Protein AF-0000000079468850 (afdb_homodimer)

Nearest PDB structures (foldseek):
  6mjp-assembly1_G  TM=7.308E-01  e=1.437E-13  Vibrio cholerae
  6mit-assembly1_G  TM=7.264E-01  e=2.602E-13  Enterobacter cloacae subsp. cloacae ATCC 13047
  8fro-assembly1_G  TM=6.761E-01  e=2.486E-13  Acinetobacter baylyi ADP1
  5x5y-assembly1_G  TM=6.904E-01  e=2.983E-13  Pseudomonas aeruginosa PAO1
  8frp-assembly1_G  TM=7.947E-01  e=2.308E-05  Acinetobacter baylyi ADP1

pLDDT: mean 74.65, std 18.07, range [28.19, 97.06]

Organism: NCBI:txid2803784

Foldseek 3Di:
DLPCPPVLVVLLVLLVVLLVVLLVVVLVVQLVVQLVVCCVVQVVQFVDDSVVSSLLSVLQSLLVSLVCSLLSSLRSLLVSLLVCVVVCNVVVCVVVVHALCSNLVVNLVVLLVVLVCCQPPSLLSSLQSVLVSLVVSVVRNVVSVVVPPQWDWQWADDQFKIKTKTANHWDQDPSWTKGAFIKIFIFTQDPVRDTHTFKIKTARIWTDDQQWTWGAQIFIDGVPDHTDTDGIDIDRRSSCCCVVVVSGNDLSNDGLVCLVVSCVVCVVSVHHSLVSLLVNLLSVQRSLSSSLSSLQSNLVSLVCSVVPDPVSSVVVSVVVSVVLVVLLVVLVVCVVVVVDPSNCSNNVSSVVSNVVSVVSSCVSRVD/DLPCPPVLVVLLVLLVVLLVVLLVVVLVVQLVVQLVVCCVVQVVQFVDDSVVSSLLSVLQSLLVSLVCSLLSSLRSLLVSLLVCVVVCNVVVCVVVVHALCSNLVVNLVVLLVVLVCCQPPSLLSSLQSVLVSLVVSVVRNVVSVVVPPQWDFQWADDQFKIKTKTANHWDQDPSWTKGAFIKIFIFTQDPVRDTHTFKIKTARIWTDDQQWTWGAQIFIDGDPDHTDTDGIDIDRRSSCCCPVVVSGNDLSNDGLVCLVVSCVVCVVSVHHSLVSLLVNLLSVQRSLSSSLSSLQSNLVSLVCSVVPDPVSSVVVSVVVSVVLVVLLVVLVVCVVVVVDPSNCSNNVSSVVSNVVSVVSSCVVRVD

InterPro domains:
  IPR005495 Permease LptG/LptF-related [PF03739] (9-361)
  IPR005495 Permease LptG/LptF-related [PTHR33529] (6-362)

Structure (mmCIF, N/CA/C/O backbone):
data_AF-0000000079468850-model_v1
#
loop_
_entity.id
_entity.type
_entity.pdbx_description
1 polymer 'LptF/LptG family permease'
#
loop_
_atom_site.group_PDB
_atom_site.id
_atom_site.type_symbol
_atom_site.label_atom_id
_atom_site.label_alt_id
_atom_site.label_comp_id
_atom_site.label_asym_id
_atom_site.label_entity_id
_atom_site.label_seq_id
_atom_site.pdbx_PDB_ins_code
_atom_site.Cartn_x
_atom_site.Cartn_y
_atom_site.Cartn_z
_atom_site.occupancy
_atom_site.B_iso_or_equiv
_atom_site.auth_seq_id
_atom_site.auth_comp_id
_atom_site.auth_asym_id
_atom_site.auth_atom_id
_atom_site.pdbx_PDB_model_num
ATOM 1 N N . MET A 1 1 ? -24.719 -30.438 9.711 1 28.19 1 MET A N 1
ATOM 2 C CA . MET A 1 1 ? -23.266 -30.469 9.844 1 28.19 1 MET A CA 1
ATOM 3 C C . MET A 1 1 ? -22.609 -30.828 8.516 1 28.19 1 MET A C 1
ATOM 5 O O . MET A 1 1 ? -22.719 -31.969 8.047 1 28.19 1 MET A O 1
ATOM 9 N N . ILE A 1 2 ? -22.844 -30.156 7.461 1 40.91 2 ILE A N 1
ATOM 10 C CA . ILE A 1 2 ? -22.547 -30.531 6.086 1 40.91 2 ILE A CA 1
ATOM 11 C C . ILE A 1 2 ? -21.172 -31.219 6.031 1 40.91 2 ILE A C 1
ATOM 13 O O . ILE A 1 2 ? -20.172 -30.625 6.426 1 40.91 2 ILE A O 1
ATOM 17 N N . GLY A 1 3 ? -21.047 -32.406 6.465 1 45.28 3 GLY A N 1
ATOM 18 C CA . GLY A 1 3 ? -19.969 -33.375 6.652 1 45.28 3 GLY A CA 1
ATOM 19 C C . GLY A 1 3 ? -18.844 -33.219 5.652 1 45.28 3 GLY A C 1
ATOM 20 O O . GLY A 1 3 ? -19.031 -33.438 4.453 1 45.28 3 GLY A O 1
ATOM 21 N N . THR A 1 4 ? -18.078 -32.125 5.82 1 58.69 4 THR A N 1
ATOM 22 C CA . THR A 1 4 ? -17 -31.797 4.891 1 58.69 4 THR A CA 1
ATOM 23 C C . THR A 1 4 ? -16.172 -33.031 4.57 1 58.69 4 THR A C 1
ATOM 25 O O . THR A 1 4 ? -15.562 -33.625 5.465 1 58.69 4 THR A O 1
ATOM 28 N N . GLY A 1 5 ? -16.625 -33.875 3.656 1 71.94 5 GLY A N 1
ATOM 29 C CA . GLY A 1 5 ? -15.875 -35.031 3.168 1 71.94 5 GLY A CA 1
ATOM 30 C C . GLY A 1 5 ? -14.406 -34.719 2.93 1 71.94 5 GLY A C 1
ATOM 31 O O . GLY A 1 5 ? -13.961 -33.594 3.178 1 71.94 5 GLY A O 1
ATOM 32 N N . ARG A 1 6 ? -13.625 -35.719 2.863 1 80.31 6 ARG A N 1
ATOM 33 C CA . ARG A 1 6 ? -12.18 -35.625 2.66 1 80.31 6 ARG A CA 1
ATOM 34 C C . ARG A 1 6 ? -11.844 -34.688 1.526 1 80.31 6 ARG A C 1
ATOM 36 O O . ARG A 1 6 ? -10.883 -33.906 1.623 1 80.31 6 ARG A O 1
ATOM 43 N N . LEU A 1 7 ? -12.773 -34.688 0.544 1 82.62 7 LEU A N 1
ATOM 44 C CA . LEU A 1 7 ? -12.523 -33.844 -0.618 1 82.62 7 LEU A CA 1
ATOM 45 C C . LEU A 1 7 ? -12.758 -32.375 -0.282 1 82.62 7 LEU A C 1
ATOM 47 O O . LEU A 1 7 ? -11.977 -31.5 -0.684 1 82.62 7 LEU A O 1
ATOM 51 N N . GLU A 1 8 ? -13.805 -32.094 0.479 1 84.31 8 GLU A N 1
ATOM 52 C CA . GLU A 1 8 ? -14.125 -30.719 0.88 1 84.31 8 GLU A CA 1
ATOM 53 C C . GLU A 1 8 ? -13.039 -30.141 1.785 1 84.31 8 GLU A C 1
ATOM 55 O O . GLU A 1 8 ? -12.68 -28.969 1.668 1 84.31 8 GLU A O 1
ATOM 60 N N . ARG A 1 9 ? -12.477 -31.016 2.588 1 87.5 9 ARG A N 1
ATOM 61 C CA . ARG A 1 9 ? -11.414 -30.562 3.486 1 87.5 9 ARG A CA 1
ATOM 62 C C . ARG A 1 9 ? -10.133 -30.266 2.713 1 87.5 9 ARG A C 1
ATOM 64 O O . ARG A 1 9 ? -9.406 -29.328 3.055 1 87.5 9 ARG A O 1
ATOM 71 N N . TYR A 1 10 ? -10.031 -31.094 1.702 1 87.25 10 TYR A N 1
ATOM 72 C CA . TYR A 1 10 ? -8.852 -30.891 0.872 1 87.25 10 TYR A CA 1
ATOM 73 C C . TYR A 1 10 ? -8.93 -29.562 0.133 1 87.25 10 TYR A C 1
ATOM 75 O O . TYR A 1 10 ? -7.977 -28.781 0.152 1 87.25 10 TYR A O 1
ATOM 83 N N . VAL A 1 11 ? -10.055 -29.297 -0.387 1 86.56 11 VAL A N 1
ATOM 84 C CA . VAL A 1 11 ? -10.234 -28.062 -1.146 1 86.56 11 VAL A CA 1
ATOM 85 C C . VAL A 1 11 ? -10.203 -26.859 -0.199 1 86.56 11 VAL A C 1
ATOM 87 O O . VAL A 1 11 ? -9.625 -25.828 -0.524 1 86.56 11 VAL A O 1
ATOM 90 N N . LEU A 1 12 ? -10.766 -27.062 0.932 1 89.69 12 LEU A N 1
ATOM 91 C CA . LEU A 1 12 ? -10.758 -26 1.935 1 89.69 12 LEU A CA 1
ATOM 92 C C . LEU A 1 12 ? -9.336 -25.672 2.369 1 89.69 12 LEU A C 1
ATOM 94 O O . LEU A 1 12 ? -8.969 -24.5 2.482 1 89.69 12 LEU A O 1
ATOM 98 N N . LEU A 1 13 ? -8.516 -26.641 2.564 1 88.75 13 LEU A N 1
ATOM 99 C CA . LEU A 1 13 ? -7.137 -26.438 2.992 1 88.75 13 LEU A CA 1
ATOM 100 C C . LEU A 1 13 ? -6.316 -25.781 1.892 1 88.75 13 LEU A C 1
ATOM 102 O O . LEU A 1 13 ? -5.469 -24.922 2.17 1 88.75 13 LEU A O 1
ATOM 106 N N . ARG A 1 14 ? -6.637 -26.203 0.75 1 86.81 14 ARG A N 1
ATOM 107 C CA . ARG A 1 14 ? -5.941 -25.609 -0.382 1 86.81 14 ARG A CA 1
ATOM 108 C C . ARG A 1 14 ? -6.316 -24.141 -0.537 1 86.81 14 ARG A C 1
ATOM 110 O O . ARG A 1 14 ? -5.461 -23.297 -0.824 1 86.81 14 ARG A O 1
ATOM 117 N N . THR A 1 15 ? -7.566 -23.906 -0.378 1 89.25 15 THR A N 1
ATOM 118 C CA . THR A 1 15 ? -8.039 -22.531 -0.484 1 89.25 15 THR A CA 1
ATOM 119 C C . THR A 1 15 ? -7.438 -21.656 0.617 1 89.25 15 THR A C 1
ATOM 121 O O . THR A 1 15 ? -6.988 -20.547 0.358 1 89.25 15 THR A O 1
ATOM 124 N N . PHE A 1 16 ? -7.281 -22.125 1.783 1 91.12 16 PHE A N 1
ATOM 125 C CA . PHE A 1 16 ? -6.762 -21.344 2.895 1 91.12 16 PHE A CA 1
ATOM 126 C C . PHE A 1 16 ? -5.25 -21.172 2.777 1 91.12 16 PHE A C 1
ATOM 128 O O . PHE A 1 16 ? -4.695 -20.172 3.24 1 91.12 16 PHE A O 1
ATOM 135 N N . THR A 1 17 ? -4.641 -22.156 2.156 1 88 17 THR A N 1
ATOM 136 C CA . THR A 1 17 ? -3.221 -21.984 1.872 1 88 17 THR A CA 1
ATOM 137 C C . THR A 1 17 ? -3.004 -20.859 0.864 1 88 17 THR A C 1
ATOM 139 O O . THR A 1 17 ? -2.061 -20.078 0.992 1 88 17 THR A O 1
ATOM 142 N N . GLY A 1 18 ? -3.891 -20.844 -0.108 1 88.06 18 GLY A N 1
ATOM 143 C CA . GLY A 1 18 ? -3.844 -19.75 -1.061 1 88.06 18 GLY A CA 1
ATOM 144 C C . GLY A 1 18 ? -4.117 -18.391 -0.428 1 88.06 18 GLY A C 1
ATOM 145 O O . GLY A 1 18 ? -3.416 -17.422 -0.703 1 88.06 18 GLY A O 1
ATOM 146 N N . VAL A 1 19 ? -5.082 -18.375 0.433 1 92.06 19 VAL A N 1
ATOM 147 C CA . VAL A 1 19 ? -5.441 -17.156 1.137 1 92.06 19 VAL A CA 1
ATOM 148 C C . VAL A 1 19 ? -4.289 -16.719 2.043 1 92.06 19 VAL A C 1
ATOM 150 O O . VAL A 1 19 ? -3.98 -15.531 2.143 1 92.06 19 VAL A O 1
ATOM 153 N N . GLY A 1 20 ? -3.674 -17.672 2.68 1 91.06 20 GLY A N 1
ATOM 154 C CA . GLY A 1 20 ? -2.518 -17.375 3.51 1 91.06 20 GLY A CA 1
ATOM 155 C C . GLY A 1 20 ? -1.365 -16.766 2.732 1 91.06 20 GLY A C 1
ATOM 156 O O . GLY A 1 20 ? -0.744 -15.812 3.188 1 91.06 20 GLY A O 1
ATOM 157 N N . ALA A 1 21 ? -1.105 -17.297 1.592 1 86.81 21 ALA A N 1
ATOM 158 C CA . ALA A 1 21 ? -0.046 -16.781 0.732 1 86.81 21 ALA A CA 1
ATOM 159 C C . ALA A 1 21 ? -0.365 -15.367 0.266 1 86.81 21 ALA A C 1
ATOM 161 O O . ALA A 1 21 ? 0.505 -14.492 0.272 1 86.81 21 ALA A O 1
ATOM 162 N N . ALA A 1 22 ? -1.626 -15.188 -0.151 1 89.19 22 ALA A N 1
ATOM 163 C CA . ALA A 1 22 ? -2.059 -13.859 -0.586 1 89.19 22 ALA A CA 1
ATOM 164 C C . ALA A 1 22 ? -1.974 -12.852 0.556 1 89.19 22 ALA A C 1
ATOM 166 O O . ALA A 1 22 ? -1.577 -11.703 0.351 1 89.19 22 ALA A O 1
ATOM 167 N N . LEU A 1 23 ? -2.348 -13.297 1.718 1 92.5 23 LEU A N 1
ATOM 168 C CA . LEU A 1 23 ? -2.273 -12.438 2.893 1 92.5 23 LEU A CA 1
ATOM 169 C C . LEU A 1 23 ? -0.835 -12.008 3.166 1 92.5 23 LEU A C 1
ATOM 171 O O . LEU A 1 23 ? -0.579 -10.844 3.49 1 92.5 23 LEU A O 1
ATOM 175 N N . ALA A 1 24 ? 0.059 -12.891 3.064 1 89.19 24 ALA A N 1
ATOM 176 C CA . ALA A 1 24 ? 1.469 -12.594 3.305 1 89.19 24 ALA A CA 1
ATOM 177 C C . ALA A 1 24 ? 1.986 -11.555 2.309 1 89.19 24 ALA A C 1
ATOM 179 O O . ALA A 1 24 ? 2.652 -10.594 2.695 1 89.19 24 ALA A O 1
ATOM 180 N N . VAL A 1 25 ? 1.642 -11.742 1.101 1 86.06 25 VAL A N 1
ATOM 181 C CA . VAL A 1 25 ? 2.125 -10.859 0.042 1 86.06 25 VAL A CA 1
ATOM 182 C C . VAL A 1 25 ? 1.507 -9.477 0.2 1 86.06 25 VAL A C 1
ATOM 184 O O . VAL A 1 25 ? 2.215 -8.469 0.17 1 86.06 25 VAL A O 1
ATOM 187 N N . ILE A 1 26 ? 0.207 -9.438 0.319 1 90.44 26 ILE A N 1
ATOM 188 C CA . ILE A 1 26 ? -0.5 -8.164 0.428 1 90.44 26 ILE A CA 1
ATOM 189 C C . ILE A 1 26 ? -0.06 -7.438 1.696 1 90.44 26 ILE A C 1
ATOM 191 O O . ILE A 1 26 ? 0.157 -6.223 1.679 1 90.44 26 ILE A O 1
ATOM 195 N N . SER A 1 27 ? 0.078 -8.164 2.785 1 93 27 SER A N 1
ATOM 196 C CA . SER A 1 27 ? 0.554 -7.562 4.027 1 93 27 SER A CA 1
ATOM 197 C C . SER A 1 27 ? 1.953 -6.98 3.857 1 93 27 SER A C 1
ATOM 199 O O . SER A 1 27 ? 2.25 -5.906 4.383 1 93 27 SER A O 1
ATOM 201 N N . ALA A 1 28 ? 2.783 -7.695 3.193 1 90.5 28 ALA A N 1
ATOM 202 C CA . ALA A 1 28 ? 4.145 -7.219 2.959 1 90.5 28 ALA A CA 1
ATOM 203 C C . ALA A 1 28 ? 4.137 -5.914 2.168 1 90.5 28 ALA A C 1
ATOM 205 O O . ALA A 1 28 ? 4.867 -4.977 2.494 1 90.5 28 ALA A O 1
ATOM 206 N N . VAL A 1 29 ? 3.303 -5.918 1.179 1 89.38 29 VAL A N 1
ATOM 207 C CA . VAL A 1 29 ? 3.207 -4.727 0.346 1 89.38 29 VAL A CA 1
ATOM 208 C C . VAL A 1 29 ? 2.664 -3.561 1.172 1 89.38 29 VAL A C 1
ATOM 210 O O . VAL A 1 29 ? 3.162 -2.438 1.075 1 89.38 29 VAL A O 1
ATOM 213 N N . ILE A 1 30 ? 1.671 -3.842 1.928 1 92.94 30 ILE A N 1
ATOM 214 C CA . ILE A 1 30 ? 1.091 -2.824 2.797 1 92.94 30 ILE A CA 1
ATOM 215 C C . ILE A 1 30 ? 2.17 -2.258 3.717 1 92.94 30 ILE A C 1
ATOM 217 O O . ILE A 1 30 ? 2.305 -1.038 3.848 1 92.94 30 ILE A O 1
ATOM 221 N N . LEU A 1 31 ? 2.932 -3.129 4.305 1 91.75 31 LEU A N 1
ATOM 222 C CA . LEU A 1 31 ? 3.967 -2.703 5.242 1 91.75 31 LEU A CA 1
ATOM 223 C C . LEU A 1 31 ? 5.012 -1.843 4.543 1 91.75 31 LEU A C 1
ATOM 225 O O . LEU A 1 31 ? 5.438 -0.817 5.078 1 91.75 31 LEU A O 1
ATOM 229 N N . LEU A 1 32 ? 5.336 -2.229 3.418 1 88.25 32 LEU A N 1
ATOM 230 C CA . LEU A 1 32 ? 6.359 -1.494 2.682 1 88.25 32 LEU A CA 1
ATOM 231 C C . LEU A 1 32 ? 5.84 -0.126 2.252 1 88.25 32 LEU A C 1
ATOM 233 O O . LEU A 1 32 ? 6.508 0.89 2.467 1 88.25 32 LEU A O 1
ATOM 237 N N . VAL A 1 33 ? 4.688 -0.122 1.704 1 87.88 33 VAL A N 1
ATOM 238 C CA . VAL A 1 33 ? 4.094 1.116 1.211 1 87.88 33 VAL A CA 1
ATOM 239 C C . VAL A 1 33 ? 3.854 2.074 2.375 1 87.88 33 VAL A C 1
ATOM 241 O O . VAL A 1 33 ? 4.148 3.268 2.275 1 87.88 33 VAL A O 1
ATOM 244 N N . GLN A 1 34 ? 3.332 1.518 3.434 1 88.44 34 GLN A N 1
ATOM 245 C CA . GLN A 1 34 ? 3.053 2.352 4.598 1 88.44 34 GLN A CA 1
ATOM 246 C C . GLN A 1 34 ? 4.344 2.9 5.203 1 88.44 34 GLN A C 1
ATOM 248 O O . GLN A 1 34 ? 4.375 4.035 5.684 1 88.44 34 GLN A O 1
ATOM 253 N N . PHE A 1 35 ? 5.344 2.094 5.258 1 88.12 35 PHE A N 1
ATOM 254 C CA . PHE A 1 35 ? 6.625 2.543 5.785 1 88.12 35 PHE A CA 1
ATOM 255 C C . PHE A 1 35 ? 7.164 3.713 4.969 1 88.12 35 PHE A C 1
ATOM 257 O O . PHE A 1 35 ? 7.637 4.703 5.531 1 88.12 35 PHE A O 1
ATOM 264 N N . VAL A 1 36 ? 7.055 3.615 3.75 1 82.38 36 VAL A N 1
ATOM 265 C CA . VAL A 1 36 ? 7.551 4.66 2.861 1 82.38 36 VAL A CA 1
ATOM 266 C C . VAL A 1 36 ? 6.73 5.934 3.051 1 82.38 36 VAL A C 1
ATOM 268 O O . VAL A 1 36 ? 7.285 7.031 3.125 1 82.38 36 VAL A O 1
ATOM 271 N N . ASP A 1 37 ? 5.465 5.758 3.098 1 82.5 37 ASP A N 1
ATOM 272 C CA . ASP A 1 37 ? 4.574 6.902 3.277 1 82.5 37 ASP A CA 1
ATOM 273 C C . ASP A 1 37 ? 4.863 7.625 4.59 1 82.5 37 ASP A C 1
ATOM 275 O O . ASP A 1 37 ? 4.961 8.852 4.621 1 82.5 37 ASP A O 1
ATOM 279 N N . LEU A 1 38 ? 5.016 6.82 5.609 1 81.25 38 LEU A N 1
ATOM 280 C CA . LEU A 1 38 ? 5.25 7.41 6.922 1 81.25 38 LEU A CA 1
ATOM 281 C C . LEU A 1 38 ? 6.641 8.031 6.996 1 81.25 38 LEU A C 1
ATOM 283 O O . LEU A 1 38 ? 6.84 9.039 7.68 1 81.25 38 LEU A O 1
ATOM 287 N N . SER A 1 39 ? 7.586 7.453 6.402 1 78.56 39 SER A N 1
ATOM 288 C CA . SER A 1 39 ? 8.938 8.008 6.367 1 78.56 39 SER A CA 1
ATOM 289 C C . SER A 1 39 ? 8.961 9.375 5.695 1 78.56 39 SER A C 1
ATOM 291 O O . SER A 1 39 ? 9.727 10.258 6.086 1 78.56 39 SER A O 1
ATOM 293 N N . ARG A 1 40 ? 8.086 9.492 4.773 1 70.31 40 ARG A N 1
ATOM 294 C CA . ARG A 1 40 ? 8.039 10.75 4.031 1 70.31 40 ARG A CA 1
ATOM 295 C C . ARG A 1 40 ? 7.195 11.789 4.766 1 70.31 40 ARG A C 1
ATOM 297 O O . ARG A 1 40 ? 7.457 12.984 4.66 1 70.31 40 ARG A O 1
ATOM 304 N N . SER A 1 41 ? 6.254 11.344 5.414 1 68.19 41 SER A N 1
ATOM 305 C CA . SER A 1 41 ? 5.352 12.281 6.082 1 68.19 41 SER A CA 1
ATOM 306 C C . SER A 1 41 ? 5.852 12.625 7.48 1 68.19 41 SER A C 1
ATOM 308 O O . SER A 1 41 ? 5.859 13.789 7.875 1 68.19 41 SER A O 1
ATOM 310 N N . VAL A 1 42 ? 6.324 11.672 8.203 1 58.59 42 VAL A N 1
ATOM 311 C CA . VAL A 1 42 ? 6.707 11.867 9.602 1 58.59 42 VAL A CA 1
ATOM 312 C C . VAL A 1 42 ? 8.227 12.008 9.703 1 58.59 42 VAL A C 1
ATOM 314 O O . VAL A 1 42 ? 8.727 12.82 10.484 1 58.59 42 VAL A O 1
ATOM 317 N N . GLY A 1 43 ? 8.891 11.211 8.977 1 54.84 43 GLY A N 1
ATOM 318 C CA . GLY A 1 43 ? 10.344 11.18 9.07 1 54.84 43 GLY A CA 1
ATOM 319 C C . GLY A 1 43 ? 10.992 12.516 8.75 1 54.84 43 GLY A C 1
ATOM 320 O O . GLY A 1 43 ? 11.977 12.898 9.391 1 54.84 43 GLY A O 1
ATOM 321 N N . VAL A 1 44 ? 10.43 13.156 7.887 1 52.72 44 VAL A N 1
ATOM 322 C CA . VAL A 1 44 ? 11 14.438 7.484 1 52.72 44 VAL A CA 1
ATOM 323 C C . VAL A 1 44 ? 10.664 15.508 8.523 1 52.72 44 VAL A C 1
ATOM 325 O O . VAL A 1 44 ? 11.445 16.438 8.742 1 52.72 44 VAL A O 1
ATOM 328 N N . ARG A 1 45 ? 9.586 15.125 9.195 1 51.25 45 ARG A N 1
ATOM 329 C CA . ARG A 1 45 ? 9.086 16.156 10.102 1 51.25 45 ARG A CA 1
ATOM 330 C C . ARG A 1 45 ? 9.648 15.969 11.508 1 51.25 45 ARG A C 1
ATOM 332 O O . ARG A 1 45 ? 9.961 16.938 12.195 1 51.25 45 ARG A O 1
ATOM 339 N N . ALA A 1 46 ? 9.648 14.711 11.766 1 51.97 46 ALA A N 1
ATOM 340 C CA . ALA A 1 46 ? 10.062 14.375 13.125 1 51.97 46 ALA A CA 1
ATOM 341 C C . ALA A 1 46 ? 11.375 13.594 13.125 1 51.97 46 ALA A C 1
ATOM 343 O O . ALA A 1 46 ? 11.68 12.891 12.156 1 51.97 46 ALA A O 1
ATOM 344 N N . ASP A 1 47 ? 12.328 14.117 13.625 1 61.41 47 ASP A N 1
ATOM 345 C CA . ASP A 1 47 ? 13.562 13.352 13.766 1 61.41 47 ASP A CA 1
ATOM 346 C C . ASP A 1 47 ? 13.289 11.961 14.344 1 61.41 47 ASP A C 1
ATOM 348 O O . ASP A 1 47 ? 13.602 11.695 15.5 1 61.41 47 ASP A O 1
ATOM 352 N N . VAL A 1 48 ? 12.578 11.266 13.602 1 69.12 48 VAL A N 1
ATOM 353 C CA . VAL A 1 48 ? 12.188 9.938 14.07 1 69.12 48 VAL A CA 1
ATOM 354 C C . VAL A 1 48 ? 13.086 8.883 13.43 1 69.12 48 VAL A C 1
ATOM 356 O O . VAL A 1 48 ? 13.391 8.953 12.242 1 69.12 48 VAL A O 1
ATOM 359 N N . GLY A 1 49 ? 13.602 8.016 14.266 1 76.62 49 GLY A N 1
ATOM 360 C CA . GLY A 1 49 ? 14.445 6.93 13.797 1 76.62 49 GLY A CA 1
ATOM 361 C C . GLY A 1 49 ? 13.695 5.895 12.977 1 76.62 49 GLY A C 1
ATOM 362 O O . GLY A 1 49 ? 12.469 5.887 12.961 1 76.62 49 GLY A O 1
ATOM 363 N N . VAL A 1 50 ? 14.453 5.094 12.273 1 80.44 50 VAL A N 1
ATOM 364 C CA . VAL A 1 50 ? 13.906 4.059 11.406 1 80.44 50 VAL A CA 1
ATOM 365 C C . VAL A 1 50 ? 13.117 3.049 12.234 1 80.44 50 VAL A C 1
ATOM 367 O O . VAL A 1 50 ? 12.039 2.605 11.828 1 80.44 50 VAL A O 1
ATOM 370 N N . ALA A 1 51 ? 13.594 2.748 13.391 1 83.06 51 ALA A N 1
ATOM 371 C CA . ALA A 1 51 ? 12.93 1.771 14.25 1 83.06 51 ALA A CA 1
ATOM 372 C C . ALA A 1 51 ? 11.578 2.287 14.727 1 83.06 51 ALA A C 1
ATOM 374 O O . ALA A 1 51 ? 10.602 1.53 14.805 1 83.06 51 ALA A O 1
ATOM 375 N N . GLN A 1 52 ? 11.555 3.535 15.023 1 85.12 52 GLN A N 1
ATOM 376 C CA . GLN A 1 52 ? 10.305 4.141 15.469 1 85.12 52 GLN A CA 1
ATOM 377 C C . GLN A 1 52 ? 9.297 4.219 14.32 1 85.12 52 GLN A C 1
ATOM 379 O O . GLN A 1 52 ? 8.102 4.012 14.523 1 85.12 52 GLN A O 1
ATOM 384 N N . LEU A 1 53 ? 9.805 4.535 13.219 1 87.19 53 LEU A N 1
ATOM 385 C CA . LEU A 1 53 ? 8.938 4.582 12.039 1 87.19 53 LEU A CA 1
ATOM 386 C C . LEU A 1 53 ? 8.359 3.205 11.742 1 87.19 53 LEU A C 1
ATOM 388 O O . LEU A 1 53 ? 7.195 3.09 11.344 1 87.19 53 LEU A O 1
ATOM 392 N N . PHE A 1 54 ? 9.211 2.199 11.906 1 88.06 54 PHE A N 1
ATOM 393 C CA . PHE A 1 54 ? 8.734 0.841 11.68 1 88.06 54 PHE A CA 1
ATOM 394 C C . PHE A 1 54 ? 7.691 0.451 12.719 1 88.06 54 PHE A C 1
ATOM 396 O O . PHE A 1 54 ? 6.711 -0.225 12.398 1 88.06 54 PHE A O 1
ATOM 403 N N . GLY A 1 55 ? 7.965 0.835 13.938 1 90.62 55 GLY A N 1
ATOM 404 C CA . GLY A 1 55 ? 6.965 0.606 14.969 1 90.62 55 GLY A CA 1
ATOM 405 C C . GLY A 1 55 ? 5.629 1.254 14.656 1 90.62 55 GLY A C 1
ATOM 406 O O . GLY A 1 55 ? 4.578 0.634 14.836 1 90.62 55 GLY A O 1
ATOM 407 N N . LEU A 1 56 ? 5.699 2.432 14.188 1 89.88 56 LEU A N 1
ATOM 408 C CA . LEU A 1 56 ? 4.48 3.143 13.812 1 89.88 56 LEU A CA 1
ATOM 409 C C . LEU A 1 56 ? 3.783 2.445 12.648 1 89.88 56 LEU A C 1
ATOM 411 O O . LEU A 1 56 ? 2.553 2.383 12.609 1 89.88 56 LEU A O 1
ATOM 415 N N . THR A 1 57 ? 4.57 1.978 11.758 1 92.25 57 THR A N 1
ATOM 416 C CA . THR A 1 57 ? 4.031 1.266 10.609 1 92.25 57 THR A CA 1
ATOM 417 C C . THR A 1 57 ? 3.275 0.015 11.055 1 92.25 57 THR A C 1
ATOM 419 O O . THR A 1 57 ? 2.197 -0.282 10.531 1 92.25 57 THR A O 1
ATOM 422 N N . LEU A 1 58 ? 3.867 -0.682 12 1 93.56 58 LEU A N 1
ATOM 423 C CA . LEU A 1 58 ? 3.254 -1.91 12.492 1 93.56 58 LEU A CA 1
ATOM 424 C C . LEU A 1 58 ? 1.935 -1.614 13.195 1 93.56 58 LEU A C 1
ATOM 426 O O . LEU A 1 58 ? 1.026 -2.447 13.195 1 93.56 58 LEU A O 1
ATOM 430 N N . LEU A 1 59 ? 1.866 -0.46 13.75 1 91.75 59 LEU A N 1
ATOM 431 C CA . LEU A 1 59 ? 0.647 -0.066 14.453 1 91.75 59 LEU A CA 1
ATOM 432 C C . LEU A 1 59 ? -0.465 0.261 13.461 1 91.75 59 LEU A C 1
ATOM 434 O O . LEU A 1 59 ? -1.64 -0.002 13.727 1 91.75 59 LEU A O 1
ATOM 438 N N . LYS A 1 60 ? -0.171 0.76 12.328 1 90.5 60 LYS A N 1
ATOM 439 C CA . LYS A 1 60 ? -1.147 1.221 11.344 1 90.5 60 LYS A CA 1
ATOM 440 C C . LYS A 1 60 ? -1.534 0.098 10.391 1 90.5 60 LYS A C 1
ATOM 442 O O . LYS A 1 60 ? -2.648 0.082 9.859 1 90.5 60 LYS A O 1
ATOM 447 N N . ALA A 1 61 ? -0.739 -0.894 10.195 1 93.19 61 ALA A N 1
ATOM 448 C CA . ALA A 1 61 ? -0.847 -1.914 9.148 1 93.19 61 ALA A CA 1
ATOM 449 C C . ALA A 1 61 ? -2.084 -2.781 9.359 1 93.19 61 ALA A C 1
ATOM 451 O O . ALA A 1 61 ? -2.777 -3.127 8.406 1 93.19 61 ALA A O 1
ATOM 452 N N . PRO A 1 62 ? -2.404 -3.104 10.625 1 93.38 62 PRO A N 1
ATOM 453 C CA . PRO A 1 62 ? -3.527 -4.027 10.812 1 93.38 62 PRO A CA 1
ATOM 454 C C . PRO A 1 62 ? -4.848 -3.463 10.289 1 93.38 62 PRO A C 1
ATOM 456 O O . PRO A 1 62 ? -5.668 -4.207 9.75 1 93.38 62 PRO A O 1
ATOM 459 N N . ALA A 1 63 ? -5.078 -2.186 10.469 1 90.62 63 ALA A N 1
ATOM 460 C CA . ALA A 1 63 ? -6.305 -1.571 9.969 1 90.62 63 ALA A CA 1
ATOM 461 C C . ALA A 1 63 ? -6.395 -1.679 8.445 1 90.62 63 ALA A C 1
ATOM 463 O O . ALA A 1 63 ? -7.465 -1.956 7.902 1 90.62 63 ALA A O 1
ATOM 464 N N . LEU A 1 64 ? -5.316 -1.519 7.809 1 91.44 64 LEU A N 1
ATOM 465 C CA . LEU A 1 64 ? -5.285 -1.6 6.352 1 91.44 64 LEU A CA 1
ATOM 466 C C . LEU A 1 64 ? -5.43 -3.045 5.887 1 91.44 64 LEU A C 1
ATOM 468 O O . LEU A 1 64 ? -6.039 -3.307 4.848 1 91.44 64 LEU A O 1
ATOM 472 N N . ILE A 1 65 ? -4.809 -3.947 6.629 1 94.12 65 ILE A N 1
ATOM 473 C CA . ILE A 1 65 ? -4.93 -5.363 6.297 1 94.12 65 ILE A CA 1
ATOM 474 C C . ILE A 1 65 ? -6.395 -5.785 6.375 1 94.12 65 ILE A C 1
ATOM 476 O O . ILE A 1 65 ? -6.895 -6.48 5.484 1 94.12 65 ILE A O 1
ATOM 480 N N . LEU A 1 66 ? -7.043 -5.332 7.41 1 92.56 66 LEU A N 1
ATOM 481 C CA . LEU A 1 66 ? -8.453 -5.668 7.562 1 92.56 66 LEU A CA 1
ATOM 482 C C . LEU A 1 66 ? -9.266 -5.148 6.383 1 92.56 66 LEU A C 1
ATOM 484 O O . LEU A 1 66 ? -10.172 -5.832 5.895 1 92.56 66 LEU A O 1
ATOM 488 N N . LEU A 1 67 ? -8.953 -4.008 5.965 1 88.75 67 LEU A N 1
ATOM 489 C CA . LEU A 1 67 ? -9.656 -3.369 4.859 1 88.75 67 LEU A CA 1
ATOM 490 C C . LEU A 1 67 ? -9.422 -4.125 3.555 1 88.75 67 LEU A C 1
ATOM 492 O O . LEU A 1 67 ? -10.305 -4.18 2.695 1 88.75 67 LEU A O 1
ATOM 496 N N . LEU A 1 68 ? -8.297 -4.742 3.398 1 91.94 68 LEU A N 1
ATOM 497 C CA . LEU A 1 68 ? -7.941 -5.383 2.137 1 91.94 68 LEU A CA 1
ATOM 498 C C . LEU A 1 68 ? -8.164 -6.891 2.211 1 91.94 68 LEU A C 1
ATOM 500 O O . LEU A 1 68 ? -7.941 -7.605 1.231 1 91.94 68 LEU A O 1
ATOM 504 N N . LEU A 1 69 ? -8.656 -7.367 3.322 1 94.12 69 LEU A N 1
ATOM 505 C CA . LEU A 1 69 ? -8.844 -8.797 3.521 1 94.12 69 LEU A CA 1
ATOM 506 C C . LEU A 1 69 ? -9.766 -9.375 2.455 1 94.12 69 LEU A C 1
ATOM 508 O O . LEU A 1 69 ? -9.547 -10.484 1.967 1 94.12 69 LEU A O 1
ATOM 512 N N . PRO A 1 70 ? -10.844 -8.641 2.084 1 93.5 70 PRO A N 1
ATOM 513 C CA . PRO A 1 70 ? -11.68 -9.203 1.018 1 93.5 70 PRO A CA 1
ATOM 514 C C . PRO A 1 70 ? -10.891 -9.492 -0.257 1 93.5 70 PRO A C 1
ATOM 516 O O . PRO A 1 70 ? -11.164 -10.477 -0.946 1 93.5 70 PRO A O 1
ATOM 519 N N . PHE A 1 71 ? -9.984 -8.688 -0.539 1 91.25 71 PHE A N 1
ATOM 520 C CA . PHE A 1 71 ? -9.18 -8.852 -1.744 1 91.25 71 PHE A CA 1
ATOM 521 C C . PHE A 1 71 ? -8.188 -10 -1.579 1 91.25 71 PHE A C 1
ATOM 523 O O . PHE A 1 71 ? -7.801 -10.641 -2.561 1 91.25 71 PHE A O 1
ATOM 530 N N . VAL A 1 72 ? -7.773 -10.227 -0.354 1 92.69 72 VAL A N 1
ATOM 531 C CA . VAL A 1 72 ? -6.938 -11.375 -0.038 1 92.69 72 VAL A CA 1
ATOM 532 C C . VAL A 1 72 ? -7.699 -12.664 -0.334 1 92.69 72 VAL A C 1
ATOM 534 O O . VAL A 1 72 ? -7.148 -13.594 -0.926 1 92.69 72 VAL A O 1
ATOM 537 N N . PHE A 1 73 ? -8.93 -12.68 0.067 1 93.94 73 PHE A N 1
ATOM 538 C CA . PHE A 1 73 ? -9.75 -13.859 -0.183 1 93.94 73 PHE A CA 1
ATOM 539 C C . PHE A 1 73 ? -9.984 -14.055 -1.677 1 93.94 73 PHE A C 1
ATOM 541 O O . PHE A 1 73 ? -9.992 -15.18 -2.17 1 93.94 73 PHE A O 1
ATOM 548 N N . LEU A 1 74 ? -10.18 -13.008 -2.363 1 92 74 LEU A N 1
ATOM 549 C CA . LEU A 1 74 ? -10.375 -13.078 -3.807 1 92 74 LEU A CA 1
ATOM 550 C C . LEU A 1 74 ? -9.117 -13.594 -4.5 1 92 74 LEU A C 1
ATOM 552 O O . LEU A 1 74 ? -9.164 -14.578 -5.234 1 92 74 LEU A O 1
ATOM 556 N N . ALA A 1 75 ? -8.031 -12.891 -4.207 1 88.19 75 ALA A N 1
ATOM 557 C CA . ALA A 1 75 ? -6.766 -13.242 -4.848 1 88.19 75 ALA A CA 1
ATOM 558 C C . ALA A 1 75 ? -6.324 -14.648 -4.449 1 88.19 75 ALA A C 1
ATOM 560 O O . ALA A 1 75 ? -5.875 -15.43 -5.293 1 88.19 75 ALA A O 1
ATOM 561 N N . GLY A 1 76 ? -6.395 -14.953 -3.174 1 88.31 76 GLY A N 1
ATOM 562 C CA . GLY A 1 76 ? -6.027 -16.281 -2.695 1 88.31 76 GLY A CA 1
ATOM 563 C C . GLY A 1 76 ? -6.926 -17.375 -3.227 1 88.31 76 GLY A C 1
ATOM 564 O O . GLY A 1 76 ? -6.453 -18.469 -3.553 1 88.31 76 GLY A O 1
ATOM 565 N N . GLY A 1 77 ? -8.219 -17.109 -3.232 1 90.38 77 GLY A N 1
ATOM 566 C CA . GLY A 1 77 ? -9.156 -18.062 -3.797 1 90.38 77 GLY A CA 1
ATOM 567 C C . GLY A 1 77 ? -8.891 -18.359 -5.262 1 90.38 77 GLY A C 1
ATOM 568 O O . GLY A 1 77 ? -8.875 -19.531 -5.672 1 90.38 77 GLY A O 1
ATOM 569 N N . ILE A 1 78 ? -8.672 -17.344 -6.035 1 87 78 ILE A N 1
ATOM 570 C CA . ILE A 1 78 ? -8.383 -17.516 -7.453 1 87 78 ILE A CA 1
ATOM 571 C C . ILE A 1 78 ? -7.121 -18.344 -7.625 1 87 78 ILE A C 1
ATOM 573 O O . ILE A 1 78 ? -7.094 -19.297 -8.422 1 87 78 ILE A O 1
ATOM 577 N N . SER A 1 79 ? -6.133 -18 -6.863 1 82.88 79 SER A N 1
ATOM 578 C CA . SER A 1 79 ? -4.871 -18.734 -6.953 1 82.88 79 SER A CA 1
ATOM 579 C C . SER A 1 79 ? -5.062 -20.203 -6.609 1 82.88 79 SER A C 1
ATOM 581 O O . SER A 1 79 ? -4.5 -21.078 -7.273 1 82.88 79 SER A O 1
ATOM 583 N N . ALA A 1 80 ? -5.812 -20.484 -5.633 1 86.19 80 AL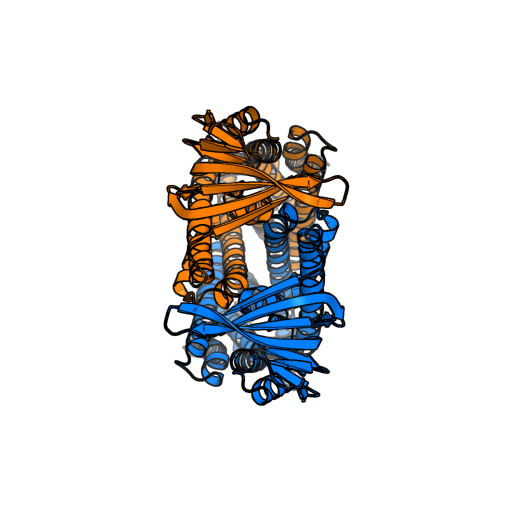A A N 1
ATOM 584 C CA . ALA A 1 80 ? -6.043 -21.859 -5.191 1 86.19 80 ALA A CA 1
ATOM 585 C C . ALA A 1 80 ? -6.828 -22.641 -6.234 1 86.19 80 ALA A C 1
ATOM 587 O O . ALA A 1 80 ? -6.453 -23.766 -6.594 1 86.19 80 ALA A O 1
ATOM 588 N N . TYR A 1 81 ? -7.867 -22.109 -6.707 1 86.19 81 TYR A N 1
ATOM 589 C CA . TYR A 1 81 ? -8.727 -22.828 -7.648 1 86.19 81 TYR A CA 1
ATOM 590 C C . TYR A 1 81 ? -8.031 -22.984 -9 1 86.19 81 TYR A C 1
ATOM 592 O O . TYR A 1 81 ? -8.203 -24 -9.672 1 86.19 81 TYR A O 1
ATOM 600 N N . VAL A 1 82 ? -7.348 -22.016 -9.352 1 78.62 82 VAL A N 1
ATOM 601 C CA . VAL A 1 82 ? -6.586 -22.141 -10.586 1 78.62 82 VAL A CA 1
ATOM 602 C C . VAL A 1 82 ? -5.535 -23.234 -10.445 1 78.62 82 VAL A C 1
ATOM 604 O O . VAL A 1 82 ? -5.297 -24 -11.383 1 78.62 82 VAL A O 1
ATOM 607 N N . GLY A 1 83 ? -4.871 -23.281 -9.297 1 79.12 83 GLY A N 1
ATOM 608 C CA . GLY A 1 83 ? -3.936 -24.359 -9.039 1 79.12 83 GLY A CA 1
ATOM 609 C C . GLY A 1 83 ? -4.57 -25.734 -9.125 1 79.12 83 GLY A C 1
ATOM 610 O O . GLY A 1 83 ? -3.99 -26.656 -9.703 1 79.12 83 GLY A O 1
ATOM 611 N N . LEU A 1 84 ? -5.684 -25.844 -8.625 1 82.25 84 LEU A N 1
ATOM 612 C CA . LEU A 1 84 ? -6.41 -27.109 -8.672 1 82.25 84 LEU A CA 1
ATOM 613 C C . LEU A 1 84 ? -6.82 -27.438 -10.102 1 82.25 84 LEU A C 1
ATOM 615 O O . LEU A 1 84 ? -6.848 -28.609 -10.484 1 82.25 84 LEU A O 1
ATOM 619 N N . ASN A 1 85 ? -7.086 -26.469 -10.812 1 78.31 85 ASN A N 1
ATOM 620 C CA . ASN A 1 85 ? -7.438 -26.656 -12.219 1 78.31 85 ASN A CA 1
ATOM 621 C C . ASN A 1 85 ? -6.227 -27.094 -13.039 1 78.31 85 ASN A C 1
ATOM 623 O O . ASN A 1 85 ? -6.34 -27.953 -13.914 1 78.31 85 ASN A O 1
ATOM 627 N N . ARG A 1 86 ? -5.203 -26.469 -12.75 1 73.56 86 ARG A N 1
ATOM 628 C CA . ARG A 1 86 ? -3.986 -26.781 -13.492 1 73.56 86 ARG A CA 1
ATOM 629 C C . ARG A 1 86 ? -3.531 -28.219 -13.234 1 73.56 86 ARG A C 1
ATOM 631 O O . ARG A 1 86 ? -2.969 -28.859 -14.117 1 73.56 86 ARG A O 1
ATOM 638 N N . SER A 1 87 ? -3.746 -28.656 -12.016 1 77.75 87 SER A N 1
ATOM 639 C CA . SER A 1 87 ? -3.408 -30.031 -11.68 1 77.75 87 SER A CA 1
ATOM 640 C C . SER A 1 87 ? -4.527 -31 -12.086 1 77.75 87 SER A C 1
ATOM 642 O O . SER A 1 87 ? -4.492 -32.188 -11.742 1 77.75 87 SER A O 1
ATOM 644 N N . SER A 1 88 ? -5.547 -30.5 -12.711 1 80.62 88 SER A N 1
ATOM 645 C CA . SER A 1 88 ? -6.68 -31.266 -13.227 1 80.62 88 SER A CA 1
ATOM 646 C C . SER A 1 88 ? -7.449 -31.953 -12.109 1 80.62 88 SER A C 1
ATOM 648 O O . SER A 1 88 ? -8.125 -32.938 -12.336 1 80.62 88 SER A O 1
ATOM 650 N N . GLU A 1 89 ? -7.188 -31.438 -10.977 1 83.56 89 GLU A N 1
ATOM 651 C CA . GLU A 1 89 ? -7.902 -32.031 -9.844 1 83.56 89 GLU A CA 1
ATOM 652 C C . GLU A 1 89 ? -9.375 -31.641 -9.859 1 83.56 89 GLU A C 1
ATOM 654 O O . GLU A 1 89 ? -10.25 -32.469 -9.594 1 83.56 89 GLU A O 1
ATOM 659 N N . LEU A 1 90 ? -9.594 -30.469 -10.188 1 79.62 90 LEU A N 1
ATOM 660 C CA . LEU A 1 90 ? -10.977 -30 -10.242 1 79.62 90 LEU A CA 1
ATOM 661 C C . LEU A 1 90 ? -11.734 -30.656 -11.391 1 79.62 90 LEU A C 1
ATOM 663 O O . LEU A 1 90 ? -12.906 -31 -11.25 1 79.62 90 LEU A O 1
ATOM 667 N N . VAL A 1 91 ? -11.039 -30.797 -12.445 1 77.69 91 VAL A N 1
ATOM 668 C CA . VAL A 1 91 ? -11.633 -31.453 -13.609 1 77.69 91 VAL A CA 1
ATOM 669 C C . VAL A 1 91 ? -11.961 -32.906 -13.289 1 77.69 91 VAL A C 1
ATOM 671 O O . VAL A 1 91 ? -13.016 -33.406 -13.68 1 77.69 91 VAL A O 1
ATOM 674 N N . ALA A 1 92 ? -11.008 -33.562 -12.586 1 85.12 92 ALA A N 1
ATOM 675 C CA . ALA A 1 92 ? -11.211 -34.938 -12.203 1 85.12 92 ALA A CA 1
ATOM 676 C C . ALA A 1 92 ? -12.398 -35.094 -11.25 1 85.12 92 ALA A C 1
ATOM 678 O O . ALA A 1 92 ? -13.188 -36.031 -11.352 1 85.12 92 ALA A O 1
ATOM 679 N N . MET A 1 93 ? -12.547 -34.125 -10.422 1 83.56 93 MET A N 1
ATOM 680 C CA . MET A 1 93 ? -13.656 -34.156 -9.469 1 83.56 93 MET A CA 1
ATOM 681 C C . MET A 1 93 ? -14.992 -33.938 -10.172 1 83.56 93 MET A C 1
ATOM 683 O O . MET A 1 93 ? -15.969 -34.656 -9.883 1 83.56 93 MET A O 1
ATOM 687 N N . ARG A 1 94 ? -14.969 -33.062 -11.055 1 80.44 94 ARG A N 1
ATOM 688 C CA . ARG A 1 94 ? -16.203 -32.781 -11.805 1 80.44 94 ARG A CA 1
ATOM 689 C C . ARG A 1 94 ? -16.562 -33.969 -12.703 1 80.44 94 ARG A C 1
ATOM 691 O O . ARG A 1 94 ? -17.75 -34.281 -12.875 1 80.44 94 ARG A O 1
ATOM 698 N N . ALA A 1 95 ? -15.578 -34.562 -13.258 1 83.31 95 ALA A N 1
ATOM 699 C CA . ALA A 1 95 ? -15.789 -35.75 -14.094 1 83.31 95 ALA A CA 1
ATOM 700 C C . ALA A 1 95 ? -16.359 -36.906 -13.281 1 83.31 95 ALA A C 1
ATOM 702 O O . ALA A 1 95 ? -17.078 -37.75 -13.812 1 83.31 95 ALA A O 1
ATOM 703 N N . ALA A 1 96 ? -15.977 -36.938 -12.023 1 87.88 96 ALA A N 1
ATOM 704 C CA . ALA A 1 96 ? -16.469 -37.969 -11.125 1 87.88 96 ALA A CA 1
ATOM 705 C C . ALA A 1 96 ? -17.891 -37.656 -10.664 1 87.88 96 ALA A C 1
ATOM 707 O O . ALA A 1 96 ? -18.469 -38.438 -9.883 1 87.88 96 ALA A O 1
ATOM 708 N N . GLY A 1 97 ? -18.5 -36.531 -11.086 1 82.12 97 GLY A N 1
ATOM 709 C CA . GLY A 1 97 ? -19.891 -36.188 -10.812 1 82.12 97 GLY A CA 1
ATOM 710 C C . GLY A 1 97 ? -20.062 -35.312 -9.594 1 82.12 97 GLY A C 1
ATOM 711 O O . GLY A 1 97 ? -21.172 -35.156 -9.094 1 82.12 97 GLY A O 1
ATOM 712 N N . ILE A 1 98 ? -19.016 -34.844 -9.172 1 83.31 98 ILE A N 1
ATOM 713 C CA . ILE A 1 98 ? -19.109 -34.031 -7.98 1 83.31 98 ILE A CA 1
ATOM 714 C C . ILE A 1 98 ? -19.438 -32.594 -8.383 1 83.31 98 ILE A C 1
ATOM 716 O O . ILE A 1 98 ? -18.781 -32 -9.242 1 83.31 98 ILE A O 1
ATOM 720 N N . SER A 1 99 ? -20.578 -32.062 -7.766 1 82.56 99 SER A N 1
ATOM 721 C CA . SER A 1 99 ? -21.031 -30.719 -8.07 1 82.56 99 SER A CA 1
ATOM 722 C C . SER A 1 99 ? -20.047 -29.672 -7.523 1 82.56 99 SER A C 1
ATOM 724 O O . SER A 1 99 ? -19.422 -29.891 -6.48 1 82.56 99 SER A O 1
ATOM 726 N N . ALA A 1 100 ? -19.859 -28.562 -8.242 1 83.62 100 ALA A N 1
ATOM 727 C CA . ALA A 1 100 ? -18.969 -27.469 -7.832 1 83.62 100 ALA A CA 1
ATOM 728 C C . ALA A 1 100 ? -19.438 -26.859 -6.52 1 83.62 100 ALA A C 1
ATOM 730 O O . ALA A 1 100 ? -18.625 -26.344 -5.746 1 83.62 100 ALA A O 1
ATOM 731 N N . TRP A 1 101 ? -20.703 -27 -6.207 1 85.44 101 TRP A N 1
ATOM 732 C CA . TRP A 1 101 ? -21.297 -26.438 -5 1 85.44 101 TRP A CA 1
ATOM 733 C C . TRP A 1 101 ? -20.719 -27.094 -3.75 1 85.44 101 TRP A C 1
ATOM 735 O O . TRP A 1 101 ? -20.641 -26.469 -2.688 1 85.44 101 TRP A O 1
ATOM 745 N N . ARG A 1 102 ? -20.328 -28.25 -3.941 1 85.12 102 ARG A N 1
ATOM 746 C CA . ARG A 1 102 ? -19.859 -29.047 -2.807 1 85.12 102 ARG A CA 1
ATOM 747 C C . ARG A 1 102 ? -18.531 -28.5 -2.285 1 85.12 102 ARG A C 1
ATOM 749 O O . ARG A 1 102 ? -18.219 -28.656 -1.103 1 85.12 102 ARG A O 1
ATOM 756 N N . PHE A 1 103 ? -17.797 -27.844 -3.121 1 84 103 PHE A N 1
ATOM 757 C CA . PHE A 1 103 ? -16.516 -27.359 -2.635 1 84 103 PHE A CA 1
ATOM 758 C C . PHE A 1 103 ? -16.531 -25.844 -2.506 1 84 103 PHE A C 1
ATOM 760 O O . PHE A 1 103 ? -15.781 -25.266 -1.714 1 84 103 PHE A O 1
ATOM 767 N N . ILE A 1 104 ? -17.438 -25.203 -3.189 1 87.25 104 ILE A N 1
ATOM 768 C CA . ILE A 1 104 ? -17.469 -23.734 -3.16 1 87.25 104 ILE A CA 1
ATOM 769 C C . ILE A 1 104 ? -18.203 -23.266 -1.905 1 87.25 104 ILE A C 1
ATOM 771 O O . ILE A 1 104 ? -17.781 -22.297 -1.266 1 87.25 104 ILE A O 1
ATOM 775 N N . LEU A 1 105 ? -19.25 -23.969 -1.496 1 87.81 105 LEU A N 1
ATOM 776 C CA . LEU A 1 105 ? -20.062 -23.547 -0.364 1 87.81 105 LEU A CA 1
ATOM 777 C C . LEU A 1 105 ? -19.281 -23.672 0.943 1 87.81 105 LEU A C 1
ATOM 779 O O . LEU A 1 105 ? -19.344 -22.781 1.792 1 87.81 105 LEU A O 1
ATOM 783 N N . PRO A 1 106 ? -18.562 -24.781 1.054 1 89 106 PRO A N 1
ATOM 784 C CA . PRO A 1 106 ? -17.766 -24.859 2.275 1 89 106 PRO A CA 1
ATOM 785 C C . PRO A 1 106 ? -16.688 -23.766 2.344 1 89 106 PRO A C 1
ATOM 787 O O . PRO A 1 106 ? -16.406 -23.25 3.426 1 89 106 PRO A O 1
ATOM 790 N N . SER A 1 107 ? -16.109 -23.516 1.244 1 91.12 107 SER A N 1
ATOM 791 C CA . SER A 1 107 ? -15.117 -22.438 1.213 1 91.12 107 SER A CA 1
ATOM 792 C C . SER A 1 107 ? -15.75 -21.094 1.532 1 91.12 107 SER A C 1
ATOM 794 O O . SER A 1 107 ? -15.156 -20.266 2.236 1 91.12 107 SER A O 1
ATOM 796 N N . GLY A 1 108 ? -16.922 -20.844 1.027 1 94.31 108 GLY A N 1
ATOM 797 C CA . GLY A 1 108 ? -17.656 -19.641 1.343 1 94.31 108 GLY A CA 1
ATOM 798 C C . GLY A 1 108 ? -18.047 -19.531 2.807 1 94.31 108 GLY A C 1
ATOM 799 O O . GLY A 1 108 ? -17.922 -18.453 3.408 1 94.31 108 GLY A O 1
ATOM 800 N N . ALA A 1 109 ? -18.453 -20.625 3.348 1 94.25 109 ALA A N 1
ATOM 801 C CA . ALA A 1 109 ? -18.828 -20.656 4.758 1 94.25 109 ALA A CA 1
ATOM 802 C C . ALA A 1 109 ? -17.625 -20.422 5.656 1 94.25 109 ALA A C 1
ATOM 804 O O . ALA A 1 109 ? -17.719 -19.734 6.676 1 94.25 109 ALA A O 1
ATOM 805 N N . ALA A 1 110 ? -16.578 -21.031 5.262 1 94.12 110 ALA A N 1
ATOM 806 C CA . ALA A 1 110 ? -15.352 -20.828 6.027 1 94.12 110 ALA A CA 1
ATOM 807 C C . ALA A 1 110 ? -14.906 -19.359 5.973 1 94.12 110 ALA A C 1
ATOM 809 O O . ALA A 1 110 ? -14.461 -18.812 6.98 1 94.12 110 ALA A O 1
ATOM 810 N N . ALA A 1 111 ? -15.008 -18.828 4.797 1 96.12 111 ALA A N 1
ATOM 811 C CA . ALA A 1 111 ? -14.664 -17.406 4.652 1 96.12 111 ALA A CA 1
ATOM 812 C C . ALA A 1 111 ? -15.586 -16.531 5.504 1 96.12 111 ALA A C 1
ATOM 814 O O . ALA A 1 111 ? -15.141 -15.547 6.094 1 96.12 111 ALA A O 1
ATOM 815 N N . PHE A 1 112 ? -16.844 -16.922 5.57 1 96.88 112 PHE A N 1
ATOM 816 C CA . PHE A 1 112 ? -17.797 -16.219 6.406 1 96.88 112 PHE A CA 1
ATOM 817 C C . PHE A 1 112 ? -17.391 -16.266 7.871 1 96.88 112 PHE A C 1
ATOM 819 O O . PHE A 1 112 ? -17.438 -15.25 8.57 1 96.88 112 PHE A O 1
ATOM 826 N N . LEU A 1 113 ? -16.969 -17.375 8.281 1 96.56 113 LEU A N 1
ATOM 827 C CA . LEU A 1 113 ? -16.547 -17.547 9.672 1 96.56 113 LEU A CA 1
ATOM 828 C C . LEU A 1 113 ? -15.312 -16.719 9.977 1 96.56 113 LEU A C 1
ATOM 830 O O . LEU A 1 113 ? -15.203 -16.125 11.055 1 96.56 113 LEU A O 1
ATOM 834 N N . VAL A 1 114 ? -14.391 -16.688 9.055 1 96.19 114 VAL A N 1
ATOM 835 C CA . VAL A 1 114 ? -13.211 -15.852 9.219 1 96.19 114 VAL A CA 1
ATOM 836 C C . VAL A 1 114 ? -13.617 -14.383 9.289 1 96.19 114 VAL A C 1
ATOM 838 O O . VAL A 1 114 ? -13.016 -13.594 10.023 1 96.19 114 VAL A O 1
ATOM 841 N N . GLY A 1 115 ? -14.602 -14.047 8.492 1 96.81 115 GLY A N 1
ATOM 842 C CA . GLY A 1 115 ? -15.125 -12.695 8.539 1 96.81 115 GLY A CA 1
ATOM 843 C C . GLY A 1 115 ? -15.672 -12.312 9.906 1 96.81 115 GLY A C 1
ATOM 844 O O . GLY A 1 115 ? -15.43 -11.211 10.391 1 96.81 115 GLY A O 1
ATOM 845 N N . VAL A 1 116 ? -16.375 -13.25 10.461 1 97 116 VAL A N 1
ATOM 846 C CA . VAL A 1 116 ? -16.922 -13.008 11.789 1 97 116 VAL A CA 1
ATOM 847 C C . VAL A 1 116 ? -15.789 -12.82 12.789 1 97 116 VAL A C 1
ATOM 849 O O . VAL A 1 116 ? -15.828 -11.914 13.625 1 97 116 VAL A O 1
ATOM 852 N N . LEU A 1 117 ? -14.797 -13.555 12.656 1 96.25 117 LEU A N 1
ATOM 853 C CA . LEU A 1 117 ? -13.641 -13.438 13.539 1 96.25 117 LEU A CA 1
ATOM 854 C C . LEU A 1 117 ? -12.891 -12.133 13.289 1 96.25 117 LEU A C 1
ATOM 856 O O . LEU A 1 117 ? -12.375 -11.523 14.219 1 96.25 117 LEU A O 1
ATOM 860 N N . ALA A 1 118 ? -12.836 -11.766 12.062 1 95.75 118 ALA A N 1
ATOM 861 C CA . ALA A 1 118 ? -12.156 -10.531 11.703 1 95.75 118 ALA A CA 1
ATOM 862 C C . ALA A 1 118 ? -12.836 -9.32 12.32 1 95.75 118 ALA A C 1
ATOM 864 O O . ALA A 1 118 ? -12.172 -8.422 12.836 1 95.75 118 ALA A O 1
ATOM 865 N N . VAL A 1 119 ? -14.156 -9.344 12.367 1 95.12 119 VAL A N 1
ATOM 866 C CA . VAL A 1 119 ? -14.914 -8.211 12.875 1 95.12 119 VAL A CA 1
ATOM 867 C C . VAL A 1 119 ? -14.906 -8.219 14.406 1 95.12 119 VAL A C 1
ATOM 869 O O . VAL A 1 119 ? -14.758 -7.176 15.039 1 95.12 119 VAL A O 1
ATOM 872 N N . THR A 1 120 ? -14.953 -9.391 15 1 95.12 120 THR A N 1
ATOM 873 C CA . THR A 1 120 ? -15.156 -9.477 16.438 1 95.12 120 THR A CA 1
ATOM 874 C C . THR A 1 120 ? -13.812 -9.508 17.172 1 95.12 120 THR A C 1
ATOM 876 O O . THR A 1 120 ? -13.727 -9.102 18.344 1 95.12 120 THR A O 1
ATOM 879 N N . ALA A 1 121 ? -12.789 -9.914 16.547 1 94.25 121 ALA A N 1
ATOM 880 C CA . ALA A 1 121 ? -11.516 -10.078 17.25 1 94.25 121 ALA A CA 1
ATOM 881 C C . ALA A 1 121 ? -10.422 -9.227 16.594 1 94.25 121 ALA A C 1
ATOM 883 O O . ALA A 1 121 ? -9.773 -8.43 17.281 1 94.25 121 ALA A O 1
ATOM 884 N N . PHE A 1 122 ? -10.359 -9.32 15.359 1 93.62 122 PHE A N 1
ATOM 885 C CA . PHE A 1 122 ? -9.273 -8.625 14.68 1 93.62 122 PHE A CA 1
ATOM 886 C C . PHE A 1 122 ? -9.523 -7.125 14.633 1 93.62 122 PHE A C 1
ATOM 888 O O . PHE A 1 122 ? -8.594 -6.328 14.773 1 93.62 122 PHE A O 1
ATOM 895 N N . ASN A 1 123 ? -10.734 -6.77 14.438 1 93.31 123 ASN A N 1
ATOM 896 C CA . ASN A 1 123 ? -11.055 -5.348 14.344 1 93.31 123 ASN A CA 1
ATOM 897 C C . ASN A 1 123 ? -10.758 -4.617 15.648 1 93.31 123 ASN A C 1
ATOM 899 O O . ASN A 1 123 ? -10.117 -3.562 15.648 1 93.31 123 ASN A O 1
ATOM 903 N N . PRO A 1 124 ? -11.188 -5.145 16.812 1 92.19 124 PRO A N 1
ATOM 904 C CA . PRO A 1 124 ? -10.852 -4.457 18.062 1 92.19 124 PRO A CA 1
ATOM 905 C C . PRO A 1 124 ? -9.344 -4.316 18.266 1 92.19 124 PRO A C 1
ATOM 907 O O . PRO A 1 124 ? -8.883 -3.285 18.766 1 92.19 124 PRO A O 1
ATOM 910 N N . LEU A 1 125 ? -8.633 -5.285 17.875 1 93 125 LEU A N 1
ATOM 911 C CA . LEU A 1 125 ? -7.184 -5.211 17.969 1 93 125 LEU A CA 1
ATOM 912 C C . LEU A 1 125 ? -6.629 -4.133 17.047 1 93 125 LEU A C 1
ATOM 914 O O . LEU A 1 125 ? -5.777 -3.338 17.453 1 93 125 LEU A O 1
ATOM 918 N N . ALA A 1 126 ? -7.082 -4.148 15.859 1 93.06 126 ALA A N 1
ATOM 919 C CA . ALA A 1 126 ? -6.633 -3.172 14.875 1 93.06 126 ALA A CA 1
ATOM 920 C C . ALA A 1 126 ? -6.977 -1.751 15.312 1 93.06 126 ALA A C 1
ATOM 922 O O . ALA A 1 126 ? -6.188 -0.825 15.109 1 93.06 126 ALA A O 1
ATOM 923 N N . SER A 1 127 ? -8.133 -1.596 15.875 1 89.81 127 SER A N 1
ATOM 924 C CA . SER A 1 127 ? -8.562 -0.278 16.328 1 89.81 127 SER A CA 1
ATOM 925 C C . SER A 1 127 ? -7.707 0.209 17.5 1 89.81 127 SER A C 1
ATOM 927 O O . SER A 1 127 ? -7.363 1.39 17.578 1 89.81 127 SER A O 1
ATOM 929 N N . MET A 1 128 ? -7.375 -0.694 18.344 1 89.75 128 MET A N 1
ATOM 930 C CA . MET A 1 128 ? -6.52 -0.34 19.469 1 89.75 128 MET A CA 1
ATOM 931 C C . MET A 1 128 ? -5.137 0.087 18.984 1 89.75 128 MET A C 1
ATOM 933 O O . MET A 1 128 ? -4.57 1.061 19.484 1 89.75 128 MET A O 1
ATOM 937 N N . LEU A 1 129 ? -4.664 -0.624 18.094 1 91.81 129 LEU A N 1
ATOM 938 C CA . LEU A 1 129 ? -3.352 -0.297 17.547 1 91.81 129 LEU A CA 1
ATOM 939 C C . LEU A 1 129 ? -3.395 1.016 16.766 1 91.81 129 LEU A C 1
ATOM 941 O O . LEU A 1 129 ? -2.445 1.801 16.812 1 91.81 129 LEU A O 1
ATOM 945 N N . SER A 1 130 ? -4.457 1.217 16.078 1 88.06 130 SER A N 1
ATOM 946 C CA . SER A 1 130 ? -4.625 2.469 15.359 1 88.06 130 SER A CA 1
ATOM 947 C C . SER A 1 130 ? -4.699 3.658 16.312 1 88.06 130 SER A C 1
ATOM 949 O O . SER A 1 130 ? -4.164 4.73 16.016 1 88.06 130 SER A O 1
ATOM 951 N N . ALA A 1 131 ? -5.363 3.473 17.406 1 82.31 131 ALA A N 1
ATOM 952 C CA . ALA A 1 131 ? -5.438 4.527 18.406 1 82.31 131 ALA A CA 1
ATOM 953 C C . ALA A 1 131 ? -4.055 4.855 18.969 1 82.31 131 ALA A C 1
ATOM 955 O O . ALA A 1 131 ? -3.719 6.027 19.156 1 82.31 131 ALA A O 1
ATOM 956 N N . ARG A 1 132 ? -3.322 3.861 19.188 1 84.56 132 ARG A N 1
ATOM 957 C CA . ARG A 1 132 ? -1.959 4.074 19.656 1 84.56 132 ARG A CA 1
ATOM 958 C C . ARG A 1 132 ? -1.113 4.773 18.594 1 84.56 132 ARG A C 1
ATOM 960 O O . ARG A 1 132 ? -0.26 5.602 18.922 1 84.56 132 ARG A O 1
ATOM 967 N N . PHE A 1 133 ? -1.3 4.422 17.422 1 86.56 133 PHE A N 1
ATOM 968 C CA . PHE A 1 133 ? -0.614 5.07 16.312 1 86.56 133 PHE A CA 1
ATOM 969 C C . PHE A 1 133 ? -0.903 6.566 16.297 1 86.56 133 PHE A C 1
ATOM 971 O O . PHE A 1 133 ? 0.012 7.379 16.156 1 86.56 133 PHE A O 1
ATOM 978 N N . GLU A 1 134 ? -2.129 6.793 16.406 1 77.19 134 GLU A N 1
ATOM 979 C CA . GLU A 1 134 ? -2.525 8.195 16.375 1 77.19 134 GLU A CA 1
ATOM 980 C C . GLU A 1 134 ? -1.944 8.961 17.562 1 77.19 134 GLU A C 1
ATOM 982 O O . GLU A 1 134 ? -1.52 10.109 17.422 1 77.19 134 GLU A O 1
ATOM 987 N N . ALA A 1 135 ? -1.952 8.32 18.625 1 75.38 135 ALA A N 1
ATOM 988 C CA . ALA A 1 135 ? -1.385 8.945 19.812 1 75.38 135 ALA A CA 1
ATOM 989 C C . ALA A 1 135 ? 0.114 9.18 19.656 1 75.38 135 ALA A C 1
ATOM 991 O O . ALA A 1 135 ? 0.619 10.258 19.969 1 75.38 135 ALA A O 1
ATOM 992 N N . ASP A 1 136 ? 0.767 8.188 19.172 1 80.75 136 ASP A N 1
ATOM 993 C CA . ASP A 1 136 ? 2.209 8.289 18.969 1 80.75 136 ASP A CA 1
ATOM 994 C C . ASP A 1 136 ? 2.539 9.328 17.906 1 80.75 136 ASP A C 1
ATOM 996 O O . ASP A 1 136 ? 3.502 10.086 18.047 1 80.75 136 ASP A O 1
ATOM 1000 N N . ARG A 1 137 ? 1.818 9.305 16.891 1 77.38 137 ARG A N 1
ATOM 1001 C CA . ARG A 1 137 ? 2.023 10.266 15.812 1 77.38 137 ARG A CA 1
ATOM 1002 C C . ARG A 1 137 ? 1.81 11.695 16.297 1 77.38 137 ARG A C 1
ATOM 1004 O O . ARG A 1 137 ? 2.586 12.594 15.977 1 77.38 137 ARG A O 1
ATOM 1011 N N . ALA A 1 138 ? 0.812 11.906 17.031 1 64.31 138 ALA A N 1
ATOM 1012 C CA . ALA A 1 138 ? 0.522 13.219 17.594 1 64.31 138 ALA A CA 1
ATOM 1013 C C . ALA A 1 138 ? 1.643 13.68 18.531 1 64.31 138 ALA A C 1
ATOM 1015 O O . ALA A 1 138 ? 2.021 14.852 18.516 1 64.31 138 ALA A O 1
ATOM 1016 N N . GLY A 1 139 ? 2.014 12.727 19.234 1 63.78 139 GLY A N 1
ATOM 1017 C CA . GLY A 1 139 ? 3.121 13.047 20.125 1 63.78 139 GLY A CA 1
ATOM 1018 C C . GLY A 1 139 ? 4.375 13.461 19.391 1 63.78 139 GLY A C 1
ATOM 1019 O O . GLY A 1 139 ? 5.059 14.406 19.797 1 63.78 139 GLY A O 1
ATOM 1020 N N . LEU A 1 140 ? 4.641 12.844 18.406 1 65.56 140 LEU A N 1
ATOM 1021 C CA . LEU A 1 140 ? 5.82 13.148 17.609 1 65.56 140 LEU A CA 1
ATOM 1022 C C . LEU A 1 140 ? 5.672 14.484 16.906 1 65.56 140 LEU A C 1
ATOM 1024 O O . LEU A 1 140 ? 6.641 15.242 16.781 1 65.56 140 LEU A O 1
ATOM 1028 N N . MET A 1 141 ? 4.484 14.719 16.422 1 58.56 141 MET A N 1
ATOM 1029 C CA . MET A 1 141 ? 4.234 15.961 15.711 1 58.56 141 MET A CA 1
ATOM 1030 C C . MET A 1 141 ? 4.219 17.156 16.672 1 58.56 141 MET A C 1
ATOM 1032 O O . MET A 1 141 ? 4.637 18.25 16.312 1 58.56 141 MET A O 1
ATOM 1036 N N . GLU A 1 142 ? 3.602 16.875 17.781 1 49.88 142 GLU A N 1
ATOM 1037 C CA . GLU A 1 142 ? 3.604 17.906 18.828 1 49.88 142 GLU A CA 1
ATOM 1038 C C . GLU A 1 142 ? 5.023 18.266 19.25 1 49.88 142 GLU A C 1
ATOM 1040 O O . GLU A 1 142 ? 5.332 19.438 19.469 1 49.88 142 GLU A O 1
ATOM 1045 N N . ASN A 1 143 ? 5.707 17.25 19.5 1 46.16 143 ASN A N 1
ATOM 1046 C CA . ASN A 1 143 ? 7.098 17.516 19.844 1 46.16 143 ASN A CA 1
ATOM 1047 C C . ASN A 1 143 ? 7.793 18.344 18.781 1 46.16 143 ASN A C 1
ATOM 1049 O O . ASN A 1 143 ? 8.656 19.172 19.094 1 46.16 143 ASN A O 1
ATOM 1053 N N . TYR A 1 144 ? 7.328 18.109 17.703 1 41.47 144 TYR A N 1
ATOM 1054 C CA . TYR A 1 144 ? 7.871 18.891 16.594 1 41.47 144 TYR A CA 1
ATOM 1055 C C . TYR A 1 144 ? 7.379 20.328 16.641 1 41.47 144 TYR A C 1
ATOM 1057 O O . TYR A 1 144 ? 8.141 21.266 16.375 1 41.47 144 TYR A O 1
ATOM 1065 N N . LEU A 1 145 ? 5.988 20.406 16.984 1 35.44 145 LEU A N 1
ATOM 1066 C CA . LEU A 1 145 ? 5.383 21.734 17.109 1 35.44 145 LEU A CA 1
ATOM 1067 C C . LEU A 1 145 ? 5.766 22.375 18.438 1 35.44 145 LEU A C 1
ATOM 1069 O O . LEU A 1 145 ? 5.699 23.594 18.578 1 35.44 145 LEU A O 1
ATOM 1073 N N . THR A 1 146 ? 5.863 21.578 19.484 1 35.25 146 THR A N 1
ATOM 1074 C CA . THR A 1 146 ? 6.141 22.125 20.797 1 35.25 146 THR A CA 1
ATOM 1075 C C . THR A 1 146 ? 7.457 22.906 20.797 1 35.25 146 THR A C 1
ATOM 1077 O O . THR A 1 146 ? 7.738 23.656 21.734 1 35.25 146 THR A O 1
ATOM 1080 N N . ASP A 1 147 ? 8.453 22.594 20.094 1 32.47 147 ASP A N 1
ATOM 1081 C CA . ASP A 1 147 ? 9.406 23.672 20.359 1 32.47 147 ASP A CA 1
ATOM 1082 C C . ASP A 1 147 ? 8.766 25.047 20.141 1 32.47 147 ASP A C 1
ATOM 1084 O O . ASP A 1 147 ? 9.453 26.062 20.203 1 32.47 147 ASP A O 1
ATOM 1088 N N . ALA A 1 148 ? 7.637 25.094 19.578 1 35.59 148 ALA A N 1
ATOM 1089 C CA . ALA A 1 148 ? 6.785 26.266 19.672 1 35.59 148 ALA A CA 1
ATOM 1090 C C . ALA A 1 148 ? 6.133 26.359 21.047 1 35.59 148 ALA A C 1
ATOM 1092 O O . ALA A 1 148 ? 5.961 25.344 21.734 1 35.59 148 ALA A O 1
ATOM 1093 N N . PRO A 1 149 ? 5.855 27.438 21.734 1 32.31 149 PRO A N 1
ATOM 1094 C CA . PRO A 1 149 ? 5.277 27.625 23.062 1 32.31 149 PRO A CA 1
ATOM 1095 C C . PRO A 1 149 ? 4.074 26.719 23.328 1 32.31 149 PRO A C 1
ATOM 1097 O O . PRO A 1 149 ? 3.395 26.312 22.375 1 32.31 149 PRO A O 1
ATOM 1100 N N . LYS A 1 150 ? 3.988 25.875 24.547 1 39.25 150 LYS A N 1
ATOM 1101 C CA . LYS A 1 150 ? 3.033 25.016 25.234 1 39.25 150 LYS A CA 1
ATOM 1102 C C . LYS A 1 150 ? 1.598 25.438 24.938 1 39.25 150 LYS A C 1
ATOM 1104 O O . LYS A 1 150 ? 0.652 24.719 25.281 1 39.25 150 LYS A O 1
ATOM 1109 N N . GLU A 1 151 ? 1.398 26.578 24.75 1 36.34 151 GLU A N 1
ATOM 1110 C CA . GLU A 1 151 ? 0.046 27.094 24.578 1 36.34 151 GLU A CA 1
ATOM 1111 C C . GLU A 1 151 ? -0.52 26.719 23.219 1 36.34 151 GLU A C 1
ATOM 1113 O O . GLU A 1 151 ? 0.175 26.812 22.203 1 36.34 151 GLU A O 1
ATOM 1118 N N . VAL A 1 152 ? -1.296 25.719 23.234 1 44.03 152 VAL A N 1
ATOM 1119 C CA . VAL A 1 152 ? -1.973 25.297 22.016 1 44.03 152 VAL A CA 1
ATOM 1120 C C . VAL A 1 152 ? -3.074 26.297 21.656 1 44.03 152 VAL A C 1
ATOM 1122 O O . VAL A 1 152 ? -3.939 26.594 22.484 1 44.03 152 VAL A O 1
ATOM 1125 N N . TRP A 1 153 ? -2.805 27.203 20.75 1 38.31 153 TRP A N 1
ATOM 1126 C CA . TRP A 1 153 ? -3.875 28.062 20.266 1 38.31 153 TRP A CA 1
ATOM 1127 C C . TRP A 1 153 ? -4.594 27.438 19.078 1 38.31 153 TRP A C 1
ATOM 1129 O O . TRP A 1 153 ? -3.961 27.078 18.094 1 38.31 153 TRP A O 1
ATOM 1139 N N . LEU A 1 154 ? -5.723 26.938 19.391 1 47.16 154 LEU A N 1
ATOM 1140 C CA . LEU A 1 154 ? -6.555 26.422 18.312 1 47.16 154 LEU A CA 1
ATOM 1141 C C . LEU A 1 154 ? -7.574 27.453 17.859 1 47.16 154 LEU A C 1
ATOM 1143 O O . LEU A 1 154 ? -8.148 28.172 18.688 1 47.16 154 LEU A O 1
ATOM 1147 N N . ARG A 1 155 ? -7.523 27.953 16.609 1 42.81 155 ARG A N 1
ATOM 1148 C CA . ARG A 1 155 ? -8.523 28.891 16.094 1 42.81 155 ARG A CA 1
ATOM 1149 C C . ARG A 1 155 ? -9.586 28.156 15.273 1 42.81 155 ARG A C 1
ATOM 1151 O O . ARG A 1 155 ? -9.258 27.297 14.445 1 42.81 155 ARG A O 1
ATOM 1158 N N . GLN A 1 156 ? -10.781 28.156 15.844 1 46.06 156 GLN A N 1
ATOM 1159 C CA . GLN A 1 156 ? -11.93 27.609 15.117 1 46.06 156 GLN A CA 1
ATOM 1160 C C . GLN A 1 156 ? -12.922 28.703 14.75 1 46.06 156 GLN A C 1
ATOM 1162 O O . GLN A 1 156 ? -13.062 29.688 15.461 1 46.06 156 GLN A O 1
ATOM 1167 N N . GLY A 1 157 ? -13.195 28.938 13.336 1 42 157 GLY A N 1
ATOM 1168 C CA . GLY A 1 157 ? -14.148 29.984 13.008 1 42 157 GLY A CA 1
ATOM 1169 C C . GLY A 1 157 ? -15.219 29.531 12.031 1 42 157 GLY A C 1
ATOM 1170 O O . GLY A 1 157 ? -15.016 28.594 11.266 1 42 157 GLY A O 1
ATOM 1171 N N . ASP A 1 158 ? -16.453 29.703 12.391 1 44.59 158 ASP A N 1
ATOM 1172 C CA . ASP A 1 158 ? -17.547 29.688 11.43 1 44.59 158 ASP A CA 1
ATOM 1173 C C . ASP A 1 158 ? -17.734 31.062 10.789 1 44.59 158 ASP A C 1
ATOM 1175 O O . ASP A 1 158 ? -17.016 32 11.117 1 44.59 158 ASP A O 1
ATOM 1179 N N . ASP A 1 159 ? -18.609 31.234 9.625 1 47.31 159 ASP A N 1
ATOM 1180 C CA . ASP A 1 159 ? -18.938 32.469 8.938 1 47.31 159 ASP A CA 1
ATOM 1181 C C . ASP A 1 159 ? -19.234 33.594 9.93 1 47.31 159 ASP A C 1
ATOM 1183 O O . ASP A 1 159 ? -19.078 34.781 9.617 1 47.31 159 ASP A O 1
ATOM 1187 N N . ARG A 1 160 ? -19.594 33.406 11.086 1 54.12 160 ARG A N 1
ATOM 1188 C CA . ARG A 1 160 ? -20.094 34.469 11.953 1 54.12 160 ARG A CA 1
ATOM 1189 C C . ARG A 1 160 ? -19.297 34.562 13.25 1 54.12 160 ARG A C 1
ATOM 1191 O O . ARG A 1 160 ? -19.281 35.594 13.906 1 54.12 160 ARG A O 1
ATOM 1198 N N . ASN A 1 161 ? -18.766 33.344 13.695 1 51.5 161 ASN A N 1
ATOM 1199 C CA . ASN A 1 161 ? -18.094 33.312 14.992 1 51.5 161 ASN A CA 1
ATOM 1200 C C . ASN A 1 161 ? -16.719 32.656 14.906 1 51.5 161 ASN A C 1
ATOM 1202 O O . ASN A 1 161 ? -16.531 31.688 14.18 1 51.5 161 ASN A O 1
ATOM 1206 N N . GLN A 1 162 ? -15.703 33.344 15.305 1 55.84 162 GLN A N 1
ATOM 1207 C CA . GLN A 1 162 ? -14.344 32.812 15.391 1 55.84 162 GLN A CA 1
ATOM 1208 C C . GLN A 1 162 ? -13.992 32.438 16.828 1 55.84 162 GLN A C 1
ATOM 1210 O O . GLN A 1 162 ? -14.242 33.219 17.75 1 55.84 162 GLN A O 1
ATOM 1215 N N . ILE A 1 163 ? -13.766 31.156 17.109 1 58.62 163 ILE A N 1
ATOM 1216 C CA . ILE A 1 163 ? -13.398 30.703 18.438 1 58.62 163 ILE A CA 1
ATOM 1217 C C . ILE A 1 163 ? -11.906 30.359 18.469 1 58.62 163 ILE A C 1
ATOM 1219 O O . ILE A 1 163 ? -11.422 29.594 17.641 1 58.62 163 ILE A O 1
ATOM 1223 N N . VAL A 1 164 ? -11.211 31.125 19.203 1 56.94 164 VAL A N 1
ATOM 1224 C CA . VAL A 1 164 ? -9.805 30.828 19.453 1 56.94 164 VAL A CA 1
ATOM 1225 C C . VAL A 1 164 ? -9.656 30.047 20.75 1 56.94 164 VAL A C 1
ATOM 1227 O O . VAL A 1 164 ? -10.125 30.484 21.812 1 56.94 164 VAL A O 1
ATOM 1230 N N . ILE A 1 165 ? -9.266 28.797 20.641 1 56.91 165 ILE A N 1
ATOM 1231 C CA . ILE A 1 165 ? -9.086 27.938 21.797 1 56.91 165 ILE A CA 1
ATOM 1232 C C . ILE A 1 165 ? -7.621 27.953 22.234 1 56.91 165 ILE A C 1
ATOM 1234 O O . ILE A 1 165 ? -6.727 27.688 21.422 1 56.91 165 ILE A O 1
ATOM 1238 N N . HIS A 1 166 ? -7.355 28.484 23.422 1 57.72 166 HIS A N 1
ATOM 1239 C CA . HIS A 1 166 ? -6.043 28.453 24.062 1 57.72 166 HIS A CA 1
ATOM 1240 C C . HIS A 1 166 ? -5.996 27.422 25.172 1 57.72 166 HIS A C 1
ATOM 1242 O O . HIS A 1 166 ? -6.883 27.375 26.031 1 57.72 166 HIS A O 1
ATOM 1248 N N . ALA A 1 167 ? -5.191 26.406 24.938 1 58.41 167 ALA A N 1
ATOM 1249 C CA . ALA A 1 167 ? -5.016 25.438 26.031 1 58.41 167 ALA A CA 1
ATOM 1250 C C . ALA A 1 167 ? -3.602 25.5 26.594 1 58.41 167 ALA A C 1
ATOM 1252 O O . ALA A 1 167 ? -2.635 25.703 25.859 1 58.41 167 ALA A O 1
ATOM 1253 N N . ARG A 1 168 ? -3.521 25.594 27.938 1 57.09 168 ARG A N 1
ATOM 1254 C CA . ARG A 1 168 ? -2.24 25.688 28.625 1 57.09 168 ARG A CA 1
ATOM 1255 C C . ARG A 1 168 ? -1.439 24.406 28.469 1 57.09 168 ARG A C 1
ATOM 1257 O O . ARG A 1 168 ? -0.211 24.438 28.375 1 57.09 168 ARG A O 1
ATOM 1264 N N . SER A 1 169 ? -2.236 23.25 28.594 1 55.44 169 SER A N 1
ATOM 1265 C CA . SER A 1 169 ? -1.553 21.969 28.516 1 55.44 169 SER A CA 1
ATOM 1266 C C . SER A 1 169 ? -2.41 20.938 27.781 1 55.44 169 SER A C 1
ATOM 1268 O O . SER A 1 169 ? -3.641 21.016 27.812 1 55.44 169 SER A O 1
ATOM 1270 N N . ARG A 1 170 ? -1.793 20.234 26.891 1 52 170 ARG A N 1
ATOM 1271 C CA . ARG A 1 170 ? -2.455 19.141 26.188 1 52 170 ARG A CA 1
ATOM 1272 C C . ARG A 1 170 ? -1.996 17.781 26.719 1 52 170 ARG A C 1
ATOM 1274 O O . ARG A 1 170 ? -0.795 17.547 26.844 1 52 170 ARG A O 1
ATOM 1281 N N . ASP A 1 171 ? -2.947 17.078 27.328 1 50.34 171 ASP A N 1
ATOM 1282 C CA . ASP A 1 171 ? -2.65 15.719 27.781 1 50.34 171 ASP A CA 1
ATOM 1283 C C . ASP A 1 171 ? -3.412 14.68 26.953 1 50.34 171 ASP A C 1
ATOM 1285 O O . ASP A 1 171 ? -4.508 14.961 26.469 1 50.34 171 ASP A O 1
ATOM 1289 N N . THR A 1 172 ? -2.764 13.797 26.438 1 46.66 172 THR A N 1
ATOM 1290 C CA . THR A 1 172 ? -3.422 12.672 25.781 1 46.66 172 THR A CA 1
ATOM 1291 C C . THR A 1 172 ? -3.643 11.523 26.75 1 46.66 172 THR A C 1
ATOM 1293 O O . THR A 1 172 ? -2.682 10.945 27.266 1 46.66 172 THR A O 1
ATOM 1296 N N . VAL A 1 173 ? -4.742 11.414 27.344 1 45.78 173 VAL A N 1
ATOM 1297 C CA . VAL A 1 173 ? -5.062 10.281 28.203 1 45.78 173 VAL A CA 1
ATOM 1298 C C . VAL A 1 173 ? -5.977 9.312 27.469 1 45.78 173 VAL A C 1
ATOM 1300 O O . VAL A 1 173 ? -7.035 9.703 26.969 1 45.78 173 VAL A O 1
ATOM 1303 N N . ALA A 1 174 ? -5.645 8.047 27.516 1 42.94 174 ALA A N 1
ATOM 1304 C CA . ALA A 1 174 ? -6.387 6.898 26.984 1 42.94 174 ALA A CA 1
ATOM 1305 C C . ALA A 1 174 ? -6.84 7.145 25.547 1 42.94 174 ALA A C 1
ATOM 1307 O O . ALA A 1 174 ? -7.98 6.844 25.203 1 42.94 174 ALA A O 1
ATOM 1308 N N . GLY A 1 175 ? -6.055 7.934 24.75 1 45.47 175 GLY A N 1
ATOM 1309 C CA . GLY A 1 175 ? -6.359 8.133 23.344 1 45.47 175 GLY A CA 1
ATOM 1310 C C . GLY A 1 175 ? -7.211 9.367 23.094 1 45.47 175 GLY A C 1
ATOM 1311 O O . GLY A 1 175 ? -7.641 9.602 21.953 1 45.47 175 GLY A O 1
ATOM 1312 N N . ARG A 1 176 ? -7.617 10.008 24.125 1 48 176 ARG A N 1
ATOM 1313 C CA . ARG A 1 176 ? -8.414 11.219 24.016 1 48 176 ARG A CA 1
ATOM 1314 C C . ARG A 1 176 ? -7.586 12.453 24.344 1 48 176 ARG A C 1
ATOM 1316 O O . ARG A 1 176 ? -6.754 12.422 25.25 1 48 176 ARG A O 1
ATOM 1323 N N . VAL A 1 177 ? -7.574 13.383 23.422 1 51.28 177 VAL A N 1
ATOM 1324 C CA . VAL A 1 177 ? -6.867 14.633 23.688 1 51.28 177 VAL A CA 1
ATOM 1325 C C . VAL A 1 177 ? -7.617 15.43 24.75 1 51.28 177 VAL A C 1
ATOM 1327 O O . VAL A 1 177 ? -8.812 15.695 24.609 1 51.28 177 VAL A O 1
ATOM 1330 N N . ARG A 1 178 ? -7.098 15.477 25.922 1 58.78 178 ARG A N 1
ATOM 1331 C CA . ARG A 1 178 ? -7.613 16.297 27.016 1 58.78 178 ARG A CA 1
ATOM 1332 C C . ARG A 1 178 ? -6.789 17.562 27.188 1 58.78 178 ARG A C 1
ATOM 1334 O O . ARG A 1 178 ? -5.559 17.516 27.25 1 58.78 178 ARG A O 1
ATOM 1341 N N . LEU A 1 179 ? -7.387 18.719 26.891 1 61.72 179 LEU A N 1
ATOM 1342 C CA . LEU A 1 179 ? -6.754 20.016 27.109 1 61.72 179 LEU A CA 1
ATOM 1343 C C . LEU A 1 179 ? -7.012 20.5 28.531 1 61.72 179 LEU A C 1
ATOM 1345 O O . LEU A 1 179 ? -8.109 20.312 29.078 1 61.72 179 LEU A O 1
ATOM 1349 N N . LYS A 1 180 ? -5.941 20.781 29.203 1 63.47 180 LYS A N 1
ATOM 1350 C CA . LYS A 1 180 ? -6.086 21.375 30.531 1 63.47 180 LYS A CA 1
ATOM 1351 C C . LYS A 1 180 ? -5.898 22.891 30.484 1 63.47 180 LYS A C 1
ATOM 1353 O O . LYS A 1 180 ? -5.043 23.391 29.766 1 63.47 180 LYS A O 1
ATOM 1358 N N . GLY A 1 181 ? -6.715 23.609 31.375 1 64 181 GLY A N 1
ATOM 1359 C CA . GLY A 1 181 ? -6.68 25.062 31.406 1 64 181 GLY A CA 1
ATOM 1360 C C . GLY A 1 181 ? -6.977 25.703 30.062 1 64 181 GLY A C 1
ATOM 1361 O O . GLY A 1 181 ? -6.152 26.438 29.531 1 64 181 GLY A O 1
ATOM 1362 N N . VAL A 1 182 ? -8.172 25.438 29.547 1 65.31 182 VAL A N 1
ATOM 1363 C CA . VAL A 1 182 ? -8.57 25.844 28.203 1 65.31 182 VAL A CA 1
ATOM 1364 C C . VAL A 1 182 ? -9.312 27.172 28.281 1 65.31 182 VAL A C 1
ATOM 1366 O O . VAL A 1 182 ? -10.172 27.375 29.141 1 65.31 182 VAL A O 1
ATOM 1369 N N . SER A 1 183 ? -8.766 28.078 27.562 1 66.81 183 SER A N 1
ATOM 1370 C CA . SER A 1 183 ? -9.461 29.344 27.391 1 66.81 183 SER A CA 1
ATOM 1371 C C . SER A 1 183 ? -10 29.484 25.969 1 66.81 183 SER A C 1
ATOM 1373 O O . SER A 1 183 ? -9.273 29.25 25 1 66.81 183 SER A O 1
ATOM 1375 N N . LEU A 1 184 ? -11.305 29.531 25.812 1 67.25 184 LEU A N 1
ATOM 1376 C CA . LEU A 1 184 ? -11.953 29.734 24.516 1 67.25 184 LEU A CA 1
ATOM 1377 C C . LEU A 1 184 ? -12.375 31.203 24.344 1 67.25 184 LEU A C 1
ATOM 1379 O O . LEU A 1 184 ? -13.055 31.75 25.203 1 67.25 184 LEU A O 1
ATOM 1383 N N . PHE A 1 185 ? -11.812 31.766 23.375 1 63.47 185 PHE A N 1
ATOM 1384 C CA . PHE A 1 185 ? -12.211 33.125 23.031 1 63.47 185 PHE A CA 1
ATOM 1385 C C . PHE A 1 185 ? -13.18 33.125 21.844 1 63.47 185 PHE A C 1
ATOM 1387 O O . PHE A 1 185 ? -12.836 32.656 20.766 1 63.47 185 PHE A O 1
ATOM 1394 N N . VAL A 1 186 ? -14.359 33.406 22.062 1 63.19 186 VAL A N 1
ATOM 1395 C CA . VAL A 1 186 ? -15.383 33.438 21.031 1 63.19 186 VAL A CA 1
ATOM 1396 C C . VAL A 1 186 ? -15.492 34.844 20.469 1 63.19 186 VAL A C 1
ATOM 1398 O O . VAL A 1 186 ? -15.719 35.812 21.203 1 63.19 186 VAL A O 1
ATOM 1401 N N . TYR A 1 187 ? -15.078 34.875 19.25 1 60.34 187 TYR A N 1
ATOM 1402 C CA . TYR A 1 187 ? -15.203 36.156 18.531 1 60.34 187 TYR A CA 1
ATOM 1403 C C . TYR A 1 187 ? -16.391 36.125 17.594 1 60.34 187 TYR A C 1
ATOM 1405 O O . TYR A 1 187 ? -16.719 35.094 17.016 1 60.34 187 TYR A O 1
ATOM 1413 N N . GLN A 1 188 ? -17.266 37.031 17.609 1 60.88 188 GLN A N 1
ATOM 1414 C CA . GLN A 1 188 ? -18.344 37.219 16.656 1 60.88 188 GLN A CA 1
ATOM 1415 C C . GLN A 1 188 ? -18.016 38.281 15.617 1 60.88 188 GLN A C 1
ATOM 1417 O O . GLN A 1 188 ? -17.422 39.312 15.961 1 60.88 188 GLN A O 1
ATOM 1422 N N . LYS A 1 189 ? -18.125 37.906 14.398 1 62.66 189 LYS A N 1
ATOM 1423 C CA . LYS A 1 189 ? -17.922 38.875 13.336 1 62.66 189 LYS A CA 1
ATOM 1424 C C . LYS A 1 189 ? -19 39.969 13.352 1 62.66 189 LYS A C 1
ATOM 1426 O O . LYS A 1 189 ? -20.188 39.656 13.422 1 62.66 189 LYS A O 1
ATOM 1431 N N . ASN A 1 190 ? -18.672 41.125 13.57 1 52.09 190 ASN A N 1
ATOM 1432 C CA . ASN A 1 190 ? -19.625 42.219 13.477 1 52.09 190 ASN A CA 1
ATOM 1433 C C . ASN A 1 190 ? -20.031 42.469 12.023 1 52.09 190 ASN A C 1
ATOM 1435 O O . ASN A 1 190 ? -19.422 41.938 11.102 1 52.09 190 ASN A O 1
ATOM 1439 N N . LYS A 1 191 ? -21.094 43.312 11.734 1 59.44 191 LYS A N 1
ATOM 1440 C CA . LYS A 1 191 ? -21.656 43.688 10.438 1 59.44 191 LYS A CA 1
ATOM 1441 C C . LYS A 1 191 ? -20.578 44.062 9.445 1 59.44 191 LYS A C 1
ATOM 1443 O O . LYS A 1 191 ? -20.781 44 8.227 1 59.44 191 LYS A O 1
ATOM 1448 N N . ASP A 1 192 ? -19.438 44.469 9.898 1 54.97 192 ASP A N 1
ATOM 1449 C CA . ASP A 1 192 ? -18.375 44.938 9.008 1 54.97 192 ASP A CA 1
ATOM 1450 C C . ASP A 1 192 ? -17.328 43.844 8.773 1 54.97 192 ASP A C 1
ATOM 1452 O O . ASP A 1 192 ? -16.297 44.125 8.156 1 54.97 192 ASP A O 1
ATOM 1456 N N . GLY A 1 193 ? -17.531 42.562 9.297 1 54.25 193 GLY A N 1
ATOM 1457 C CA . GLY A 1 193 ? -16.656 41.438 9.031 1 54.25 193 GLY A CA 1
ATOM 1458 C C . GLY A 1 193 ? -15.477 41.344 9.984 1 54.25 193 GLY A C 1
ATOM 1459 O O . GLY A 1 193 ? -14.555 40.562 9.773 1 54.25 193 GLY A O 1
ATOM 1460 N N . LEU A 1 194 ? -15.383 42.281 10.977 1 49.94 194 LEU A N 1
ATOM 1461 C CA . LEU A 1 194 ? -14.281 42.281 11.922 1 49.94 194 LEU A CA 1
ATOM 1462 C C . LEU A 1 194 ? -14.594 41.438 13.141 1 49.94 194 LEU A C 1
ATOM 1464 O O . LEU A 1 194 ? -15.719 41.438 13.641 1 49.94 194 LEU A O 1
ATOM 1468 N N . PRO A 1 195 ? -13.766 40.562 13.656 1 54.22 195 PRO A N 1
ATOM 1469 C CA . PRO A 1 195 ? -14 39.719 14.836 1 54.22 195 PRO A CA 1
ATOM 1470 C C . PRO A 1 195 ? -14.133 40.562 16.125 1 54.22 195 PRO A C 1
ATOM 1472 O O . PRO A 1 195 ? -13.273 41.375 16.422 1 54.22 195 PRO A O 1
ATOM 1475 N N . GLU A 1 196 ? -15.336 40.688 16.688 1 58.66 196 GLU A N 1
ATOM 1476 C CA . GLU A 1 196 ? -15.586 41.312 17.969 1 58.66 196 GLU A CA 1
ATOM 1477 C C . GLU A 1 196 ? -15.641 40.281 19.094 1 58.66 196 GLU A C 1
ATOM 1479 O O . GLU A 1 196 ? -16.297 39.25 18.953 1 58.66 196 GLU A O 1
ATOM 1484 N N . PHE A 1 197 ? -14.828 40.5 20.109 1 59.19 197 PHE A N 1
ATOM 1485 C CA . PHE A 1 197 ? -14.766 39.594 21.281 1 59.19 197 PHE A CA 1
ATOM 1486 C C . PHE A 1 197 ? -16.109 39.562 22 1 59.19 197 PHE A C 1
ATOM 1488 O O . PHE A 1 197 ? -16.641 40.594 22.375 1 59.19 197 PHE A O 1
ATOM 1495 N N . LYS A 1 198 ? -16.719 38.375 21.969 1 63.41 198 LYS A N 1
ATOM 1496 C CA . LYS A 1 198 ? -18 38.281 22.656 1 63.41 198 LYS A CA 1
ATOM 1497 C C . LYS A 1 198 ? -17.828 37.656 24.047 1 63.41 198 LYS A C 1
ATOM 1499 O O . LYS A 1 198 ? -18.312 38.188 25.031 1 63.41 198 LYS A O 1
ATOM 1504 N N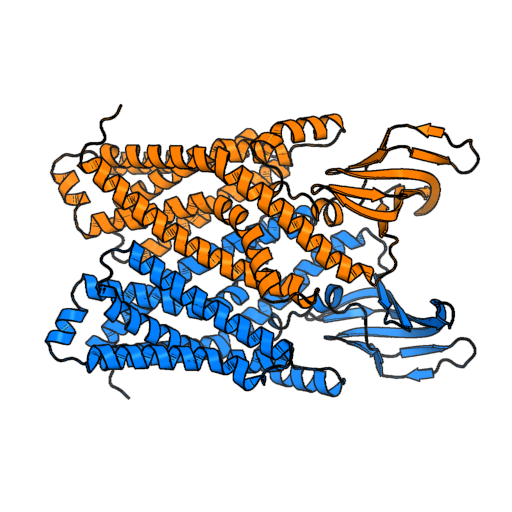 . ARG A 1 199 ? -17.234 36.5 23.984 1 65.94 199 ARG A N 1
ATOM 1505 C CA . ARG A 1 199 ? -17.172 35.844 25.281 1 65.94 199 ARG A CA 1
ATOM 1506 C C . ARG A 1 199 ? -15.914 35 25.391 1 65.94 199 ARG A C 1
ATOM 1508 O O . ARG A 1 199 ? -15.383 34.531 24.391 1 65.94 199 ARG A O 1
ATOM 1515 N N . ARG A 1 200 ? -15.461 35.094 26.625 1 69.12 200 ARG A N 1
ATOM 1516 C CA . ARG A 1 200 ? -14.344 34.219 26.984 1 69.12 200 ARG A CA 1
ATOM 1517 C C . ARG A 1 200 ? -14.812 33.062 27.859 1 69.12 200 ARG A C 1
ATOM 1519 O O . ARG A 1 200 ? -15.5 33.281 28.859 1 69.12 200 ARG A O 1
ATOM 1526 N N . LEU A 1 201 ? -14.602 31.844 27.328 1 70.06 201 LEU A N 1
ATOM 1527 C CA . LEU A 1 201 ? -14.898 30.656 28.125 1 70.06 201 LEU A CA 1
ATOM 1528 C C . LEU A 1 201 ? -13.625 30.031 28.656 1 70.06 201 LEU A C 1
ATOM 1530 O O . LEU A 1 201 ? -12.641 29.891 27.922 1 70.06 201 LEU A O 1
ATOM 1534 N N . GLU A 1 202 ? -13.555 29.953 29.984 1 74 202 GLU A N 1
ATOM 1535 C CA . GLU A 1 202 ? -12.445 29.25 30.625 1 74 202 GLU A CA 1
ATOM 1536 C C . GLU A 1 202 ? -12.906 27.906 31.188 1 74 202 GLU A C 1
ATOM 1538 O O . GLU A 1 202 ? -13.922 27.844 31.875 1 74 202 GLU A O 1
ATOM 1543 N N . ALA A 1 203 ? -12.359 26.906 30.703 1 75 203 ALA A N 1
ATOM 1544 C CA . ALA A 1 203 ? -12.672 25.578 31.219 1 75 203 ALA A CA 1
ATOM 1545 C C . ALA A 1 203 ? -11.438 24.906 31.812 1 75 203 ALA A C 1
ATOM 1547 O O . ALA A 1 203 ? -10.312 25.172 31.375 1 75 203 ALA A O 1
ATOM 1548 N N . ALA A 1 204 ? -11.648 24.203 32.938 1 73.06 204 ALA A N 1
ATOM 1549 C CA . ALA A 1 204 ? -10.531 23.5 33.562 1 73.06 204 ALA A CA 1
ATOM 1550 C C . ALA A 1 204 ? -10 22.391 32.656 1 73.06 204 ALA A C 1
ATOM 1552 O O . ALA A 1 204 ? -8.789 22.188 32.562 1 73.06 204 ALA A O 1
ATOM 1553 N N . GLN A 1 205 ? -11.039 21.719 32.062 1 72.06 205 GLN A N 1
ATOM 1554 C CA . GLN A 1 205 ? -10.648 20.625 31.188 1 72.06 205 GLN A CA 1
ATOM 1555 C C . GLN A 1 205 ? -11.516 20.594 29.922 1 72.06 205 GLN A C 1
ATOM 1557 O O . GLN A 1 205 ? -12.695 20.953 29.969 1 72.06 205 GLN A O 1
ATOM 1562 N N . ALA A 1 206 ? -10.812 20.359 28.781 1 63.91 206 ALA A N 1
ATOM 1563 C CA . ALA A 1 206 ? -11.547 20.156 27.531 1 63.91 206 ALA A CA 1
ATOM 1564 C C . ALA A 1 206 ? -11.156 18.828 26.875 1 63.91 206 ALA A C 1
ATOM 1566 O O . ALA A 1 206 ? -9.969 18.5 26.781 1 63.91 206 ALA A O 1
ATOM 1567 N N . GLU A 1 207 ? -12.109 18.031 26.719 1 63.06 207 GLU A N 1
ATOM 1568 C CA . GLU A 1 207 ? -11.898 16.766 26.031 1 63.06 207 GLU A CA 1
ATOM 1569 C C . GLU A 1 207 ? -12.43 16.828 24.594 1 63.06 207 GLU A C 1
ATOM 1571 O O . GLU A 1 207 ? -13.547 17.281 24.359 1 63.06 207 GLU A O 1
ATOM 1576 N N . LEU A 1 208 ? -11.422 16.562 23.797 1 56.62 208 LEU A N 1
ATOM 1577 C CA . LEU A 1 208 ? -11.836 16.578 22.406 1 56.62 208 LEU A CA 1
ATOM 1578 C C . LEU A 1 208 ? -12.523 15.266 22.031 1 56.62 208 LEU A C 1
ATOM 1580 O O . LEU A 1 208 ? -11.922 14.195 22.141 1 56.62 208 LEU A O 1
ATOM 1584 N N . LEU A 1 209 ? -13.68 15.422 21.906 1 51.31 209 LEU A N 1
ATOM 1585 C CA . LEU A 1 209 ? -14.484 14.328 21.359 1 51.31 209 LEU A CA 1
ATOM 1586 C C . LEU A 1 209 ? -14.773 14.555 19.891 1 51.31 209 LEU A C 1
ATOM 1588 O O . LEU A 1 209 ? -14.531 15.641 19.359 1 51.31 209 LEU A O 1
ATOM 1592 N N . PRO A 1 210 ? -15 13.578 19.141 1 47.94 210 PRO A N 1
ATOM 1593 C CA . PRO A 1 210 ? -15.258 13.766 17.719 1 47.94 210 PRO A CA 1
ATOM 1594 C C . PRO A 1 210 ? -16.297 14.844 17.438 1 47.94 210 PRO A C 1
ATOM 1596 O O . PRO A 1 210 ? -17.484 14.664 17.734 1 47.94 210 PRO A O 1
ATOM 1599 N N . GLY A 1 211 ? -15.836 16.031 16.922 1 47.59 211 GLY A N 1
ATOM 1600 C CA . GLY A 1 211 ? -16.703 17.109 16.453 1 47.59 211 GLY A CA 1
ATOM 1601 C C . GLY A 1 211 ? -16.953 18.172 17.516 1 47.59 211 GLY A C 1
ATOM 1602 O O . GLY A 1 211 ? -17.547 19.203 17.234 1 47.59 211 GLY A O 1
ATOM 1603 N N . PHE A 1 212 ? -16.766 17.859 18.766 1 52.69 212 PHE A N 1
ATOM 1604 C CA . PHE A 1 212 ? -17.078 18.891 19.75 1 52.69 212 PHE A CA 1
ATOM 1605 C C . PHE A 1 212 ? -16.125 18.797 20.953 1 52.69 212 PHE A C 1
ATOM 1607 O O . PHE A 1 212 ? -15.57 17.734 21.219 1 52.69 212 PHE A O 1
ATOM 1614 N N . TRP A 1 213 ? -15.805 19.938 21.453 1 60.16 213 TRP A N 1
ATOM 1615 C CA . TRP A 1 213 ? -15.086 20.016 22.719 1 60.16 213 TRP A CA 1
ATOM 1616 C C . TRP A 1 213 ? -16.047 19.891 23.891 1 60.16 213 TRP A C 1
ATOM 1618 O O . TRP A 1 213 ? -17.062 20.578 23.953 1 60.16 213 TRP A O 1
ATOM 1628 N N . LYS A 1 214 ? -15.875 18.891 24.625 1 63.38 214 LYS A N 1
ATOM 1629 C CA . LYS A 1 214 ? -16.578 18.844 25.906 1 63.38 214 LYS A CA 1
ATOM 1630 C C . LYS A 1 214 ? -15.797 19.562 27 1 63.38 214 LYS A C 1
ATOM 1632 O O . LYS A 1 214 ? -14.703 19.125 27.375 1 63.38 214 LYS A O 1
ATOM 1637 N N . LEU A 1 215 ? -16.266 20.703 27.344 1 65.88 215 LEU A N 1
ATOM 1638 C CA . LEU A 1 215 ? -15.633 21.484 28.391 1 65.88 215 LEU A CA 1
ATOM 1639 C C . LEU A 1 215 ? -16.219 21.141 29.75 1 65.88 215 LEU A C 1
ATOM 1641 O O . LEU A 1 215 ? -17.438 20.953 29.891 1 65.88 215 LEU A O 1
ATOM 1645 N N . THR A 1 216 ? -15.344 20.781 30.547 1 71 216 THR A N 1
ATOM 1646 C CA . THR A 1 216 ? -15.75 20.531 31.922 1 71 216 THR A CA 1
ATOM 1647 C C . THR A 1 216 ? -15.344 21.703 32.812 1 71 216 THR A C 1
ATOM 1649 O O . THR A 1 216 ? -14.25 22.25 32.688 1 71 216 THR A O 1
ATOM 1652 N N . ASP A 1 217 ? -16.188 22.047 33.812 1 67.94 217 ASP A N 1
ATOM 1653 C CA . ASP A 1 217 ? -15.992 23.156 34.719 1 67.94 217 ASP A CA 1
ATOM 1654 C C . ASP A 1 217 ? -15.695 24.453 33.969 1 67.94 217 ASP A C 1
ATOM 1656 O O . ASP A 1 217 ? -14.57 24.953 34 1 67.94 217 ASP A O 1
ATOM 1660 N N . VAL A 1 218 ? -16.688 24.906 33.25 1 67.38 218 VAL A N 1
ATOM 1661 C CA . VAL A 1 218 ? -16.578 26.062 32.344 1 67.38 218 VAL A CA 1
ATOM 1662 C C . VAL A 1 218 ? -17 27.328 33.062 1 67.38 218 VAL A C 1
ATOM 1664 O O . VAL A 1 218 ? -18.047 27.344 33.75 1 67.38 218 VAL A O 1
ATOM 1667 N N . ARG A 1 219 ? -16.094 28.266 33.156 1 73.69 219 ARG A N 1
ATOM 1668 C CA . ARG A 1 219 ? -16.406 29.609 33.625 1 73.69 219 ARG A CA 1
ATOM 1669 C C . ARG A 1 219 ? -16.547 30.578 32.469 1 73.69 219 ARG A C 1
ATOM 1671 O O . ARG A 1 219 ? -15.648 30.688 31.641 1 73.69 219 ARG A O 1
ATOM 1678 N N . GLU A 1 220 ? -17.656 31.016 32.125 1 65.88 220 GLU A N 1
ATOM 1679 C CA . GLU A 1 220 ? -17.922 31.953 31.031 1 65.88 220 GLU A CA 1
ATOM 1680 C C . GLU A 1 220 ? -17.781 33.406 31.516 1 65.88 220 GLU A C 1
ATOM 1682 O O . GLU A 1 220 ? -18.375 33.781 32.531 1 65.88 220 GLU A O 1
ATOM 1687 N N . ALA A 1 221 ? -16.672 34 31.047 1 61.66 221 ALA A N 1
ATOM 1688 C CA . ALA A 1 221 ? -16.562 35.438 31.344 1 61.66 221 ALA A CA 1
ATOM 1689 C C . ALA A 1 221 ? -17 36.281 30.156 1 61.66 221 ALA A C 1
ATOM 1691 O O . ALA A 1 221 ? -16.453 36.156 29.062 1 61.66 221 ALA A O 1
ATOM 1692 N N . THR A 1 222 ? -18.188 36.688 30.078 1 56.91 222 THR A N 1
ATOM 1693 C CA . THR A 1 222 ? -18.703 37.594 29.062 1 56.91 222 THR A CA 1
ATOM 1694 C C . THR A 1 222 ? -18.234 39.031 29.344 1 56.91 222 THR A C 1
ATOM 1696 O O . THR A 1 222 ? -17.984 39.375 30.484 1 56.91 222 THR A O 1
ATOM 1699 N N . ALA A 1 223 ? -17.938 39.781 28.172 1 55.81 223 ALA A N 1
ATOM 1700 C CA . ALA A 1 223 ? -17.656 41.188 28.375 1 55.81 223 ALA A CA 1
ATOM 1701 C C . ALA A 1 223 ? -18.781 41.875 29.156 1 55.81 223 ALA A C 1
ATOM 1703 O O . ALA A 1 223 ? -19.922 41.938 28.703 1 55.81 223 ALA A O 1
ATOM 1704 N N . GLY A 1 224 ? -18.562 42.188 30.484 1 52.41 224 GLY A N 1
ATOM 1705 C CA . GLY A 1 224 ? -19.406 42.969 31.344 1 52.41 224 GLY A CA 1
ATOM 1706 C C . GLY A 1 224 ? -20.172 42.156 32.375 1 52.41 224 GLY A C 1
ATOM 1707 O O . GLY A 1 224 ? -20.75 42.719 33.312 1 52.41 224 GLY A O 1
ATOM 1708 N N . GLU A 1 225 ? -20.719 40.938 31.984 1 54.72 225 GLU A N 1
ATOM 1709 C CA . GLU A 1 225 ? -21.594 40.312 32.969 1 54.72 225 GLU A CA 1
ATOM 1710 C C . GLU A 1 225 ? -20.844 39.25 33.781 1 54.72 225 GLU A C 1
ATOM 1712 O O . GLU A 1 225 ? -19.734 38.844 33.406 1 54.72 225 GLU A O 1
ATOM 1717 N N . SER A 1 226 ? -21.375 38.844 34.969 1 53.97 226 SER A N 1
ATOM 1718 C CA . SER A 1 226 ? -20.891 37.906 36 1 53.97 226 SER A CA 1
ATOM 1719 C C . SER A 1 226 ? -20.625 36.531 35.375 1 53.97 226 SER A C 1
ATOM 1721 O O . SER A 1 226 ? -21.281 36.125 34.406 1 53.97 226 SER A O 1
ATOM 1723 N N . SER A 1 227 ? -19.469 35.969 35.656 1 58.06 227 SER A N 1
ATOM 1724 C CA . SER A 1 227 ? -18.984 34.656 35.25 1 58.06 227 SER A CA 1
ATOM 1725 C C . SER A 1 227 ? -20 33.562 35.531 1 58.06 227 SER A C 1
ATOM 1727 O O . SER A 1 227 ? -20.547 33.5 36.625 1 58.06 227 SER A O 1
ATOM 1729 N N . VAL A 1 228 ? -20.703 33.156 34.594 1 59.22 228 VAL A N 1
ATOM 1730 C CA . VAL A 1 228 ? -21.625 32.062 34.812 1 59.22 228 VAL A CA 1
ATOM 1731 C C . VAL A 1 228 ? -20.875 30.734 34.719 1 59.22 228 VAL A C 1
ATOM 1733 O O . VAL A 1 228 ? -20.078 30.516 33.812 1 59.22 228 VAL A O 1
ATOM 1736 N N . ARG A 1 229 ? -20.859 30 35.844 1 62.34 229 ARG A N 1
ATOM 1737 C CA . ARG A 1 229 ? -20.219 28.688 35.938 1 62.34 229 ARG A CA 1
ATOM 1738 C C . ARG A 1 229 ? -21.141 27.594 35.406 1 62.34 229 ARG A C 1
ATOM 1740 O O . ARG A 1 229 ? -22.312 27.531 35.781 1 62.34 229 ARG A O 1
ATOM 1747 N N . SER A 1 230 ? -20.859 27.031 34.344 1 62.47 230 SER A N 1
ATOM 1748 C CA . SER A 1 230 ? -21.594 25.844 33.875 1 62.47 230 SER A CA 1
ATOM 1749 C C . SER A 1 230 ? -20.734 24.594 34 1 62.47 230 SER A C 1
ATOM 1751 O O . SER A 1 230 ? -19.516 24.641 33.844 1 62.47 230 SER A O 1
ATOM 1753 N N . ASP A 1 231 ? -21.297 23.516 34.531 1 58.97 231 ASP A N 1
ATOM 1754 C CA . ASP A 1 231 ? -20.578 22.266 34.781 1 58.97 231 ASP A CA 1
ATOM 1755 C C . ASP A 1 231 ? -20.031 21.672 33.5 1 58.97 231 ASP A C 1
ATOM 1757 O O . ASP A 1 231 ? -18.875 21.219 33.469 1 58.97 231 ASP A O 1
ATOM 1761 N N . SER A 1 232 ? -20.844 21.562 32.531 1 60.44 232 SER A N 1
ATOM 1762 C CA . SER A 1 232 ? -20.391 21 31.281 1 60.44 232 SER A CA 1
ATOM 1763 C C . SER A 1 232 ? -20.984 21.734 30.078 1 60.44 232 SER A C 1
ATOM 1765 O O . SER A 1 232 ? -22.141 22.141 30.109 1 60.44 232 SER A O 1
ATOM 1767 N N . LEU A 1 233 ? -20.094 22.375 29.219 1 58.12 233 LEU A N 1
ATOM 1768 C CA . LEU A 1 233 ? -20.547 23.016 27.984 1 58.12 233 LEU A CA 1
ATOM 1769 C C . LEU A 1 233 ? -19.906 22.344 26.766 1 58.12 233 LEU A C 1
ATOM 1771 O O . LEU A 1 233 ? -18.719 22 26.781 1 58.12 233 LEU A O 1
ATOM 1775 N N . SER A 1 234 ? -20.797 21.984 25.969 1 57.22 234 SER A N 1
ATOM 1776 C CA . SER A 1 234 ? -20.297 21.438 24.703 1 57.22 234 SER A CA 1
ATOM 1777 C C . SER A 1 234 ? -20.281 22.5 23.609 1 57.22 234 SER A C 1
ATOM 1779 O O . SER A 1 234 ? -21.25 23.234 23.438 1 57.22 234 SER A O 1
ATOM 1781 N N . ILE A 1 235 ? -19.125 22.984 23.188 1 53.91 235 ILE A N 1
ATOM 1782 C CA . ILE A 1 235 ? -19.016 23.938 22.109 1 53.91 235 ILE A CA 1
ATOM 1783 C C . ILE A 1 235 ? -18.625 23.219 20.812 1 53.91 235 ILE A C 1
ATOM 1785 O O . ILE A 1 235 ? -17.781 22.328 20.828 1 53.91 235 ILE A O 1
ATOM 1789 N N . ARG A 1 236 ? -19.531 23.75 19.938 1 46.22 236 ARG A N 1
ATOM 1790 C CA . ARG A 1 236 ? -19.188 23.188 18.641 1 46.22 236 ARG A CA 1
ATOM 1791 C C . ARG A 1 236 ? -17.766 23.562 18.234 1 46.22 236 ARG A C 1
ATOM 1793 O O . ARG A 1 236 ? -17.359 24.719 18.406 1 46.22 236 ARG A O 1
ATOM 1800 N N . SER A 1 237 ? -16.922 22.875 18.375 1 46.66 237 SER A N 1
ATOM 1801 C CA . SER A 1 237 ? -15.586 23.156 17.875 1 46.66 237 SER A CA 1
ATOM 1802 C C . SER A 1 237 ? -15.547 23.156 16.344 1 46.66 237 SE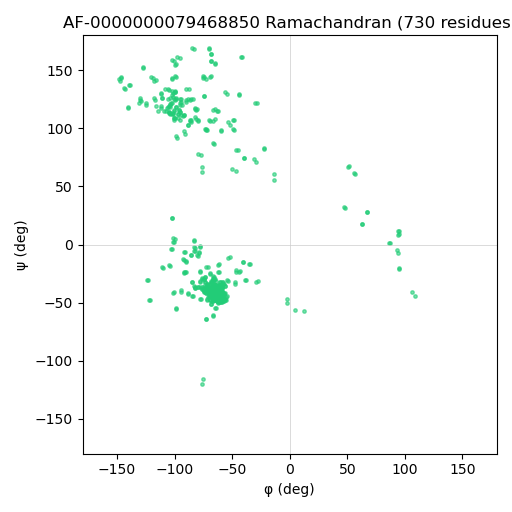R A C 1
ATOM 1804 O O . SER A 1 237 ? -16.016 22.203 15.711 1 46.66 237 SER A O 1
ATOM 1806 N N . THR A 1 238 ? -15.852 24.344 15.773 1 38.41 238 THR A N 1
ATOM 1807 C CA . THR A 1 238 ? -15.562 24.375 14.344 1 38.41 238 THR A CA 1
ATOM 1808 C C . THR A 1 238 ? -14.07 24.172 14.086 1 38.41 238 THR A C 1
ATOM 1810 O O . THR A 1 238 ? -13.57 24.531 13.023 1 38.41 238 THR A O 1
ATOM 1813 N N . LEU A 1 239 ? -13.406 24.391 15.172 1 38.91 239 LEU A N 1
ATOM 1814 C CA . LEU A 1 239 ? -12.031 23.969 14.922 1 38.91 239 LEU A CA 1
ATOM 1815 C C . LEU A 1 239 ? -11.969 22.969 13.773 1 38.91 239 LEU A C 1
ATOM 1817 O O . LEU A 1 239 ? -12.766 22.031 13.719 1 38.91 239 LEU A O 1
ATOM 1821 N N . ASP A 1 240 ? -11.984 23.609 12.688 1 32.5 240 ASP A N 1
ATOM 1822 C CA . ASP A 1 240 ? -11.844 22.672 11.586 1 32.5 240 ASP A CA 1
ATOM 1823 C C . ASP A 1 240 ? -11.391 21.297 12.094 1 32.5 240 ASP A C 1
ATOM 1825 O O . ASP A 1 240 ? -10.273 21.156 12.602 1 32.5 240 ASP A O 1
ATOM 1829 N N . SER A 1 241 ? -12.117 20.828 12.953 1 33.09 241 SER A N 1
ATOM 1830 C CA . SER A 1 241 ? -12.297 19.453 13.445 1 33.09 241 SER A CA 1
ATOM 1831 C C . SER A 1 241 ? -11.43 18.469 12.664 1 33.09 241 SER A C 1
ATOM 1833 O O . SER A 1 241 ? -11.109 17.391 13.164 1 33.09 241 SER A O 1
ATOM 1835 N N . GLU A 1 242 ? -11.547 18.688 11.508 1 32.47 242 GLU A N 1
ATOM 1836 C CA . GLU A 1 242 ? -11.016 17.781 10.492 1 32.47 242 GLU A CA 1
ATOM 1837 C C . GLU A 1 242 ? -9.492 17.672 10.594 1 32.47 242 GLU A C 1
ATOM 1839 O O . GLU A 1 242 ? -8.93 16.594 10.375 1 32.47 242 GLU A O 1
ATOM 1844 N N . SER A 1 243 ? -8.812 18.875 10.75 1 34.09 243 SER A N 1
ATOM 1845 C CA . SER A 1 243 ? -7.355 18.781 10.828 1 34.09 243 SER A CA 1
ATOM 1846 C C . SER A 1 243 ? -6.91 18.203 12.172 1 34.09 243 SER A C 1
ATOM 1848 O O . SER A 1 243 ? -6.027 17.359 12.227 1 34.09 243 SER A O 1
ATOM 1850 N N . ALA A 1 244 ? -7.258 19.062 13.336 1 34.41 244 ALA A N 1
ATOM 1851 C CA . ALA A 1 244 ? -6.84 18.562 14.648 1 34.41 244 ALA A CA 1
ATOM 1852 C C . ALA A 1 244 ? -7.605 17.297 15.023 1 34.41 244 ALA A C 1
ATOM 1854 O O . ALA A 1 244 ? -7.023 16.359 15.562 1 34.41 244 ALA A O 1
ATOM 1855 N N . MET A 1 245 ? -8.977 17.438 15.141 1 35.25 245 MET A N 1
ATOM 1856 C CA . MET A 1 245 ? -9.875 16.359 15.531 1 35.25 245 MET A CA 1
ATOM 1857 C C . MET A 1 245 ? -9.82 15.211 14.523 1 35.25 245 MET A C 1
ATOM 1859 O O . MET A 1 245 ? -9.984 14.047 14.898 1 35.25 245 MET A O 1
ATOM 1863 N N . GLU A 1 246 ? -9.938 15.609 13.273 1 37.97 246 GLU A N 1
ATOM 1864 C CA . GLU A 1 246 ? -9.781 14.641 12.195 1 37.97 246 GLU A CA 1
ATOM 1865 C C . GLU A 1 246 ? -8.406 13.969 12.25 1 37.97 246 GLU A C 1
ATOM 1867 O O . GLU A 1 246 ? -8.211 12.906 11.672 1 37.97 246 GLU A O 1
ATOM 1872 N N . ARG A 1 247 ? -7.562 14.906 12.734 1 40.06 247 ARG A N 1
ATOM 1873 C CA . ARG A 1 247 ? -6.258 14.344 13.07 1 40.06 247 ARG A CA 1
ATOM 1874 C C . ARG A 1 247 ? -6.391 13.242 14.117 1 40.06 247 ARG A C 1
ATOM 1876 O O . ARG A 1 247 ? -5.496 12.406 14.273 1 40.06 247 ARG A O 1
ATOM 1883 N N . PHE A 1 248 ? -7.406 13.5 15.125 1 38.22 248 PHE A N 1
ATOM 1884 C CA . PHE A 1 248 ? -7.438 12.477 16.156 1 38.22 248 PHE A CA 1
ATOM 1885 C C . PHE A 1 248 ? -8.109 11.211 15.648 1 38.22 248 PHE A C 1
ATOM 1887 O O . PHE A 1 248 ? -8.398 11.094 14.453 1 38.22 248 PHE A O 1
ATOM 1894 N N . ALA A 1 249 ? -9.43 10.773 16.484 1 45.56 249 ALA A N 1
ATOM 1895 C CA . ALA A 1 249 ? -9.719 9.344 16.422 1 45.56 249 ALA A CA 1
ATOM 1896 C C . ALA A 1 249 ? -10.359 8.969 15.086 1 45.56 249 ALA A C 1
ATOM 1898 O O . ALA A 1 249 ? -11.5 9.352 14.812 1 45.56 249 ALA A O 1
ATOM 1899 N N . SER A 1 250 ? -9.68 8.875 14.102 1 57 250 SER A N 1
ATOM 1900 C CA . SER A 1 250 ? -10.133 8.211 12.875 1 57 250 SER A CA 1
ATOM 1901 C C . SER A 1 250 ? -11.156 7.121 13.188 1 57 250 SER A C 1
ATOM 1903 O O . SER A 1 250 ? -11.062 6.449 14.219 1 57 250 SER A O 1
ATOM 1905 N N . PRO A 1 251 ? -12.414 7.27 12.555 1 63.03 251 PRO A N 1
ATOM 1906 C CA . PRO A 1 251 ? -13.359 6.172 12.766 1 63.03 251 PRO A CA 1
ATOM 1907 C C . PRO A 1 251 ? -12.68 4.809 12.836 1 63.03 251 PRO A C 1
ATOM 1909 O O . PRO A 1 251 ? -13.203 3.881 13.453 1 63.03 251 PRO A O 1
ATOM 1912 N N . ASP A 1 252 ? -11.5 4.797 12.375 1 70.88 252 ASP A N 1
ATOM 1913 C CA . ASP A 1 252 ? -10.789 3.52 12.367 1 70.88 252 ASP A CA 1
ATOM 1914 C C . ASP A 1 252 ? -10.219 3.203 13.742 1 70.88 252 ASP A C 1
ATOM 1916 O O . ASP A 1 252 ? -9.844 2.059 14.023 1 70.88 252 ASP A O 1
ATOM 1920 N N . ALA A 1 253 ? -10.297 4.223 14.57 1 75.5 253 ALA A N 1
ATOM 1921 C CA . ALA A 1 253 ? -9.711 4.031 15.898 1 75.5 253 ALA A CA 1
ATOM 1922 C C . ALA A 1 253 ? -10.742 3.504 16.891 1 75.5 253 ALA A C 1
ATOM 1924 O O . ALA A 1 253 ? -10.398 3.115 18 1 75.5 253 ALA A O 1
ATOM 1925 N N . ILE A 1 254 ? -12.016 3.42 16.453 1 79.5 254 ILE A N 1
ATOM 1926 C CA . ILE A 1 254 ? -13.07 2.932 17.344 1 79.5 254 ILE A CA 1
ATOM 1927 C C . ILE A 1 254 ? -13.367 1.467 17.016 1 79.5 254 ILE A C 1
ATOM 1929 O O . ILE A 1 254 ? -13.68 1.121 15.883 1 79.5 254 ILE A O 1
ATOM 1933 N N . ALA A 1 255 ? -13.258 0.707 18.062 1 87.44 255 ALA A N 1
ATOM 1934 C CA . ALA A 1 255 ? -13.477 -0.73 17.906 1 87.44 255 ALA A CA 1
ATOM 1935 C C . ALA A 1 255 ? -14.938 -1.037 17.594 1 87.44 255 ALA A C 1
ATOM 1937 O O . ALA A 1 255 ? -15.828 -0.265 17.953 1 87.44 255 ALA A O 1
ATOM 1938 N N . PHE A 1 256 ? -15.148 -2.174 17.016 1 90.75 256 PHE A N 1
ATOM 1939 C CA . PHE A 1 256 ? -16.469 -2.625 16.625 1 90.75 256 PHE A CA 1
ATOM 1940 C C . PHE A 1 256 ? -17.438 -2.605 17.797 1 90.75 256 PHE A C 1
ATOM 1942 O O . PHE A 1 256 ? -18.547 -2.1 17.688 1 90.75 256 PHE A O 1
ATOM 1949 N N . TRP A 1 257 ? -17 -3.072 18.922 1 88 257 TRP A N 1
ATOM 1950 C CA . TRP A 1 257 ? -17.844 -3.234 20.094 1 88 257 TRP A CA 1
ATOM 1951 C C . TRP A 1 257 ? -18.188 -1.883 20.719 1 88 257 TRP A C 1
ATOM 1953 O O . TRP A 1 257 ? -19.188 -1.751 21.438 1 88 257 TRP A O 1
ATOM 1963 N N . ARG A 1 258 ? -17.453 -0.837 20.438 1 87.88 258 ARG A N 1
ATOM 1964 C CA . ARG A 1 258 ? -17.656 0.481 21.016 1 87.88 258 ARG A CA 1
ATOM 1965 C C . ARG A 1 258 ? -18.359 1.418 20.047 1 87.88 258 ARG A C 1
ATOM 1967 O O . ARG A 1 258 ? -18.71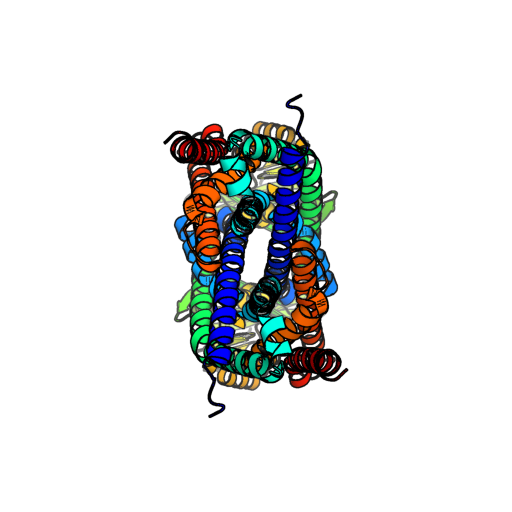9 2.543 20.406 1 87.88 258 ARG A O 1
ATOM 1974 N N . LEU A 1 259 ? -18.594 0.93 18.859 1 89 259 LEU A N 1
ATOM 1975 C CA . LEU A 1 259 ? -19.156 1.776 17.812 1 89 259 LEU A CA 1
ATOM 1976 C C . LEU A 1 259 ? -20.594 2.178 18.156 1 89 259 LEU A C 1
ATOM 1978 O O . LEU A 1 259 ? -20.969 3.342 18 1 89 259 LEU A O 1
ATOM 1982 N N . PRO A 1 260 ? -21.438 1.236 18.656 1 89.5 260 PRO A N 1
ATOM 1983 C CA . PRO A 1 260 ? -22.797 1.639 19 1 89.5 260 PRO A CA 1
ATOM 1984 C C . PRO A 1 260 ? -22.844 2.709 20.094 1 89.5 260 PRO A C 1
ATOM 1986 O O . PRO A 1 260 ? -23.656 3.631 20.016 1 89.5 260 PRO A O 1
ATOM 1989 N N . ALA A 1 261 ? -21.969 2.641 21 1 85.88 261 ALA A N 1
ATOM 1990 C CA . ALA A 1 261 ? -21.891 3.65 22.047 1 85.88 261 ALA A CA 1
ATOM 1991 C C . ALA A 1 261 ? -21.422 4.988 21.5 1 85.88 261 ALA A C 1
ATOM 1993 O O . ALA A 1 261 ? -21.922 6.047 21.891 1 85.88 261 ALA A O 1
ATOM 1994 N N . ALA A 1 262 ? -20.484 4.902 20.656 1 80.56 262 ALA A N 1
ATOM 1995 C CA . ALA A 1 262 ? -19.969 6.117 20.047 1 80.56 262 ALA A CA 1
ATOM 1996 C C . ALA A 1 262 ? -21.047 6.805 19.203 1 80.56 262 ALA A C 1
ATOM 1998 O O . ALA A 1 262 ? -21.125 8.039 19.172 1 80.56 262 ALA A O 1
ATOM 1999 N N . ILE A 1 263 ? -21.875 5.996 18.531 1 85.5 263 ILE A N 1
ATOM 2000 C CA . ILE A 1 263 ? -22.969 6.523 17.719 1 85.5 263 ILE A CA 1
ATOM 2001 C C . ILE A 1 263 ? -23.984 7.238 18.609 1 85.5 263 ILE A C 1
ATOM 2003 O O . ILE A 1 263 ? -24.375 8.367 18.328 1 85.5 263 ILE A O 1
ATOM 2007 N N . HIS A 1 264 ? -24.312 6.633 19.672 1 83.06 264 HIS A N 1
ATOM 2008 C CA . HIS A 1 264 ? -25.281 7.191 20.594 1 83.06 264 HIS A CA 1
ATOM 2009 C C . HIS A 1 264 ? -24.781 8.477 21.234 1 83.06 264 HIS A C 1
ATOM 2011 O O . HIS A 1 264 ? -25.516 9.469 21.328 1 83.06 264 HIS A O 1
ATOM 2017 N N . GLN A 1 265 ? -23.578 8.461 21.594 1 74.69 265 GLN A N 1
ATOM 2018 C CA . GLN A 1 265 ? -22.969 9.625 22.234 1 74.69 265 GLN A CA 1
ATOM 2019 C C . GLN A 1 265 ? -22.875 10.797 21.266 1 74.69 265 GLN A C 1
ATOM 2021 O O . GLN A 1 265 ? -23.094 11.953 21.656 1 74.69 265 GLN A O 1
ATOM 2026 N N . THR A 1 266 ? -22.547 10.5 20.094 1 73.75 266 THR A N 1
ATOM 2027 C CA . THR A 1 266 ? -22.422 11.539 19.078 1 73.75 266 THR A CA 1
ATOM 2028 C C . THR A 1 266 ? -23.797 12.133 18.75 1 73.75 266 THR A C 1
ATOM 2030 O O . THR A 1 266 ? -23.922 13.352 18.578 1 73.75 266 THR A O 1
ATOM 2033 N N . GLU A 1 267 ? -24.766 11.297 18.719 1 75.31 267 GLU A N 1
ATOM 2034 C CA . GLU A 1 267 ? -26.125 11.766 18.438 1 75.31 267 GLU A CA 1
ATOM 2035 C C . GLU A 1 267 ? -26.688 12.57 19.609 1 75.31 267 GLU A C 1
ATOM 2037 O O . GLU A 1 267 ? -27.391 13.562 19.406 1 75.31 267 GLU A O 1
ATOM 2042 N N . GLN A 1 268 ? -26.344 12.203 20.719 1 68.31 268 GLN A N 1
ATOM 2043 C CA . GLN A 1 268 ? -26.781 12.93 21.906 1 68.31 268 GLN A CA 1
ATOM 2044 C C . GLN A 1 268 ? -26.141 14.312 21.969 1 68.31 268 GLN A C 1
ATOM 2046 O O . GLN A 1 268 ? -26.75 15.258 22.484 1 68.31 268 GLN A O 1
ATOM 2051 N N . ALA A 1 269 ? -25.016 14.328 21.469 1 59.22 269 ALA A N 1
ATOM 2052 C CA . ALA A 1 269 ? -24.312 15.602 21.453 1 59.22 269 ALA A CA 1
ATOM 2053 C C . ALA A 1 269 ? -24.828 16.5 20.312 1 59.22 269 ALA A C 1
ATOM 2055 O O . ALA A 1 269 ? -24.406 17.641 20.188 1 59.22 269 ALA A O 1
ATOM 2056 N N . GLY A 1 270 ? -25.688 15.984 19.438 1 59.91 270 GLY A N 1
ATOM 2057 C CA . GLY A 1 270 ? -26.328 16.781 18.391 1 59.91 270 GLY A CA 1
ATOM 2058 C C . GLY A 1 270 ? -25.594 16.719 17.062 1 59.91 270 GLY A C 1
ATOM 2059 O O . GLY A 1 270 ? -25.844 17.547 16.188 1 59.91 270 GLY A O 1
ATOM 2060 N N . PHE A 1 271 ? -24.641 15.844 17 1 59.41 271 PHE A N 1
ATOM 2061 C CA . PHE A 1 271 ? -23.875 15.734 15.766 1 59.41 271 PHE A CA 1
ATOM 2062 C C . PHE A 1 271 ? -24.328 14.531 14.953 1 59.41 271 PHE A C 1
ATOM 2064 O O . PHE A 1 271 ? -25 13.641 15.477 1 59.41 271 PHE A O 1
ATOM 2071 N N . SER A 1 272 ? -24 14.656 13.695 1 73.31 272 SER A N 1
ATOM 2072 C CA . SER A 1 272 ? -24.312 13.516 12.828 1 73.31 272 SER A CA 1
ATOM 2073 C C . SER A 1 272 ? -23.344 12.367 13.062 1 73.31 272 SER A C 1
ATOM 2075 O O . SER A 1 272 ? -22.125 12.562 13.094 1 73.31 272 SER A O 1
ATOM 2077 N N . ALA A 1 273 ? -23.891 11.203 13.305 1 78.56 273 ALA A N 1
ATOM 2078 C CA . ALA A 1 273 ? -23.078 10.008 13.523 1 78.56 273 ALA A CA 1
ATOM 2079 C C . ALA A 1 273 ? -23.062 9.125 12.273 1 78.56 273 ALA A C 1
ATOM 2081 O O . ALA A 1 273 ? -22.906 7.902 12.375 1 78.56 273 ALA A O 1
ATOM 2082 N N . ASP A 1 274 ? -23.312 9.68 11.133 1 79.88 274 ASP A N 1
ATOM 2083 C CA . ASP A 1 274 ? -23.453 8.914 9.898 1 79.88 274 ASP A CA 1
ATOM 2084 C C . ASP A 1 274 ? -22.156 8.164 9.57 1 79.88 274 ASP A C 1
ATOM 2086 O O . ASP A 1 274 ? -22.203 7.027 9.102 1 79.88 274 ASP A O 1
ATOM 2090 N N . GLY A 1 275 ? -21.016 8.812 9.789 1 80.75 275 GLY A N 1
ATOM 2091 C CA . GLY A 1 275 ? -19.75 8.133 9.539 1 80.75 275 GLY A CA 1
ATOM 2092 C C . GLY A 1 275 ? -19.578 6.879 10.375 1 80.75 275 GLY A C 1
ATOM 2093 O O . GLY A 1 275 ? -19.156 5.84 9.859 1 80.75 275 GLY A O 1
ATOM 2094 N N . TYR A 1 276 ? -20.031 6.91 11.602 1 84.12 276 TYR A N 1
ATOM 2095 C CA . TYR A 1 276 ? -19.922 5.766 12.5 1 84.12 276 TYR A CA 1
ATOM 2096 C C . TYR A 1 276 ? -20.953 4.699 12.148 1 84.12 276 TYR A C 1
ATOM 2098 O O . TYR A 1 276 ? -20.656 3.502 12.219 1 84.12 276 TYR A O 1
ATOM 2106 N N . ARG A 1 277 ? -22.094 5.184 11.789 1 89.19 277 ARG A N 1
ATOM 2107 C CA . ARG A 1 277 ? -23.156 4.246 11.43 1 89.19 277 ARG A CA 1
ATOM 2108 C C . ARG A 1 277 ? -22.797 3.465 10.172 1 89.19 277 ARG A C 1
ATOM 2110 O O . ARG A 1 277 ? -23.047 2.264 10.086 1 89.19 277 ARG A O 1
ATOM 2117 N N . LEU A 1 278 ? -22.312 4.207 9.25 1 88.25 278 LEU A N 1
ATOM 2118 C CA . LEU A 1 278 ? -21.891 3.545 8.023 1 88.25 278 LEU A CA 1
ATOM 2119 C C . LEU A 1 278 ? -20.797 2.521 8.305 1 88.25 278 LEU A C 1
ATOM 2121 O O . LEU A 1 278 ? -20.844 1.399 7.801 1 88.25 278 LEU A O 1
ATOM 2125 N N . ARG A 1 279 ? -19.875 2.879 9.078 1 88.06 279 ARG A N 1
ATOM 2126 C CA . ARG A 1 279 ? -18.781 1.971 9.43 1 88.06 279 ARG A CA 1
ATOM 2127 C C . ARG A 1 279 ? -19.312 0.733 10.141 1 88.06 279 ARG A C 1
ATOM 2129 O O . ARG A 1 279 ? -18.859 -0.383 9.883 1 88.06 279 ARG A O 1
ATOM 2136 N N . PHE A 1 280 ? -20.234 0.929 11.031 1 92 280 PHE A N 1
ATOM 2137 C CA . PHE A 1 280 ? -20.844 -0.178 11.758 1 92 280 PHE A CA 1
ATOM 2138 C C . PHE A 1 280 ? -21.516 -1.152 10.805 1 92 280 PHE A C 1
ATOM 2140 O O . PHE A 1 280 ? -21.328 -2.367 10.914 1 92 280 PHE A O 1
ATOM 2147 N N . GLN A 1 281 ? -22.234 -0.633 9.859 1 92.88 281 GLN A N 1
ATOM 2148 C CA . GLN A 1 281 ? -22.938 -1.464 8.883 1 92.88 281 GLN A CA 1
ATOM 2149 C C . GLN A 1 281 ? -21.938 -2.18 7.969 1 92.88 281 GLN A C 1
ATOM 2151 O O . GLN A 1 281 ? -22.156 -3.336 7.598 1 92.88 281 GLN A O 1
ATOM 2156 N N . GLN A 1 282 ? -20.922 -1.497 7.652 1 91.81 282 GLN A N 1
ATOM 2157 C CA . GLN A 1 282 ? -19.906 -2.105 6.797 1 91.81 282 GLN A CA 1
ATOM 2158 C C . GLN A 1 282 ? -19.219 -3.262 7.504 1 91.81 282 GLN A C 1
ATOM 2160 O O . GLN A 1 282 ? -18.922 -4.289 6.891 1 91.81 282 GLN A O 1
ATOM 2165 N N . LEU A 1 283 ? -18.938 -3.066 8.758 1 93.94 283 LEU A N 1
ATOM 2166 C CA . LEU A 1 283 ? -18.312 -4.129 9.531 1 93.94 283 LEU A CA 1
ATOM 2167 C C . LEU A 1 283 ? -19.25 -5.332 9.656 1 93.94 283 LEU A C 1
ATOM 2169 O O . LEU A 1 283 ? -18.797 -6.48 9.578 1 93.94 283 LEU A O 1
ATOM 2173 N N . LEU A 1 284 ? -20.484 -5.082 9.805 1 95.25 284 LEU A N 1
ATOM 2174 C CA . LEU A 1 284 ? -21.469 -6.156 9.898 1 95.25 284 LEU A CA 1
ATOM 2175 C C . LEU A 1 284 ? -21.578 -6.914 8.578 1 95.25 284 LEU A C 1
ATOM 2177 O O . LEU A 1 284 ? -21.875 -8.109 8.562 1 95.25 284 LEU A O 1
ATOM 2181 N N . ALA A 1 285 ? -21.328 -6.25 7.527 1 95.94 285 ALA A N 1
ATOM 2182 C CA . ALA A 1 285 ? -21.438 -6.844 6.195 1 95.94 285 ALA A CA 1
ATOM 2183 C C . ALA A 1 285 ? -20.156 -7.566 5.801 1 95.94 285 ALA A C 1
ATOM 2185 O O . ALA A 1 285 ? -20.125 -8.281 4.797 1 95.94 285 ALA A O 1
ATOM 2186 N N . THR A 1 286 ? -19.109 -7.422 6.555 1 95.19 286 THR A N 1
ATOM 2187 C CA . THR A 1 286 ? -17.781 -7.918 6.215 1 95.19 286 THR A CA 1
ATOM 2188 C C . THR A 1 286 ? -17.781 -9.438 6.07 1 95.19 286 THR A C 1
ATOM 2190 O O . THR A 1 286 ? -17.219 -9.984 5.125 1 95.19 286 THR A O 1
ATOM 2193 N N . PRO A 1 287 ? -18.469 -10.203 6.984 1 97.06 287 PRO A N 1
ATOM 2194 C CA . PRO A 1 287 ? -18.5 -11.656 6.805 1 97.06 287 PRO A CA 1
ATOM 2195 C C . PRO A 1 287 ? -19.094 -12.078 5.469 1 97.06 287 PRO A C 1
ATOM 2197 O O . PRO A 1 287 ? -18.578 -12.977 4.809 1 97.06 287 PRO A O 1
ATOM 2200 N N . LEU A 1 288 ? -20.109 -11.414 5.156 1 96.69 288 LEU A N 1
ATOM 2201 C CA . LEU A 1 288 ? -20.719 -11.711 3.873 1 96.69 288 LEU A CA 1
ATOM 2202 C C . LEU A 1 288 ? -19.797 -11.336 2.721 1 96.69 288 LEU A C 1
ATOM 2204 O O . LEU A 1 288 ? -19.781 -12.016 1.691 1 96.69 288 LEU A O 1
ATOM 2208 N N . LEU A 1 289 ? -19.141 -10.273 2.908 1 95.62 289 LEU A N 1
ATOM 2209 C CA . LEU A 1 289 ? -18.203 -9.812 1.886 1 95.62 289 LEU A CA 1
ATOM 2210 C C . LEU A 1 289 ? -17.109 -10.844 1.657 1 95.62 289 LEU A C 1
ATOM 2212 O O . LEU A 1 289 ? -16.734 -11.117 0.514 1 95.62 289 LEU A O 1
ATOM 2216 N N . PHE A 1 290 ? -16.562 -11.406 2.732 1 96.81 290 PHE A N 1
ATOM 2217 C CA . PHE A 1 290 ? -15.547 -12.438 2.613 1 96.81 290 PHE A CA 1
ATOM 2218 C C . PHE A 1 290 ? -16.094 -13.664 1.886 1 96.81 290 PHE A C 1
ATOM 2220 O O . PHE A 1 290 ? -15.422 -14.211 1.005 1 96.81 290 PHE A O 1
ATOM 2227 N N . ALA A 1 291 ? -17.266 -14.039 2.238 1 96.62 291 ALA A N 1
ATOM 2228 C CA . ALA A 1 291 ? -17.906 -15.164 1.572 1 96.62 291 ALA A CA 1
ATOM 2229 C C . ALA A 1 291 ? -18.125 -14.883 0.087 1 96.62 291 ALA A C 1
ATOM 2231 O O . ALA A 1 291 ? -17.859 -15.742 -0.757 1 96.62 291 ALA A O 1
ATOM 2232 N N . ALA A 1 292 ? -18.578 -13.688 -0.181 1 95.81 292 ALA A N 1
ATOM 2233 C CA . ALA A 1 292 ? -18.828 -13.281 -1.562 1 95.81 292 ALA A CA 1
ATOM 2234 C C . ALA A 1 292 ? -17.547 -13.328 -2.389 1 95.81 292 ALA A C 1
ATOM 2236 O O . ALA A 1 292 ? -17.547 -13.797 -3.529 1 95.81 292 ALA A O 1
ATOM 2237 N N . MET A 1 293 ? -16.516 -12.852 -1.828 1 94.06 293 MET A N 1
ATOM 2238 C CA . MET A 1 293 ? -15.234 -12.844 -2.541 1 94.06 293 MET A CA 1
ATOM 2239 C C . MET A 1 293 ? -14.75 -14.266 -2.799 1 94.06 293 MET A C 1
ATOM 2241 O O . MET A 1 293 ? -14.18 -14.555 -3.854 1 94.06 293 MET A O 1
ATOM 2245 N N . SER A 1 294 ? -14.938 -15.102 -1.834 1 94.12 294 SER A N 1
ATOM 2246 C CA . SER A 1 294 ? -14.547 -16.5 -1.997 1 94.12 294 SER A CA 1
ATOM 2247 C C . SER A 1 294 ? -15.344 -17.172 -3.113 1 94.12 294 SER A C 1
ATOM 2249 O O . SER A 1 294 ? -14.773 -17.891 -3.941 1 94.12 294 SER A O 1
ATOM 2251 N N . VAL A 1 295 ? -16.609 -16.953 -3.102 1 93.12 295 VAL A N 1
ATOM 2252 C CA . VAL A 1 295 ? -17.484 -17.516 -4.121 1 93.12 295 VAL A CA 1
ATOM 2253 C C . VAL A 1 295 ? -17.125 -16.938 -5.488 1 93.12 295 VAL A C 1
ATOM 2255 O O . VAL A 1 295 ? -17.062 -17.672 -6.484 1 93.12 295 VAL A O 1
ATOM 2258 N N . LEU A 1 296 ? -16.906 -15.695 -5.492 1 91.5 296 LEU A N 1
ATOM 2259 C CA . LEU A 1 296 ? -16.531 -15.023 -6.734 1 91.5 296 LEU A CA 1
ATOM 2260 C C . LEU A 1 296 ? -15.227 -15.578 -7.281 1 91.5 296 LEU A C 1
ATOM 2262 O O . LEU A 1 296 ? -15.086 -15.758 -8.492 1 91.5 296 LEU A O 1
ATOM 2266 N N . ALA A 1 297 ? -14.312 -15.75 -6.418 1 90.88 297 ALA A N 1
ATOM 2267 C CA . ALA A 1 297 ? -13.031 -16.328 -6.816 1 90.88 297 ALA A CA 1
ATOM 2268 C C . ALA A 1 297 ? -13.227 -17.703 -7.469 1 90.88 297 ALA A C 1
ATOM 2270 O O . ALA A 1 297 ? -12.609 -18 -8.492 1 90.88 297 ALA A O 1
ATOM 2271 N N . ALA A 1 298 ? -13.992 -18.5 -6.875 1 89.5 298 ALA A N 1
ATOM 2272 C CA . ALA A 1 298 ? -14.266 -19.828 -7.414 1 89.5 298 ALA A CA 1
ATOM 2273 C C . ALA A 1 298 ? -14.953 -19.75 -8.773 1 89.5 298 ALA A C 1
ATOM 2275 O O . ALA A 1 298 ? -14.578 -20.453 -9.711 1 89.5 298 ALA A O 1
ATOM 2276 N N . ALA A 1 299 ? -15.914 -18.906 -8.805 1 87.12 299 ALA A N 1
ATOM 2277 C CA . ALA A 1 299 ? -16.688 -18.766 -10.031 1 87.12 299 ALA A CA 1
ATOM 2278 C C . ALA A 1 299 ? -15.812 -18.281 -11.18 1 87.12 299 ALA A C 1
ATOM 2280 O O . ALA A 1 299 ? -15.898 -18.812 -12.297 1 87.12 299 ALA A O 1
ATOM 2281 N N . PHE A 1 300 ? -15.031 -17.359 -10.906 1 83.5 300 PHE A N 1
ATOM 2282 C CA . PHE A 1 300 ? -14.172 -16.797 -11.938 1 83.5 300 PHE A CA 1
ATOM 2283 C C . PHE A 1 300 ? -13.102 -17.797 -12.359 1 83.5 300 PHE A C 1
ATOM 2285 O O . PHE A 1 300 ? -12.711 -17.844 -13.531 1 83.5 300 PHE A O 1
ATOM 2292 N N . SER A 1 301 ? -12.609 -18.5 -11.422 1 82.69 301 SER A N 1
ATOM 2293 C CA . SER A 1 301 ? -11.555 -19.469 -11.719 1 82.69 301 SER A CA 1
ATOM 2294 C C . SER A 1 301 ? -12.07 -20.609 -12.586 1 82.69 301 SER A C 1
ATOM 2296 O O . SER A 1 301 ? -11.328 -21.156 -13.414 1 82.69 301 SER A O 1
ATOM 2298 N N . LEU A 1 302 ? -13.227 -20.969 -12.383 1 78.25 302 LEU A N 1
ATOM 2299 C CA . LEU A 1 302 ? -13.812 -22.062 -13.156 1 78.25 302 LEU A CA 1
ATOM 2300 C C . LEU A 1 302 ? -14.117 -21.609 -14.578 1 78.25 302 LEU A C 1
ATOM 2302 O O . LEU A 1 302 ? -14.094 -22.422 -15.508 1 78.25 302 LEU A O 1
ATOM 2306 N N . ARG A 1 303 ? -14.359 -20.312 -14.625 1 73.75 303 ARG A N 1
ATOM 2307 C CA . ARG A 1 303 ? -14.672 -19.797 -15.953 1 73.75 303 ARG A CA 1
ATOM 2308 C C . ARG A 1 303 ? -13.398 -19.469 -16.734 1 73.75 303 ARG A C 1
ATOM 2310 O O . ARG A 1 303 ? -13.367 -19.609 -17.953 1 73.75 303 ARG A O 1
ATOM 2317 N N . LEU A 1 304 ? -12.438 -18.797 -16.016 1 64.38 304 LEU A N 1
ATOM 2318 C CA . LEU A 1 304 ? -11.25 -18.297 -16.703 1 64.38 304 LEU A CA 1
ATOM 2319 C C . LEU A 1 304 ? -10.211 -19.406 -16.859 1 64.38 304 LEU A C 1
ATOM 2321 O O . LEU A 1 304 ? -9.125 -19.156 -17.391 1 64.38 304 LEU A O 1
ATOM 2325 N N . ALA A 1 305 ? -10.461 -20.5 -16.297 1 57.22 305 ALA A N 1
ATOM 2326 C CA . ALA A 1 305 ? -9.547 -21.625 -16.484 1 57.22 305 ALA A CA 1
ATOM 2327 C C . ALA A 1 305 ? -9.062 -21.719 -17.922 1 57.22 305 ALA A C 1
ATOM 2329 O O . ALA A 1 305 ? -7.984 -22.25 -18.188 1 57.22 305 ALA A O 1
ATOM 2330 N N . ARG A 1 306 ? -9.859 -20.953 -18.609 1 57.66 306 ARG A N 1
ATOM 2331 C CA . ARG A 1 306 ? -9.422 -21.016 -20 1 57.66 306 ARG A CA 1
ATOM 2332 C C . ARG A 1 306 ? -8.43 -19.906 -20.328 1 57.66 306 ARG A C 1
ATOM 2334 O O . ARG A 1 306 ? -7.805 -19.922 -21.391 1 57.66 306 ARG A O 1
ATOM 2341 N N . LEU A 1 307 ? -8.477 -19.078 -19.375 1 56.38 307 LEU A N 1
ATOM 2342 C CA . LEU A 1 307 ? -7.598 -17.953 -19.688 1 56.38 307 LEU A CA 1
ATOM 2343 C C . LEU A 1 307 ? -6.133 -18.344 -19.484 1 56.38 307 LEU A C 1
ATOM 2345 O O . LEU A 1 307 ? -5.785 -18.984 -18.5 1 56.38 307 LEU A O 1
ATOM 2349 N N . GLY A 1 308 ? -5.695 -19.328 -20.266 1 54.75 308 GLY A N 1
ATOM 2350 C CA . GLY A 1 308 ? -4.41 -19.953 -20.516 1 54.75 308 GLY A CA 1
ATOM 2351 C C . GLY A 1 308 ? -3.352 -19.578 -19.5 1 54.75 308 GLY A C 1
ATOM 2352 O O . GLY A 1 308 ? -2.604 -20.438 -19.016 1 54.75 308 GLY A O 1
ATOM 2353 N N . GLY A 1 309 ? -2.955 -18.203 -19.234 1 59.81 309 GLY A N 1
ATOM 2354 C CA . GLY A 1 309 ? -1.675 -17.969 -18.594 1 59.81 309 GLY A CA 1
ATOM 2355 C C . GLY A 1 309 ? -1.801 -17.234 -17.266 1 59.81 309 GLY A C 1
ATOM 2356 O O . GLY A 1 309 ? -2.859 -16.672 -16.953 1 59.81 309 GLY A O 1
ATOM 2357 N N . LEU A 1 310 ? -0.936 -17.578 -16.297 1 62.91 310 LEU A N 1
ATOM 2358 C CA . LEU A 1 310 ? -0.821 -16.984 -14.969 1 62.91 310 LEU A CA 1
ATOM 2359 C C . LEU A 1 310 ? -1.02 -15.477 -15.023 1 62.91 310 LEU A C 1
ATOM 2361 O O . LEU A 1 310 ? -1.669 -14.898 -14.148 1 62.91 310 LEU A O 1
ATOM 2365 N N . ALA A 1 311 ? -0.625 -14.938 -16.141 1 64.56 311 ALA A N 1
ATOM 2366 C CA . ALA A 1 311 ? -0.736 -13.484 -16.266 1 64.56 311 ALA A CA 1
ATOM 2367 C C . ALA A 1 311 ? -2.189 -13.062 -16.469 1 64.56 311 ALA A C 1
ATOM 2369 O O . ALA A 1 311 ? -2.623 -12.047 -15.914 1 64.56 311 ALA A O 1
ATOM 2370 N N . GLY A 1 312 ? -2.859 -13.828 -17.25 1 70.31 312 GLY A N 1
ATOM 2371 C CA . GLY A 1 312 ? -4.266 -13.531 -17.469 1 70.31 312 GLY A CA 1
ATOM 2372 C C . GLY A 1 312 ? -5.102 -13.633 -16.203 1 70.31 312 GLY A C 1
ATOM 2373 O O . GLY A 1 312 ? -5.941 -12.773 -15.938 1 70.31 312 GLY A O 1
ATOM 2374 N N . LEU A 1 313 ? -4.695 -14.57 -15.508 1 70.5 313 LEU A N 1
ATOM 2375 C CA . LEU A 1 313 ? -5.406 -14.797 -14.258 1 70.5 313 LEU A CA 1
ATOM 2376 C C . LEU A 1 313 ? -5.117 -13.688 -13.258 1 70.5 313 LEU A C 1
ATOM 2378 O O . LEU A 1 313 ? -6.027 -13.195 -12.586 1 70.5 313 LEU A O 1
ATOM 2382 N N . ALA A 1 314 ? -3.902 -13.336 -13.148 1 73.5 314 ALA A N 1
ATOM 2383 C CA . ALA A 1 314 ? -3.533 -12.234 -12.258 1 73.5 314 ALA A CA 1
ATOM 2384 C C . ALA A 1 314 ? -4.227 -10.945 -12.68 1 73.5 314 ALA A C 1
ATOM 2386 O O . ALA A 1 314 ? -4.727 -10.195 -11.828 1 73.5 314 ALA A O 1
ATOM 2387 N N . GLY A 1 315 ? -4.27 -10.773 -13.938 1 76 315 GLY A N 1
ATOM 2388 C CA . GLY A 1 315 ? -4.938 -9.594 -14.453 1 76 315 GLY A CA 1
ATOM 2389 C C . GLY A 1 315 ? -6.422 -9.562 -14.156 1 76 315 GLY A C 1
ATOM 2390 O O . GLY A 1 315 ? -6.961 -8.523 -13.766 1 76 315 GLY A O 1
ATOM 2391 N N . ALA A 1 316 ? -6.988 -10.672 -14.305 1 76.5 316 ALA A N 1
ATOM 2392 C CA . ALA A 1 316 ? -8.422 -10.773 -14.031 1 76.5 316 ALA A CA 1
ATOM 2393 C C . ALA A 1 316 ? -8.719 -10.555 -12.555 1 76.5 316 ALA A C 1
ATOM 2395 O O . ALA A 1 316 ? -9.68 -9.875 -12.203 1 76.5 316 ALA A O 1
ATOM 2396 N N . GLY A 1 317 ? -7.969 -11.203 -11.766 1 80.5 317 GLY A N 1
ATOM 2397 C CA . GLY A 1 317 ? -8.141 -11.016 -10.336 1 80.5 317 GLY A CA 1
ATOM 2398 C C . GLY A 1 317 ? -8 -9.562 -9.906 1 80.5 317 GLY A C 1
ATOM 2399 O O . GLY A 1 317 ? -8.82 -9.062 -9.125 1 80.5 317 GLY A O 1
ATOM 2400 N N . VAL A 1 318 ? -7.047 -8.922 -10.469 1 85.69 318 VAL A N 1
ATOM 2401 C CA . VAL A 1 318 ? -6.805 -7.512 -10.156 1 85.69 318 VAL A CA 1
ATOM 2402 C C . VAL A 1 318 ? -7.973 -6.668 -10.664 1 85.69 318 VAL A C 1
ATOM 2404 O O . VAL A 1 318 ? -8.469 -5.789 -9.953 1 85.69 318 VAL A O 1
ATOM 2407 N N . ALA A 1 319 ? -8.406 -7.016 -11.844 1 86.75 319 ALA A N 1
ATOM 2408 C CA . ALA A 1 319 ? -9.508 -6.262 -12.438 1 86.75 319 ALA A CA 1
ATOM 2409 C C . ALA A 1 319 ? -10.773 -6.387 -11.594 1 86.75 319 ALA A C 1
ATOM 2411 O O . ALA A 1 319 ? -11.422 -5.387 -11.281 1 86.75 319 ALA A O 1
ATOM 2412 N N . ILE A 1 320 ? -11.086 -7.574 -11.211 1 87.75 320 ILE A N 1
ATOM 2413 C CA . ILE A 1 320 ? -12.281 -7.812 -10.406 1 87.75 320 ILE A CA 1
ATOM 2414 C C . ILE A 1 320 ? -12.125 -7.129 -9.047 1 87.75 320 ILE A C 1
ATOM 2416 O O . ILE A 1 320 ? -13.078 -6.527 -8.539 1 87.75 320 ILE A O 1
ATOM 2420 N N . GLY A 1 321 ? -10.953 -7.262 -8.523 1 86.38 321 GLY A N 1
ATOM 2421 C CA . GLY A 1 321 ? -10.68 -6.586 -7.266 1 86.38 321 GLY A CA 1
ATOM 2422 C C . GLY A 1 321 ? -10.867 -5.082 -7.34 1 86.38 321 GLY A C 1
ATOM 2423 O O . GLY A 1 321 ? -11.469 -4.48 -6.449 1 86.38 321 GLY A O 1
ATOM 2424 N N . PHE A 1 322 ? -10.422 -4.496 -8.406 1 86.62 322 PHE A N 1
ATOM 2425 C CA . PHE A 1 322 ? -10.539 -3.055 -8.594 1 86.62 322 PHE A CA 1
ATOM 2426 C C . PHE A 1 322 ? -12 -2.652 -8.789 1 86.62 322 PHE A C 1
ATOM 2428 O O . PHE A 1 322 ? -12.453 -1.645 -8.242 1 86.62 322 PHE A O 1
ATOM 2435 N N . ILE A 1 323 ? -12.633 -3.398 -9.586 1 88.12 323 ILE A N 1
ATOM 2436 C CA . ILE A 1 323 ? -14.039 -3.102 -9.844 1 88.12 323 ILE A CA 1
ATOM 2437 C C . ILE A 1 323 ? -14.82 -3.129 -8.539 1 88.12 323 ILE A C 1
ATOM 2439 O O . ILE A 1 323 ? -15.602 -2.219 -8.25 1 88.12 323 ILE A O 1
ATOM 2443 N N . PHE A 1 324 ? -14.562 -4.066 -7.836 1 87.5 324 PHE A N 1
ATOM 2444 C CA . PHE A 1 324 ? -15.281 -4.195 -6.57 1 87.5 324 PHE A CA 1
ATOM 2445 C C . PHE A 1 324 ? -14.844 -3.109 -5.594 1 87.5 324 PHE A C 1
ATOM 2447 O O . PHE A 1 324 ? -15.672 -2.578 -4.848 1 87.5 324 PHE A O 1
ATOM 2454 N N . PHE A 1 325 ? -13.641 -2.912 -5.551 1 86.5 325 PHE A N 1
ATOM 2455 C CA . PHE A 1 325 ? -13.141 -1.871 -4.66 1 86.5 325 PHE A CA 1
ATOM 2456 C C . PHE A 1 325 ? -13.797 -0.532 -4.969 1 86.5 325 PHE A C 1
ATOM 2458 O O . PHE A 1 325 ? -14.25 0.168 -4.059 1 86.5 325 PHE A O 1
ATOM 2465 N N . PHE A 1 326 ? -13.812 -0.22 -6.168 1 85.44 326 PHE A N 1
ATOM 2466 C CA . PHE A 1 326 ? -14.383 1.064 -6.562 1 85.44 326 PHE A CA 1
ATOM 2467 C C . PHE A 1 326 ? -15.891 1.08 -6.348 1 85.44 326 PHE A C 1
ATOM 2469 O O . PHE A 1 326 ? -16.469 2.119 -6.02 1 85.44 326 PHE A O 1
ATOM 2476 N N . PHE A 1 327 ? -16.484 -0.016 -6.586 1 89.75 327 PHE A N 1
ATOM 2477 C CA . PHE A 1 327 ? -17.922 -0.113 -6.293 1 89.75 327 PHE A CA 1
ATOM 2478 C C . PHE A 1 327 ? -18.188 0.126 -4.812 1 89.75 327 PHE A C 1
ATOM 2480 O O . PHE A 1 327 ? -19.109 0.85 -4.453 1 89.75 327 PHE A O 1
ATOM 2487 N N . ASN A 1 328 ? -17.359 -0.473 -4.051 1 87.81 328 ASN A N 1
ATOM 2488 C CA . ASN A 1 328 ? -17.484 -0.315 -2.605 1 87.81 328 ASN A CA 1
ATOM 2489 C C . ASN A 1 328 ? -17.234 1.127 -2.176 1 87.81 328 ASN A C 1
ATOM 2491 O O . ASN A 1 328 ? -17.984 1.68 -1.366 1 87.81 328 ASN A O 1
ATOM 2495 N N . GLU A 1 329 ? -16.234 1.719 -2.732 1 82.88 329 GLU A N 1
ATOM 2496 C CA . GLU A 1 329 ? -15.875 3.092 -2.385 1 82.88 329 GLU A CA 1
ATOM 2497 C C . GLU A 1 329 ? -16.922 4.078 -2.877 1 82.88 329 GLU A C 1
ATOM 2499 O O . GLU A 1 329 ? -17.234 5.055 -2.191 1 82.88 329 GLU A O 1
ATOM 2504 N N . PHE A 1 330 ? -17.438 3.771 -4.031 1 85.62 330 PHE A N 1
ATOM 2505 C CA . PHE A 1 330 ? -18.469 4.625 -4.598 1 85.62 330 PHE A CA 1
ATOM 2506 C C . PHE A 1 330 ? -19.75 4.551 -3.762 1 85.62 330 PHE A C 1
ATOM 2508 O O . PHE A 1 330 ? -20.422 5.562 -3.549 1 85.62 330 PHE A O 1
ATOM 2515 N N . SER A 1 331 ? -20.078 3.43 -3.352 1 89.88 331 SER A N 1
ATOM 2516 C CA . SER A 1 331 ? -21.25 3.264 -2.486 1 89.88 331 SER A CA 1
ATOM 2517 C C . SER A 1 331 ? -21.078 4.039 -1.184 1 89.88 331 SER A C 1
ATOM 2519 O O . SER A 1 331 ? -22.031 4.676 -0.71 1 89.88 331 SER A O 1
ATOM 2521 N N . GLY A 1 332 ? -19.922 4.004 -0.63 1 86.25 332 GLY A N 1
ATOM 2522 C CA . GLY A 1 332 ? -19.625 4.77 0.574 1 86.25 332 GLY A CA 1
ATOM 2523 C C . GLY A 1 332 ? -19.719 6.27 0.363 1 86.25 332 GLY A C 1
ATOM 2524 O O . GLY A 1 332 ? -20.266 6.988 1.203 1 86.25 332 GLY A O 1
ATOM 2525 N N . ALA A 1 333 ? -19.266 6.699 -0.759 1 81.19 333 ALA A N 1
ATOM 2526 C CA . ALA A 1 333 ? -19.281 8.125 -1.092 1 81.19 333 ALA A CA 1
ATOM 2527 C C . ALA A 1 333 ? -20.719 8.617 -1.285 1 81.19 333 ALA A C 1
ATOM 2529 O O . ALA A 1 333 ? -21.047 9.734 -0.898 1 81.19 333 ALA A O 1
ATOM 2530 N N . LEU A 1 334 ? -21.484 7.789 -1.86 1 85.94 334 LEU A N 1
ATOM 2531 C CA . LEU A 1 334 ? -22.875 8.141 -2.074 1 85.94 334 LEU A CA 1
ATOM 2532 C C . LEU A 1 334 ? -23.625 8.266 -0.745 1 85.94 334 LEU A C 1
ATOM 2534 O O . LEU A 1 334 ? -24.516 9.094 -0.604 1 85.94 334 LEU A O 1
ATOM 2538 N N . ALA A 1 335 ? -23.234 7.434 0.141 1 86.88 335 ALA A N 1
ATOM 2539 C CA . ALA A 1 335 ? -23.844 7.512 1.466 1 86.88 335 ALA A CA 1
ATOM 2540 C C . ALA A 1 335 ? -23.406 8.781 2.195 1 86.88 335 ALA A C 1
ATOM 2542 O O . ALA A 1 335 ? -24.203 9.43 2.863 1 86.88 335 ALA A O 1
ATOM 2543 N N . ASP A 1 336 ? -22.141 9.109 2.049 1 76.19 336 ASP A N 1
ATOM 2544 C CA . ASP A 1 336 ? -21.625 10.328 2.658 1 76.19 336 ASP A CA 1
ATOM 2545 C C . ASP A 1 336 ? -22.312 11.57 2.094 1 76.19 336 ASP A C 1
ATOM 2547 O O . ASP A 1 336 ? -22.531 12.547 2.811 1 76.19 336 ASP A O 1
ATOM 2551 N N . ALA A 1 337 ? -22.625 11.484 0.843 1 77.06 337 ALA A N 1
ATOM 2552 C CA . ALA A 1 337 ? -23.328 12.578 0.176 1 77.06 337 ALA A CA 1
ATOM 2553 C C . ALA A 1 337 ? -24.828 12.516 0.441 1 77.06 337 ALA A C 1
ATOM 2555 O O . ALA A 1 337 ? -25.594 13.328 -0.077 1 77.06 337 ALA A O 1
ATOM 2556 N N . GLU A 1 338 ? -25.266 11.484 1.167 1 83.94 338 GLU A N 1
ATOM 2557 C CA . GLU A 1 338 ? -26.656 11.281 1.566 1 83.94 338 GLU A CA 1
ATOM 2558 C C . GLU A 1 338 ? -27.547 10.992 0.357 1 83.94 338 GLU A C 1
ATOM 2560 O O . GLU A 1 338 ? -28.688 11.422 0.308 1 83.94 338 GLU A O 1
ATOM 2565 N N . ILE A 1 339 ? -26.953 10.453 -0.602 1 86.25 339 ILE A N 1
ATOM 2566 C CA . ILE A 1 339 ? -27.703 10.094 -1.804 1 86.25 339 ILE A CA 1
ATOM 2567 C C . ILE A 1 339 ? -28.391 8.742 -1.597 1 86.25 339 ILE A C 1
ATOM 2569 O O . ILE A 1 339 ? -29.531 8.547 -2.035 1 86.25 339 ILE A O 1
ATOM 2573 N N . ILE A 1 340 ? -27.766 7.836 -0.903 1 92 340 ILE A N 1
ATOM 2574 C CA . ILE A 1 340 ? -28.344 6.531 -0.584 1 92 340 ILE A CA 1
ATOM 2575 C C . ILE A 1 340 ? -28.266 6.289 0.921 1 92 340 ILE A C 1
ATOM 2577 O O . ILE A 1 340 ? -27.375 6.816 1.594 1 92 340 ILE A O 1
ATOM 2581 N N . PRO A 1 341 ? -29.219 5.48 1.361 1 93.19 341 PRO A N 1
ATOM 2582 C CA . PRO A 1 341 ? -29.188 5.191 2.795 1 93.19 341 PRO A CA 1
ATOM 2583 C C . PRO A 1 341 ? -27.938 4.414 3.205 1 93.19 341 PRO A C 1
ATOM 2585 O O . PRO A 1 341 ? -27.375 3.662 2.398 1 93.19 341 PRO A O 1
ATOM 2588 N N . LEU A 1 342 ? -27.562 4.539 4.445 1 92.19 342 LEU A N 1
ATOM 2589 C CA . LEU A 1 342 ? -26.344 3.961 4.992 1 92.19 342 LEU A CA 1
ATOM 2590 C C . LEU A 1 342 ? -26.359 2.439 4.891 1 92.19 342 LEU A C 1
ATOM 2592 O O . LEU A 1 342 ? -25.359 1.821 4.551 1 92.19 342 LEU A O 1
ATOM 2596 N N . TYR A 1 343 ? -27.578 1.836 5.078 1 93.75 343 TYR A N 1
ATOM 2597 C CA . TYR A 1 343 ? -27.703 0.384 5.035 1 93.75 343 TYR A CA 1
ATOM 2598 C C . TYR A 1 343 ? -27.484 -0.142 3.623 1 93.75 343 TYR A C 1
ATOM 2600 O O . TYR A 1 343 ? -26.812 -1.157 3.432 1 93.75 343 TYR A O 1
ATOM 2608 N N . ALA A 1 344 ? -27.938 0.562 2.705 1 94.5 344 ALA A N 1
ATOM 2609 C CA . ALA A 1 344 ? -27.797 0.146 1.312 1 94.5 344 ALA A CA 1
ATOM 2610 C C . ALA A 1 344 ? -26.344 0.256 0.851 1 94.5 344 ALA A C 1
ATOM 2612 O O . ALA A 1 344 ? -25.844 -0.603 0.115 1 94.5 344 ALA A O 1
ATOM 2613 N N . ALA A 1 345 ? -25.734 1.282 1.28 1 93.19 345 ALA A N 1
ATOM 2614 C CA . ALA A 1 345 ? -24.359 1.507 0.875 1 93.19 345 ALA A CA 1
ATOM 2615 C C . ALA A 1 345 ? -23.438 0.418 1.426 1 93.19 345 ALA A C 1
ATOM 2617 O O . ALA A 1 345 ? -22.516 -0.024 0.745 1 93.19 345 ALA A O 1
ATOM 2618 N N . ALA A 1 346 ? -23.672 -0.062 2.621 1 93.69 346 ALA A N 1
ATOM 2619 C CA . ALA A 1 346 ? -22.828 -1.042 3.285 1 93.69 346 ALA A CA 1
ATOM 2620 C C . ALA A 1 346 ? -23.078 -2.447 2.748 1 93.69 346 ALA A C 1
ATOM 2622 O O . ALA A 1 346 ? -22.141 -3.24 2.592 1 93.69 346 ALA A O 1
ATOM 2623 N N . TRP A 1 347 ? -24.344 -2.748 2.326 1 95.81 347 TRP A N 1
ATOM 2624 C CA . TRP A 1 347 ? -24.703 -4.129 2.031 1 95.81 347 TRP A CA 1
ATOM 2625 C C . TRP A 1 347 ? -24.781 -4.367 0.526 1 95.81 347 TRP A C 1
ATOM 2627 O O . TRP A 1 347 ? -24.734 -5.512 0.07 1 95.81 347 TRP A O 1
ATOM 2637 N N . ALA A 1 348 ? -24.875 -3.361 -0.212 1 95.56 348 ALA A N 1
ATOM 2638 C CA . ALA A 1 348 ? -25.031 -3.512 -1.658 1 95.56 348 ALA A CA 1
ATOM 2639 C C . ALA A 1 348 ? -23.797 -4.18 -2.266 1 95.56 348 ALA A C 1
ATOM 2641 O O . ALA A 1 348 ? -23.922 -5.152 -3.018 1 95.56 348 ALA A O 1
ATOM 2642 N N . PRO A 1 349 ? -22.656 -3.707 -1.914 1 93.88 349 PRO A N 1
ATOM 2643 C CA . PRO A 1 349 ? -21.484 -4.293 -2.562 1 93.88 349 PRO A CA 1
ATOM 2644 C C . PRO A 1 349 ? -21.328 -5.781 -2.268 1 93.88 349 PRO A C 1
ATOM 2646 O O . PRO A 1 349 ? -21.188 -6.586 -3.193 1 93.88 349 PRO A O 1
ATOM 2649 N N . PRO A 1 350 ? -21.375 -6.258 -1.027 1 95.5 350 PRO A N 1
ATOM 2650 C CA . PRO A 1 350 ? -21.25 -7.695 -0.772 1 95.5 350 PRO A CA 1
ATOM 2651 C C . PRO A 1 350 ? -22.359 -8.516 -1.421 1 95.5 350 PRO A C 1
ATOM 2653 O O . PRO A 1 350 ? -22.125 -9.617 -1.905 1 95.5 350 PRO A O 1
ATOM 2656 N N . LEU A 1 351 ? -23.516 -7.977 -1.443 1 96.31 351 LEU A N 1
ATOM 2657 C CA . LEU A 1 351 ? -24.641 -8.695 -2.027 1 96.31 351 LEU A CA 1
ATOM 2658 C C . LEU A 1 351 ? -24.484 -8.812 -3.539 1 96.31 351 LEU A C 1
ATOM 2660 O O . LEU A 1 351 ? -24.734 -9.875 -4.113 1 96.31 351 LEU A O 1
ATOM 2664 N N . VAL A 1 352 ? -24.109 -7.742 -4.133 1 95.38 352 VAL A N 1
ATOM 2665 C CA . VAL A 1 352 ? -23.891 -7.762 -5.574 1 95.38 352 VAL A CA 1
ATOM 2666 C C . VAL A 1 352 ? -22.766 -8.734 -5.922 1 95.38 352 VAL A C 1
ATOM 2668 O O . VAL A 1 352 ? -22.875 -9.492 -6.887 1 95.38 352 VAL A O 1
ATOM 2671 N N . ALA A 1 353 ? -21.75 -8.711 -5.148 1 93.62 353 ALA A N 1
ATOM 2672 C CA . ALA A 1 353 ? -20.641 -9.617 -5.375 1 93.62 353 ALA A CA 1
ATOM 2673 C C . ALA A 1 353 ? -21.062 -11.07 -5.215 1 93.62 353 ALA A C 1
ATOM 2675 O O . ALA A 1 353 ? -20.734 -11.922 -6.039 1 93.62 353 ALA A O 1
ATOM 2676 N N . LEU A 1 354 ? -21.781 -11.336 -4.176 1 94.81 354 LEU A N 1
ATOM 2677 C CA . LEU A 1 354 ? -22.25 -12.688 -3.916 1 94.81 354 LEU A CA 1
ATOM 2678 C C . LEU A 1 354 ? -23.188 -13.164 -5.023 1 94.81 354 LEU A C 1
ATOM 2680 O O . LEU A 1 354 ? -23.047 -14.289 -5.52 1 94.81 354 LEU A O 1
ATOM 2684 N N . LEU A 1 355 ? -24.062 -12.305 -5.367 1 94.88 355 LEU A N 1
ATOM 2685 C CA . LEU A 1 355 ? -25.031 -12.664 -6.402 1 94.88 355 LEU A CA 1
ATOM 2686 C C . LEU A 1 355 ? -24.344 -12.852 -7.75 1 94.88 355 LEU A C 1
ATOM 2688 O O . LEU A 1 355 ? -24.719 -13.734 -8.523 1 94.88 355 LEU A O 1
ATOM 2692 N N . SER A 1 356 ? -23.406 -12.016 -8.055 1 92.25 356 SER A N 1
ATOM 2693 C CA . SER A 1 356 ? -22.641 -12.164 -9.289 1 92.25 356 SER A CA 1
ATOM 2694 C C . SER A 1 356 ? -21.891 -13.492 -9.312 1 92.25 356 SER A C 1
ATOM 2696 O O . SER A 1 356 ? -21.875 -14.188 -10.336 1 92.25 356 SER A O 1
ATOM 2698 N N . GLY A 1 357 ? -21.266 -13.844 -8.227 1 90 357 GLY A N 1
ATOM 2699 C CA . GLY A 1 357 ? -20.578 -15.117 -8.133 1 90 357 GLY A CA 1
ATOM 2700 C C . GLY A 1 357 ? -21.5 -16.312 -8.273 1 90 357 GLY A C 1
ATOM 2701 O O . GLY A 1 357 ? -21.188 -17.25 -9 1 90 357 GLY A O 1
ATOM 2702 N N . LEU A 1 358 ? -22.625 -16.219 -7.641 1 90.38 358 LEU A N 1
ATOM 2703 C CA . LEU A 1 358 ? -23.594 -17.312 -7.688 1 90.38 358 LEU A CA 1
ATOM 2704 C C . LEU A 1 358 ? -24.172 -17.469 -9.086 1 90.38 358 LEU A C 1
ATOM 2706 O O . LEU A 1 358 ? -24.375 -18.578 -9.57 1 90.38 358 LEU A O 1
ATOM 2710 N N . THR A 1 359 ? -24.422 -16.375 -9.656 1 89.44 359 THR A N 1
ATOM 2711 C CA . THR A 1 359 ? -24.984 -16.391 -11.008 1 89.44 359 THR A CA 1
ATOM 2712 C C . THR A 1 359 ? -23.984 -17.016 -11.984 1 89.44 359 THR A C 1
ATOM 2714 O O . THR A 1 359 ? -24.359 -17.828 -12.828 1 89.44 359 THR A O 1
ATOM 2717 N N . LEU A 1 360 ? -22.812 -16.656 -11.82 1 84.75 360 LEU A N 1
ATOM 2718 C CA . LEU A 1 360 ? -21.766 -17.203 -12.695 1 84.75 360 LEU A CA 1
ATOM 2719 C C . LEU A 1 360 ? -21.609 -18.703 -12.477 1 84.75 360 LEU A C 1
ATOM 2721 O O . LEU A 1 360 ? -21.406 -19.453 -13.43 1 84.75 360 LEU A O 1
ATOM 2725 N N . LEU A 1 361 ? -21.688 -19.078 -11.297 1 83.88 361 LEU A N 1
ATOM 2726 C CA . LEU A 1 361 ? -21.547 -20.5 -10.969 1 83.88 361 LEU A CA 1
ATOM 2727 C C . LEU A 1 361 ? -22.719 -21.297 -11.508 1 83.88 361 LEU A C 1
ATOM 2729 O O . LEU A 1 361 ? -22.547 -22.406 -12.008 1 83.88 361 LEU A O 1
ATOM 2733 N N . CYS A 1 362 ? -23.891 -20.734 -11.383 1 84.31 362 CYS A N 1
ATOM 2734 C CA . CYS A 1 362 ? -25.078 -21.406 -11.867 1 84.31 362 CYS A CA 1
ATOM 2735 C C . CYS A 1 362 ? -25.047 -21.562 -13.383 1 84.31 362 CYS A C 1
ATOM 2737 O O . CYS A 1 362 ? -25.484 -22.578 -13.93 1 84.31 362 CYS A O 1
ATOM 2739 N N . TYR A 1 363 ? -24.5 -20.578 -13.969 1 79.12 363 TYR A N 1
ATOM 2740 C CA . TYR A 1 363 ? -24.438 -20.641 -15.43 1 79.12 363 TYR A CA 1
ATOM 2741 C C . TYR A 1 363 ? -23.375 -21.625 -15.883 1 79.12 363 TYR A C 1
ATOM 2743 O O . TYR A 1 363 ? -23.547 -22.312 -16.891 1 79.12 363 TYR A O 1
ATOM 2751 N N . THR A 1 364 ? -22.328 -21.719 -15.203 1 72 364 THR A N 1
ATOM 2752 C CA . THR A 1 364 ? -21.25 -22.625 -15.586 1 72 364 THR A CA 1
ATOM 2753 C C . THR A 1 364 ? -21.594 -24.062 -15.211 1 72 364 THR A C 1
ATOM 2755 O O . THR A 1 364 ? -21.25 -25 -15.945 1 72 364 THR A O 1
ATOM 2758 N N . GLU A 1 365 ? -22.031 -24.297 -14.094 1 68.12 365 GLU A N 1
ATOM 2759 C CA . GLU A 1 365 ? -22.359 -25.656 -13.664 1 68.12 365 GLU A CA 1
ATOM 2760 C C . GLU A 1 365 ? -23.609 -26.172 -14.352 1 68.12 365 GLU A C 1
ATOM 2762 O O . GLU A 1 365 ? -23.672 -27.344 -14.758 1 68.12 365 GLU A O 1
ATOM 2767 N N . ASP A 1 366 ? -24.719 -25.297 -14.352 1 57.44 366 ASP A N 1
ATOM 2768 C CA . ASP A 1 366 ? -25.984 -25.844 -14.82 1 57.44 366 ASP A CA 1
ATOM 2769 C C . ASP A 1 366 ? -26.141 -25.641 -16.328 1 57.44 366 ASP A C 1
ATOM 2771 O O . ASP A 1 366 ? -27.047 -26.188 -16.938 1 57.44 366 ASP A O 1
ATOM 2775 N N . GLY A 1 367 ? -25.266 -24.719 -16.891 1 50.09 367 GLY A N 1
ATOM 2776 C CA . GLY A 1 367 ? -25.406 -24.672 -18.344 1 50.09 367 GLY A CA 1
ATOM 2777 C C . GLY A 1 367 ? -24.391 -25.547 -19.062 1 50.09 367 GLY A C 1
ATOM 2778 O O . GLY A 1 367 ? -23.406 -25.984 -18.484 1 50.09 367 GLY A O 1
ATOM 2779 N N . MET B 1 1 ? 27.328 -10.711 -28.047 1 28.19 1 MET B N 1
ATOM 2780 C CA . MET B 1 1 ? 25.875 -10.727 -28.25 1 28.19 1 MET B CA 1
ATOM 2781 C C . MET B 1 1 ? 25.281 -12.016 -27.688 1 28.19 1 MET B C 1
ATOM 2783 O O . MET B 1 1 ? 25.469 -13.094 -28.25 1 28.19 1 MET B O 1
ATOM 2787 N N . ILE B 1 2 ? 25.5 -12.375 -26.484 1 41.28 2 ILE B N 1
ATOM 2788 C CA . ILE B 1 2 ? 25.266 -13.688 -25.906 1 41.28 2 ILE B CA 1
ATOM 2789 C C . ILE B 1 2 ? 23.953 -14.266 -26.453 1 41.28 2 ILE B C 1
ATOM 2791 O O . ILE B 1 2 ? 22.891 -13.664 -26.312 1 41.28 2 ILE B O 1
ATOM 2795 N N . GLY B 1 3 ? 23.891 -14.727 -27.672 1 45.91 3 GLY B N 1
ATOM 2796 C CA . GLY B 1 3 ? 22.906 -15.273 -28.578 1 45.91 3 GLY B CA 1
ATOM 2797 C C . GLY B 1 3 ? 21.797 -16.031 -27.859 1 45.91 3 GLY B C 1
ATOM 2798 O O . GLY B 1 3 ? 22.047 -17.047 -27.234 1 45.91 3 GLY B O 1
ATOM 2799 N N . THR B 1 4 ? 20.891 -15.234 -27.188 1 58.91 4 THR B N 1
ATOM 2800 C CA . THR B 1 4 ? 19.828 -15.812 -26.375 1 58.91 4 THR B CA 1
ATOM 2801 C C . THR B 1 4 ? 19.125 -16.938 -27.125 1 58.91 4 THR B C 1
ATOM 2803 O O . THR B 1 4 ? 18.547 -16.719 -28.188 1 58.91 4 THR B O 1
ATOM 2806 N N . GLY B 1 5 ? 19.688 -18.156 -27.141 1 71.94 5 GLY B N 1
ATOM 2807 C CA . GLY B 1 5 ? 19.047 -19.328 -27.703 1 71.94 5 GLY B CA 1
ATOM 2808 C C . GLY B 1 5 ? 17.562 -19.422 -27.359 1 71.94 5 GLY B C 1
ATOM 2809 O O . GLY B 1 5 ? 17.016 -18.531 -26.703 1 71.94 5 GLY B O 1
ATOM 2810 N N . ARG B 1 6 ? 16.875 -20.203 -28.109 1 80.5 6 ARG B N 1
ATOM 2811 C CA . ARG B 1 6 ? 15.445 -20.406 -27.969 1 80.5 6 ARG B CA 1
ATOM 2812 C C . ARG B 1 6 ? 15.07 -20.656 -26.5 1 80.5 6 ARG B C 1
ATOM 2814 O O . ARG B 1 6 ? 14.047 -20.156 -26.031 1 80.5 6 ARG B O 1
ATOM 2821 N N . LEU B 1 7 ? 16.031 -21.328 -25.828 1 82.69 7 LEU B N 1
ATOM 2822 C CA . LEU B 1 7 ? 15.75 -21.656 -24.438 1 82.69 7 LEU B CA 1
ATOM 2823 C C . LEU B 1 7 ? 15.852 -20.422 -23.547 1 82.69 7 LEU B C 1
ATOM 2825 O O . LEU B 1 7 ? 15.016 -20.219 -22.672 1 82.69 7 LEU B O 1
ATOM 2829 N N . GLU B 1 8 ? 16.844 -19.594 -23.812 1 84.44 8 GLU B N 1
ATOM 2830 C CA . GLU B 1 8 ? 17.016 -18.359 -23.031 1 84.44 8 GLU B CA 1
ATOM 2831 C C . GLU B 1 8 ? 15.859 -17.391 -23.25 1 84.44 8 GLU B C 1
ATOM 2833 O O . GLU B 1 8 ? 15.414 -16.734 -22.297 1 84.44 8 GLU B O 1
ATOM 2838 N N . ARG B 1 9 ? 15.344 -17.406 -24.438 1 87.5 9 ARG B N 1
ATOM 2839 C CA . ARG B 1 9 ? 14.219 -16.531 -24.734 1 87.5 9 ARG B CA 1
ATOM 2840 C C . ARG B 1 9 ? 12.945 -17.016 -24.047 1 87.5 9 ARG B C 1
ATOM 2842 O O . ARG B 1 9 ? 12.125 -16.219 -23.609 1 87.5 9 ARG B O 1
ATOM 2849 N N . TYR B 1 10 ? 12.953 -18.328 -24.016 1 87.25 10 TYR B N 1
ATOM 2850 C CA . TYR B 1 10 ? 11.789 -18.922 -23.359 1 87.25 10 TYR B CA 1
ATOM 2851 C C . TYR B 1 10 ? 11.781 -18.594 -21.875 1 87.25 10 TYR B C 1
ATOM 2853 O O . TYR B 1 10 ? 10.766 -18.141 -21.328 1 87.25 10 TYR B O 1
ATOM 2861 N N . VAL B 1 11 ? 12.898 -18.703 -21.281 1 86.56 11 VAL B N 1
ATOM 2862 C CA . VAL B 1 11 ? 13 -18.453 -19.844 1 86.56 11 VAL B CA 1
ATOM 2863 C C . VAL B 1 11 ? 12.828 -16.953 -19.578 1 86.56 11 VAL B C 1
ATOM 2865 O O . VAL B 1 11 ? 12.18 -16.562 -18.594 1 86.56 11 VAL B O 1
ATOM 2868 N N . LEU B 1 12 ? 13.367 -16.203 -20.453 1 89.5 12 LEU B N 1
ATOM 2869 C CA . LEU B 1 12 ? 13.234 -14.758 -20.328 1 89.5 12 LEU B CA 1
ATOM 2870 C C . LEU B 1 12 ? 11.773 -14.336 -20.422 1 89.5 12 LEU B C 1
ATOM 2872 O O . LEU B 1 12 ? 11.305 -13.508 -19.641 1 89.5 12 LEU B O 1
ATOM 2876 N N . LEU B 1 13 ? 11.031 -14.891 -21.312 1 88.69 13 LEU B N 1
ATOM 2877 C CA . LEU B 1 13 ? 9.625 -14.555 -21.5 1 88.69 13 LEU B CA 1
ATOM 2878 C C . LEU B 1 13 ? 8.789 -15.016 -20.297 1 88.69 13 LEU B C 1
ATOM 2880 O O . LEU B 1 13 ? 7.867 -14.312 -19.875 1 88.69 13 LEU B O 1
ATOM 2884 N N . ARG B 1 14 ? 9.195 -16.125 -19.859 1 86.81 14 ARG B N 1
ATOM 2885 C CA . ARG B 1 14 ? 8.492 -16.641 -18.688 1 86.81 14 ARG B CA 1
ATOM 2886 C C . ARG B 1 14 ? 8.742 -15.75 -17.469 1 86.81 14 ARG B C 1
ATOM 2888 O O . ARG B 1 14 ? 7.832 -15.492 -16.688 1 86.81 14 ARG B O 1
ATOM 2895 N N . THR B 1 15 ? 9.961 -15.375 -17.359 1 89.12 15 THR B N 1
ATOM 2896 C CA . THR B 1 15 ? 10.32 -14.516 -16.234 1 89.12 15 THR B CA 1
ATOM 2897 C C . THR B 1 15 ? 9.602 -13.172 -16.344 1 89.12 15 THR B C 1
ATOM 2899 O O . THR B 1 15 ? 9.078 -12.664 -15.344 1 89.12 15 THR B O 1
ATOM 2902 N N . PHE B 1 16 ? 9.445 -12.617 -17.453 1 91.12 16 PHE B N 1
ATOM 2903 C CA . PHE B 1 16 ? 8.82 -11.312 -17.625 1 91.12 16 PHE B CA 1
ATOM 2904 C C . PHE B 1 16 ? 7.305 -11.414 -17.484 1 91.12 16 PHE B C 1
ATOM 2906 O O . PHE B 1 16 ? 6.648 -10.453 -17.078 1 91.12 16 PHE B O 1
ATOM 2913 N N . THR B 1 17 ? 6.812 -12.578 -17.844 1 88 17 THR B N 1
ATOM 2914 C CA . THR B 1 17 ? 5.395 -12.789 -17.578 1 88 17 THR B CA 1
ATOM 2915 C C . THR B 1 17 ? 5.121 -12.828 -16.078 1 88 17 THR B C 1
ATOM 2917 O O . THR B 1 17 ? 4.109 -12.297 -15.609 1 88 17 THR B O 1
ATOM 2920 N N . GLY B 1 18 ? 6.031 -13.469 -15.383 1 87.94 18 GLY B N 1
ATOM 2921 C CA . GLY B 1 18 ? 5.93 -13.461 -13.93 1 87.94 18 GLY B CA 1
ATOM 2922 C C . GLY B 1 18 ? 6.066 -12.078 -13.328 1 87.94 18 GLY B C 1
ATOM 2923 O O . GLY B 1 18 ? 5.289 -11.703 -12.445 1 87.94 18 GLY B O 1
ATOM 2924 N N . VAL B 1 19 ? 6.996 -11.344 -13.852 1 92.06 19 VAL B N 1
ATOM 2925 C CA . VAL B 1 19 ? 7.223 -9.984 -13.383 1 92.06 19 VAL B CA 1
ATOM 2926 C C . VAL B 1 19 ? 6.008 -9.117 -13.703 1 92.06 19 VAL B C 1
ATOM 2928 O O . VAL B 1 19 ? 5.598 -8.281 -12.891 1 92.06 19 VAL B O 1
ATOM 2931 N N . GLY B 1 20 ? 5.449 -9.312 -14.859 1 91 20 GLY B N 1
ATOM 2932 C CA . GLY B 1 20 ? 4.246 -8.594 -15.234 1 91 20 GLY B CA 1
ATOM 2933 C C . GLY B 1 20 ? 3.074 -8.867 -14.312 1 91 20 GLY B C 1
ATOM 2934 O O . GLY B 1 20 ? 2.357 -7.945 -13.914 1 91 20 GLY B O 1
ATOM 2935 N N . ALA B 1 21 ? 2.898 -10.094 -13.969 1 86.81 21 ALA B N 1
ATOM 2936 C CA . ALA B 1 21 ? 1.83 -10.484 -13.055 1 86.81 21 ALA B CA 1
ATOM 2937 C C . ALA B 1 21 ? 2.045 -9.875 -11.672 1 86.81 21 ALA B C 1
ATOM 2939 O O . ALA B 1 21 ? 1.104 -9.367 -11.055 1 86.81 21 ALA B O 1
ATOM 2940 N N . ALA B 1 22 ? 3.299 -9.969 -11.211 1 89.19 22 ALA B N 1
ATOM 2941 C CA . ALA B 1 22 ? 3.631 -9.391 -9.914 1 89.19 22 ALA B CA 1
ATOM 2942 C C . ALA B 1 22 ? 3.422 -7.879 -9.914 1 89.19 22 ALA B C 1
ATOM 2944 O O . ALA B 1 22 ? 2.938 -7.312 -8.93 1 89.19 22 ALA B O 1
ATOM 2945 N N . LEU B 1 23 ? 3.791 -7.266 -11 1 92.56 23 LEU B N 1
ATOM 2946 C CA . LEU B 1 23 ? 3.604 -5.828 -11.133 1 92.56 23 LEU B CA 1
ATOM 2947 C C . LEU B 1 23 ? 2.127 -5.461 -11.055 1 92.56 23 LEU B C 1
ATOM 2949 O O . LEU B 1 23 ? 1.761 -4.477 -10.406 1 92.56 23 LEU B O 1
ATOM 2953 N N . ALA B 1 24 ? 1.318 -6.188 -11.68 1 89.12 24 ALA B N 1
ATOM 2954 C CA . ALA B 1 24 ? -0.119 -5.926 -11.672 1 89.12 24 ALA B CA 1
ATOM 2955 C C . ALA B 1 24 ? -0.688 -6.039 -10.266 1 89.12 24 ALA B C 1
ATOM 2957 O O . ALA B 1 24 ? -1.446 -5.172 -9.82 1 89.12 24 ALA B O 1
ATOM 2958 N N . VAL B 1 25 ? -0.289 -7.039 -9.594 1 86.12 25 VAL B N 1
ATOM 2959 C CA . VAL B 1 25 ? -0.809 -7.293 -8.25 1 86.12 25 VAL B CA 1
ATOM 2960 C C . VAL B 1 25 ? -0.317 -6.215 -7.289 1 86.12 25 VAL B C 1
ATOM 2962 O O . VAL B 1 25 ? -1.107 -5.633 -6.543 1 86.12 25 VAL B O 1
ATOM 2965 N N . ILE B 1 26 ? 0.971 -5.988 -7.285 1 90.5 26 ILE B N 1
ATOM 2966 C CA . ILE B 1 26 ? 1.561 -5.016 -6.375 1 90.5 26 ILE B CA 1
ATOM 2967 C C . ILE B 1 26 ? 1.016 -3.621 -6.684 1 90.5 26 ILE B C 1
ATOM 2969 O O . ILE B 1 26 ? 0.699 -2.855 -5.77 1 90.5 26 ILE B O 1
ATOM 2973 N N . SER B 1 27 ? 0.905 -3.299 -7.957 1 93.06 27 SER B N 1
ATOM 2974 C CA . SER B 1 27 ? 0.335 -2.012 -8.344 1 93.06 27 SER B CA 1
ATOM 2975 C C . SER B 1 27 ? -1.101 -1.871 -7.852 1 93.06 27 SER B C 1
ATOM 2977 O O . SER B 1 27 ? -1.507 -0.797 -7.402 1 93.06 27 SER B O 1
ATOM 2979 N N . ALA B 1 28 ? -1.847 -2.902 -7.977 1 90.56 28 ALA B N 1
ATOM 2980 C CA . ALA B 1 28 ? -3.232 -2.877 -7.516 1 90.56 28 ALA B CA 1
ATOM 2981 C C . ALA B 1 28 ? -3.305 -2.615 -6.016 1 90.56 28 ALA B C 1
ATOM 2983 O O . ALA B 1 28 ? -4.129 -1.82 -5.555 1 90.56 28 ALA B O 1
ATOM 2984 N N . VAL B 1 29 ? -2.443 -3.299 -5.336 1 89.5 29 VAL B N 1
ATOM 2985 C CA . VAL B 1 29 ? -2.414 -3.131 -3.887 1 89.5 29 VAL B CA 1
ATOM 2986 C C . VAL B 1 29 ? -2.002 -1.703 -3.539 1 89.5 29 VAL B C 1
ATOM 2988 O O . VAL B 1 29 ? -2.59 -1.079 -2.652 1 89.5 29 VAL B O 1
ATOM 2991 N N . ILE B 1 30 ? -1.017 -1.229 -4.207 1 92.94 30 ILE B N 1
ATOM 2992 C CA . ILE B 1 30 ? -0.557 0.138 -3.996 1 92.94 30 ILE B CA 1
ATOM 2993 C C . ILE B 1 30 ? -1.713 1.111 -4.219 1 92.94 30 ILE B C 1
ATOM 2995 O O . ILE B 1 30 ? -1.953 1.998 -3.395 1 92.94 30 ILE B O 1
ATOM 2999 N N . LEU B 1 31 ? -2.42 0.915 -5.293 1 91.75 31 LEU B N 1
ATOM 3000 C CA . LEU B 1 31 ? -3.521 1.809 -5.629 1 91.75 31 LEU B CA 1
ATOM 3001 C C . LEU B 1 31 ? -4.605 1.761 -4.559 1 91.75 31 LEU B C 1
ATOM 3003 O O . LEU B 1 31 ? -5.137 2.799 -4.16 1 91.75 31 LEU B O 1
ATOM 3007 N N . LEU B 1 32 ? -4.852 0.639 -4.121 1 88.38 32 LEU B N 1
ATOM 3008 C CA . LEU B 1 32 ? -5.902 0.482 -3.121 1 88.38 32 LEU B CA 1
ATOM 3009 C C . LEU B 1 32 ? -5.484 1.102 -1.791 1 88.38 32 LEU B C 1
ATOM 3011 O O . LEU B 1 32 ? -6.238 1.875 -1.196 1 88.38 32 LEU B O 1
ATOM 3015 N N . VAL B 1 33 ? -4.32 0.791 -1.38 1 87.94 33 VAL B N 1
ATOM 3016 C CA . VAL B 1 33 ? -3.811 1.283 -0.103 1 87.94 33 VAL B CA 1
ATOM 3017 C C . VAL B 1 33 ? -3.697 2.805 -0.144 1 87.94 33 VAL B C 1
ATOM 3019 O O . VAL B 1 33 ? -4.082 3.488 0.807 1 87.94 33 VAL B O 1
ATOM 3022 N N . GLN B 1 34 ? -3.158 3.273 -1.24 1 88.62 34 GLN B N 1
ATOM 3023 C CA . GLN B 1 34 ? -2.996 4.719 -1.373 1 88.62 34 GLN B CA 1
ATOM 3024 C C . GLN B 1 34 ? -4.352 5.422 -1.406 1 88.62 34 GLN B C 1
ATOM 3026 O O . GLN B 1 34 ? -4.496 6.523 -0.873 1 88.62 34 GLN B O 1
ATOM 3031 N N . PHE B 1 35 ? -5.281 4.855 -2.09 1 88.19 35 PHE B N 1
ATOM 3032 C CA . PHE B 1 35 ? -6.617 5.438 -2.146 1 88.19 35 PHE B CA 1
ATOM 3033 C C . PHE B 1 35 ? -7.223 5.543 -0.752 1 88.19 35 PHE B C 1
ATOM 3035 O O . PHE B 1 35 ? -7.797 6.574 -0.396 1 88.19 35 PHE B O 1
ATOM 3042 N N . VAL B 1 36 ? -7.055 4.57 -0.018 1 82.5 36 VAL B N 1
ATOM 3043 C CA . VAL B 1 36 ? -7.605 4.547 1.334 1 82.5 36 VAL B CA 1
ATOM 3044 C C . VAL B 1 36 ? -6.898 5.59 2.195 1 82.5 36 VAL B C 1
ATOM 3046 O O . VAL B 1 36 ? -7.547 6.32 2.951 1 82.5 36 VAL B O 1
ATOM 3049 N N . ASP B 1 37 ? -5.629 5.629 2.088 1 82.62 37 ASP B N 1
ATOM 3050 C CA . ASP B 1 37 ? -4.848 6.586 2.861 1 82.62 37 ASP B CA 1
ATOM 3051 C C . ASP B 1 37 ? -5.246 8.023 2.525 1 82.62 37 ASP B C 1
ATOM 3053 O O . ASP B 1 37 ? -5.453 8.844 3.422 1 82.62 37 ASP B O 1
ATOM 3057 N N . LEU B 1 38 ? -5.363 8.25 1.237 1 81.5 38 LEU B N 1
ATOM 3058 C CA . LEU B 1 38 ? -5.699 9.602 0.804 1 81.5 38 LEU B CA 1
ATOM 3059 C C . LEU B 1 38 ? -7.137 9.953 1.175 1 81.5 38 LEU B C 1
ATOM 3061 O O . LEU B 1 38 ? -7.441 11.109 1.473 1 81.5 38 LEU B O 1
ATOM 3065 N N . SER B 1 39 ? -8.016 9.039 1.091 1 78.88 39 SER B N 1
ATOM 3066 C CA . SER B 1 39 ? -9.398 9.258 1.478 1 78.88 39 SER B CA 1
ATOM 3067 C C . SER B 1 39 ? -9.508 9.648 2.947 1 78.88 39 SER B C 1
ATOM 3069 O O . SER B 1 39 ? -10.367 10.453 3.322 1 78.88 39 SER B O 1
ATOM 3071 N N . ARG B 1 40 ? -8.617 9.109 3.68 1 70.5 40 ARG B N 1
ATOM 3072 C CA . ARG B 1 40 ? -8.641 9.375 5.113 1 70.5 40 ARG B CA 1
ATOM 3073 C C . ARG B 1 40 ? -7.918 10.68 5.441 1 70.5 40 ARG B C 1
ATOM 3075 O O . ARG B 1 40 ? -8.273 11.367 6.398 1 70.5 40 ARG B O 1
ATOM 3082 N N . SER B 1 41 ? -6.973 10.961 4.719 1 68.56 41 SER B N 1
ATOM 3083 C CA . SER B 1 41 ? -6.184 12.156 5.008 1 68.56 41 SER B CA 1
ATOM 3084 C C . SER B 1 41 ? -6.762 13.383 4.32 1 68.56 41 SER B C 1
ATOM 3086 O O . SER B 1 41 ? -6.891 14.445 4.934 1 68.56 41 SER B O 1
ATOM 3088 N N . VAL B 1 42 ? -7.172 13.266 3.113 1 59.19 42 VAL B N 1
ATOM 3089 C CA . VAL B 1 42 ? -7.621 14.406 2.324 1 59.19 42 VAL B CA 1
ATOM 3090 C C . VAL B 1 42 ? -9.148 14.453 2.301 1 59.19 42 VAL B C 1
ATOM 3092 O O . VAL B 1 42 ? -9.75 15.523 2.375 1 59.19 42 VAL B O 1
ATOM 3095 N N . GLY B 1 43 ? -9.719 13.312 2.162 1 55.12 43 GLY B N 1
ATOM 3096 C CA . GLY B 1 43 ? -11.164 13.25 2.021 1 55.12 43 GLY B CA 1
ATOM 3097 C C . GLY B 1 43 ? -11.906 13.828 3.209 1 55.12 43 GLY B C 1
ATOM 3098 O O . GLY B 1 43 ? -12.945 14.477 3.045 1 55.12 43 GLY B O 1
ATOM 3099 N N . VAL B 1 44 ? -11.359 13.648 4.289 1 53.03 44 VAL B N 1
ATOM 3100 C CA . VAL B 1 44 ? -12.016 14.141 5.5 1 53.03 44 VAL B CA 1
ATOM 3101 C C . VAL B 1 44 ? -11.812 15.648 5.625 1 53.03 44 VAL B C 1
ATOM 3103 O O . VAL B 1 44 ? -12.672 16.359 6.152 1 53.03 44 VAL B O 1
ATOM 3106 N N . ARG B 1 45 ? -10.734 16 4.945 1 51.53 45 ARG B N 1
ATOM 3107 C CA . ARG B 1 45 ? -10.359 17.391 5.145 1 51.53 45 ARG B CA 1
ATOM 3108 C C . ARG B 1 45 ? -10.953 18.281 4.055 1 51.53 45 ARG B C 1
ATOM 3110 O O . ARG B 1 45 ? -11.359 19.422 4.324 1 51.53 45 ARG B O 1
ATOM 3117 N N . ALA B 1 46 ? -10.883 17.656 2.949 1 52.19 46 ALA B N 1
ATOM 3118 C CA . ALA B 1 46 ? -11.328 18.438 1.794 1 52.19 46 ALA B CA 1
ATOM 3119 C C . ALA B 1 46 ? -12.562 17.797 1.158 1 52.19 46 ALA B C 1
ATOM 3121 O O . ALA B 1 46 ? -12.773 16.594 1.269 1 52.19 46 ALA B O 1
ATOM 3122 N N . ASP B 1 47 ? -13.555 18.453 1.125 1 61.78 47 ASP B N 1
ATOM 3123 C CA . ASP B 1 47 ? -14.719 17.953 0.41 1 61.78 47 ASP B CA 1
ATOM 3124 C C . ASP B 1 47 ? -14.344 17.5 -0.998 1 61.78 47 ASP B C 1
ATOM 3126 O O . ASP B 1 47 ? -14.656 18.172 -1.979 1 61.78 47 ASP B O 1
ATOM 3130 N N . VAL B 1 48 ? -13.57 16.531 -1 1 69.5 48 VAL B N 1
ATOM 3131 C CA . VAL B 1 48 ? -13.086 16.047 -2.283 1 69.5 48 VAL B CA 1
ATOM 3132 C C . VAL B 1 48 ? -13.867 14.797 -2.688 1 69.5 48 VAL B C 1
ATOM 3134 O O . VAL B 1 48 ? -14.141 13.93 -1.854 1 69.5 48 VAL B O 1
ATOM 3137 N N . GLY B 1 49 ? -14.344 14.812 -3.912 1 76.88 49 GLY B N 1
ATOM 3138 C CA . GLY B 1 49 ? -15.078 13.68 -4.449 1 76.88 49 GLY B CA 1
ATOM 3139 C C . GLY B 1 49 ? -14.219 12.453 -4.656 1 76.88 49 GLY B C 1
ATOM 3140 O O . GLY B 1 49 ? -12.992 12.539 -4.617 1 76.88 49 GLY B O 1
ATOM 3141 N N . VAL B 1 50 ? -14.875 11.336 -4.812 1 80.69 50 VAL B N 1
ATOM 3142 C CA . VAL B 1 50 ? -14.211 10.047 -4.996 1 80.69 50 VAL B CA 1
ATOM 3143 C C . VAL B 1 50 ? -13.375 10.078 -6.277 1 80.69 50 VAL B C 1
ATOM 3145 O O . VAL B 1 50 ? -12.25 9.57 -6.305 1 80.69 50 VAL B O 1
ATOM 3148 N N . ALA B 1 51 ? -13.875 10.703 -7.281 1 83.19 51 ALA B N 1
ATOM 3149 C CA . ALA B 1 51 ? -13.164 10.766 -8.555 1 83.19 51 ALA B CA 1
ATOM 3150 C C . ALA B 1 51 ? -11.883 11.578 -8.43 1 83.19 51 ALA B C 1
ATOM 3152 O O . ALA B 1 51 ? -10.852 11.211 -9.016 1 83.19 51 ALA B O 1
ATOM 3153 N N . GLN B 1 52 ? -11.977 12.625 -7.695 1 85.38 52 GLN B N 1
ATOM 3154 C CA . GLN B 1 52 ? -10.797 13.453 -7.48 1 85.38 52 GLN B CA 1
ATOM 3155 C C . GLN B 1 52 ? -9.758 12.734 -6.633 1 85.38 52 GLN B C 1
ATOM 3157 O O . GLN B 1 52 ? -8.555 12.844 -6.883 1 85.38 52 GLN B O 1
ATOM 3162 N N . LEU B 1 53 ? -10.234 12.055 -5.684 1 87.31 53 LEU B N 1
ATOM 3163 C CA . LEU B 1 53 ? -9.328 11.281 -4.844 1 87.31 53 LEU B CA 1
ATOM 3164 C C . LEU B 1 53 ? -8.625 10.203 -5.652 1 87.31 53 LEU B C 1
ATOM 3166 O O . LEU B 1 53 ? -7.445 9.93 -5.438 1 87.31 53 LEU B O 1
ATOM 3170 N N . PHE B 1 54 ? -9.398 9.602 -6.551 1 88.12 54 PHE B N 1
ATOM 3171 C CA . PHE B 1 54 ? -8.805 8.57 -7.402 1 88.12 54 PHE B CA 1
ATOM 3172 C C . PHE B 1 54 ? -7.773 9.188 -8.344 1 88.12 54 PHE B C 1
ATOM 3174 O O . PHE B 1 54 ? -6.73 8.586 -8.602 1 88.12 54 PHE B O 1
ATOM 3181 N N . GLY B 1 55 ? -8.133 10.32 -8.859 1 90.75 55 GLY B N 1
ATOM 3182 C CA . GLY B 1 55 ? -7.16 11.023 -9.68 1 90.75 55 GLY B CA 1
ATOM 3183 C C . GLY B 1 55 ? -5.871 11.328 -8.938 1 90.75 55 GLY B C 1
ATOM 3184 O O . GLY B 1 55 ? -4.777 11.141 -9.484 1 90.75 55 GLY B O 1
ATOM 3185 N N . LEU B 1 56 ? -6.012 11.758 -7.75 1 90 56 LEU B N 1
ATOM 3186 C CA . LEU B 1 56 ? -4.844 12.039 -6.922 1 90 56 LEU B CA 1
ATOM 3187 C C . LEU B 1 56 ? -4.047 10.773 -6.656 1 90 56 LEU B C 1
ATOM 3189 O O . LEU B 1 56 ? -2.812 10.797 -6.629 1 90 56 LEU B O 1
ATOM 3193 N N . THR B 1 57 ? -4.762 9.727 -6.449 1 92.44 57 THR B N 1
ATOM 3194 C CA . THR B 1 57 ? -4.117 8.438 -6.203 1 92.44 57 THR B CA 1
ATOM 3195 C C . THR B 1 57 ? -3.281 8.008 -7.402 1 92.44 57 THR B C 1
ATOM 3197 O O . THR B 1 57 ? -2.162 7.516 -7.246 1 92.44 57 THR B O 1
ATOM 3200 N N . LEU B 1 58 ? -3.844 8.219 -8.57 1 93.62 58 LEU B N 1
ATOM 3201 C CA . LEU B 1 58 ? -3.152 7.832 -9.797 1 93.62 58 LEU B CA 1
ATOM 3202 C C . LEU B 1 58 ? -1.891 8.664 -9.992 1 93.62 58 LEU B C 1
ATOM 3204 O O . LEU B 1 58 ? -0.917 8.195 -10.586 1 93.62 58 LEU B O 1
ATOM 3208 N N . LEU B 1 59 ? -1.946 9.852 -9.492 1 91.81 59 LEU B N 1
ATOM 3209 C CA . LEU B 1 59 ? -0.792 10.734 -9.609 1 91.81 59 LEU B CA 1
ATOM 3210 C C . LEU B 1 59 ? 0.326 10.297 -8.672 1 91.81 59 LEU B C 1
ATOM 3212 O O . LEU B 1 59 ? 1.507 10.43 -9 1 91.81 59 LEU B O 1
ATOM 3216 N N . LYS B 1 60 ? 0.041 9.75 -7.559 1 90.56 60 LYS B N 1
ATOM 3217 C CA . LYS B 1 60 ? 1.012 9.398 -6.527 1 90.56 60 LYS B CA 1
ATOM 3218 C C . LYS B 1 60 ? 1.523 7.973 -6.719 1 90.56 60 LYS B C 1
ATOM 3220 O O . LYS B 1 60 ? 2.652 7.656 -6.336 1 90.56 60 LYS B O 1
ATOM 3225 N N . ALA B 1 61 ? 0.824 7.109 -7.363 1 93.25 61 ALA B N 1
ATOM 3226 C CA . ALA B 1 61 ? 1.057 5.668 -7.438 1 93.25 61 ALA B CA 1
ATOM 3227 C C . ALA B 1 61 ? 2.354 5.359 -8.18 1 93.25 61 ALA B C 1
ATOM 3229 O O . ALA B 1 61 ? 3.109 4.473 -7.777 1 93.25 61 ALA B O 1
ATOM 3230 N N . PRO B 1 62 ? 2.65 6.121 -9.242 1 93.44 62 PRO B N 1
ATOM 3231 C CA . PRO B 1 62 ? 3.84 5.75 -10.016 1 93.44 62 PRO B CA 1
ATOM 3232 C C . PRO B 1 62 ? 5.125 5.84 -9.195 1 93.44 62 PRO B C 1
ATOM 3234 O O . PRO B 1 62 ? 6.027 5.012 -9.367 1 93.44 62 PRO B O 1
ATOM 3237 N N . ALA B 1 63 ? 5.242 6.824 -8.344 1 90.62 63 ALA B N 1
ATOM 3238 C CA . ALA B 1 63 ? 6.43 6.953 -7.508 1 90.62 63 ALA B CA 1
ATOM 3239 C C . ALA B 1 63 ? 6.582 5.754 -6.578 1 90.62 63 ALA B C 1
ATOM 3241 O O . ALA B 1 63 ? 7.691 5.25 -6.383 1 90.62 63 ALA B O 1
ATOM 3242 N N . LEU B 1 64 ? 5.516 5.289 -6.078 1 91.44 64 LEU B N 1
ATOM 3243 C CA . LEU B 1 64 ? 5.543 4.141 -5.176 1 91.44 64 LEU B CA 1
ATOM 3244 C C . LEU B 1 64 ? 5.824 2.855 -5.945 1 91.44 64 LEU B C 1
ATOM 3246 O O . LEU B 1 64 ? 6.488 1.952 -5.43 1 91.44 64 LEU B O 1
ATOM 3250 N N . ILE B 1 65 ? 5.262 2.773 -7.137 1 94.19 65 ILE B N 1
ATOM 3251 C CA . ILE B 1 65 ? 5.512 1.604 -7.977 1 94.19 65 ILE B CA 1
ATOM 3252 C C . ILE B 1 65 ? 7.004 1.505 -8.289 1 94.19 65 ILE B C 1
ATOM 3254 O O . ILE B 1 65 ? 7.594 0.425 -8.195 1 94.19 65 ILE B O 1
ATOM 3258 N N . LEU B 1 66 ? 7.57 2.629 -8.602 1 92.5 66 LEU B N 1
ATOM 3259 C CA . LEU B 1 66 ? 9 2.643 -8.898 1 92.5 66 LEU B CA 1
ATOM 3260 C C . LEU B 1 66 ? 9.805 2.168 -7.695 1 92.5 66 LEU B C 1
ATOM 3262 O O . LEU B 1 66 ? 10.781 1.431 -7.852 1 92.5 66 LEU B O 1
ATOM 3266 N N . LEU B 1 67 ? 9.406 2.572 -6.578 1 88.75 67 LEU B N 1
ATOM 3267 C CA . LEU B 1 67 ? 10.094 2.223 -5.344 1 88.75 67 LEU B CA 1
ATOM 3268 C C . LEU B 1 67 ? 9.977 0.731 -5.055 1 88.75 67 LEU B C 1
ATOM 3270 O O . LEU B 1 67 ? 10.891 0.127 -4.492 1 88.75 67 LEU B O 1
ATOM 3274 N N . LEU B 1 68 ? 8.906 0.113 -5.465 1 91.94 68 LEU B N 1
ATOM 3275 C CA . LEU B 1 68 ? 8.664 -1.283 -5.125 1 91.94 68 LEU B CA 1
ATOM 3276 C C . LEU B 1 68 ? 9.008 -2.199 -6.293 1 91.94 68 LEU B C 1
ATOM 3278 O O . LEU B 1 68 ? 8.883 -3.42 -6.191 1 91.94 68 LEU B O 1
ATOM 3282 N N . LEU B 1 69 ? 9.5 -1.636 -7.367 1 94.06 69 LEU B N 1
ATOM 3283 C CA . LEU B 1 69 ? 9.805 -2.412 -8.562 1 94.06 69 LEU B CA 1
ATOM 3284 C C . LEU B 1 69 ? 10.812 -3.514 -8.25 1 94.06 69 LEU B C 1
ATOM 3286 O O . LEU B 1 69 ? 10.703 -4.625 -8.773 1 94.06 69 LEU B O 1
ATOM 3290 N N . PRO B 1 70 ? 11.836 -3.217 -7.406 1 93.44 70 PRO B N 1
ATOM 3291 C CA . PRO B 1 70 ? 12.75 -4.312 -7.086 1 93.44 70 PRO B CA 1
ATOM 3292 C C . PRO B 1 70 ? 12.039 -5.523 -6.492 1 93.44 70 PRO B C 1
ATOM 3294 O O . PRO B 1 70 ? 12.422 -6.664 -6.77 1 93.44 70 PRO B O 1
ATOM 3297 N N . PHE B 1 71 ? 11.078 -5.285 -5.746 1 91.31 71 PHE B N 1
ATOM 3298 C CA . PHE B 1 71 ? 10.336 -6.367 -5.105 1 91.31 71 PHE B CA 1
ATOM 3299 C C . PHE B 1 71 ? 9.445 -7.078 -6.113 1 91.31 71 PHE B C 1
ATOM 3301 O O . PHE B 1 71 ? 9.156 -8.266 -5.957 1 91.31 71 PHE B O 1
ATOM 3308 N N . VAL B 1 72 ? 9.008 -6.344 -7.105 1 92.75 72 VAL B N 1
ATOM 3309 C CA . VAL B 1 72 ? 8.258 -6.934 -8.211 1 92.75 72 VAL B CA 1
ATOM 3310 C C . VAL B 1 72 ? 9.141 -7.941 -8.953 1 92.75 72 VAL B C 1
ATOM 3312 O O . VAL B 1 72 ? 8.688 -9.039 -9.281 1 92.75 72 VAL B O 1
ATOM 3315 N N . PHE B 1 73 ? 10.352 -7.547 -9.188 1 93.94 73 PHE B N 1
ATOM 3316 C CA . PHE B 1 73 ? 11.281 -8.438 -9.867 1 93.94 73 PHE B CA 1
ATOM 3317 C C . PHE B 1 73 ? 11.578 -9.664 -9.016 1 93.94 73 PHE B C 1
ATOM 3319 O O . PHE B 1 73 ? 11.703 -10.773 -9.531 1 93.94 73 PHE B O 1
ATOM 3326 N N . LEU B 1 74 ? 11.711 -9.477 -7.773 1 92 74 LEU B N 1
ATOM 3327 C CA . LEU B 1 74 ? 11.969 -10.586 -6.863 1 92 74 LEU B CA 1
ATOM 3328 C C . LEU B 1 74 ? 10.781 -11.547 -6.836 1 92 74 LEU B C 1
ATOM 3330 O O . LEU B 1 74 ? 10.945 -12.742 -7.086 1 92 74 LEU B O 1
ATOM 3334 N N . ALA B 1 75 ? 9.633 -10.961 -6.547 1 88.19 75 ALA B N 1
ATOM 3335 C CA . ALA B 1 75 ? 8.43 -11.781 -6.441 1 88.19 75 ALA B CA 1
ATOM 3336 C C . ALA B 1 75 ? 8.102 -12.445 -7.773 1 88.19 75 ALA B C 1
ATOM 3338 O O . ALA B 1 75 ? 7.75 -13.625 -7.816 1 88.19 75 ALA B O 1
ATOM 3339 N N . GLY B 1 76 ? 8.141 -11.68 -8.836 1 88.38 76 GLY B N 1
ATOM 3340 C CA . GLY B 1 76 ? 7.871 -12.219 -10.156 1 88.38 76 GLY B CA 1
ATOM 3341 C C . GLY B 1 76 ? 8.883 -13.266 -10.594 1 88.38 76 GLY B C 1
ATOM 3342 O O . GLY B 1 76 ? 8.516 -14.266 -11.211 1 88.38 76 GLY B O 1
ATOM 3343 N N . GLY B 1 77 ? 10.141 -12.984 -10.336 1 90.31 77 GLY B N 1
ATOM 3344 C CA . GLY B 1 77 ? 11.172 -13.961 -10.648 1 90.31 77 GLY B CA 1
ATOM 3345 C C . GLY B 1 77 ? 10.992 -15.273 -9.914 1 90.31 77 GLY B C 1
ATOM 3346 O O . GLY B 1 77 ? 11.086 -16.344 -10.516 1 90.31 77 GLY B O 1
ATOM 3347 N N . ILE B 1 78 ? 10.727 -15.195 -8.641 1 87 78 ILE B N 1
ATOM 3348 C CA . ILE B 1 78 ? 10.508 -16.406 -7.848 1 87 78 ILE B CA 1
ATOM 3349 C C . ILE B 1 78 ? 9.328 -17.188 -8.406 1 87 78 ILE B C 1
ATOM 3351 O O . ILE B 1 78 ? 9.406 -18.406 -8.586 1 87 78 ILE B O 1
ATOM 3355 N N . SER B 1 79 ? 8.281 -16.484 -8.695 1 83 79 SER B N 1
ATOM 3356 C CA . SER B 1 79 ? 7.094 -17.125 -9.227 1 83 79 SER B CA 1
ATOM 3357 C C . SER B 1 79 ? 7.395 -17.828 -10.555 1 83 79 SER B C 1
ATOM 3359 O O . SER B 1 79 ? 6.93 -18.938 -10.797 1 83 79 SER B O 1
ATOM 3361 N N . ALA B 1 80 ? 8.117 -17.203 -11.375 1 86.12 80 ALA B N 1
ATOM 3362 C CA . ALA B 1 80 ? 8.445 -17.766 -12.688 1 86.12 80 ALA B CA 1
ATOM 3363 C C . ALA B 1 80 ? 9.336 -19 -12.555 1 86.12 80 ALA B C 1
ATOM 3365 O O . ALA B 1 80 ? 9.07 -20.031 -13.172 1 86.12 80 ALA B O 1
ATOM 3366 N N . TYR B 1 81 ? 10.344 -18.906 -11.805 1 86.06 81 TYR B N 1
ATOM 3367 C CA . TYR B 1 81 ? 11.289 -20.016 -11.68 1 86.06 81 TYR B CA 1
ATOM 3368 C C . TYR B 1 81 ? 10.672 -21.188 -10.938 1 86.06 81 TYR B C 1
ATOM 3370 O O . TYR B 1 81 ? 10.953 -22.344 -11.242 1 86.06 81 TYR B O 1
ATOM 3378 N N . VAL B 1 82 ? 9.922 -20.875 -10.008 1 78.62 82 VAL B N 1
ATOM 3379 C CA . VAL B 1 82 ? 9.211 -21.938 -9.305 1 78.62 82 VAL B CA 1
ATOM 3380 C C . VAL B 1 82 ? 8.258 -22.641 -10.266 1 78.62 82 VAL B C 1
ATOM 3382 O O . VAL B 1 82 ? 8.117 -23.875 -10.227 1 78.62 82 VAL B O 1
ATOM 3385 N N . GLY B 1 83 ? 7.555 -21.875 -11.078 1 79.12 83 GLY B N 1
ATOM 3386 C CA . GLY B 1 83 ? 6.703 -22.469 -12.102 1 79.12 83 GLY B CA 1
ATOM 3387 C C . GLY B 1 83 ? 7.453 -23.391 -13.047 1 79.12 83 GLY B C 1
ATOM 3388 O O . GLY B 1 83 ? 6.973 -24.469 -13.375 1 79.12 83 GLY B O 1
ATOM 3389 N N . LEU B 1 84 ? 8.555 -22.984 -13.422 1 82.19 84 LEU B N 1
ATOM 3390 C CA . LEU B 1 84 ? 9.383 -23.797 -14.312 1 82.19 84 LEU B CA 1
ATOM 3391 C C . LEU B 1 84 ? 9.875 -25.047 -13.602 1 82.19 84 LEU B C 1
ATOM 3393 O O . LEU B 1 84 ? 10.008 -26.109 -14.219 1 82.19 84 LEU B O 1
ATOM 3397 N N . ASN B 1 85 ? 10.086 -24.922 -12.375 1 78.19 85 ASN B N 1
ATOM 3398 C CA . ASN B 1 85 ? 10.508 -26.078 -11.586 1 78.19 85 ASN B CA 1
ATOM 3399 C C . ASN B 1 85 ? 9.367 -27.078 -11.406 1 78.19 85 ASN B C 1
ATOM 3401 O O . ASN B 1 85 ? 9.586 -28.281 -11.469 1 78.19 85 ASN B O 1
ATOM 3405 N N . ARG B 1 86 ? 8.289 -26.531 -11.18 1 73.62 86 ARG B N 1
ATOM 3406 C CA . ARG B 1 86 ? 7.129 -27.406 -10.969 1 73.62 86 ARG B CA 1
ATOM 3407 C C . ARG B 1 86 ? 6.789 -28.188 -12.234 1 73.62 86 ARG B C 1
ATOM 3409 O O . ARG B 1 86 ? 6.312 -29.312 -12.156 1 73.62 86 ARG B O 1
ATOM 3416 N N . SER B 1 87 ? 6.996 -27.547 -13.359 1 77.81 87 SER B N 1
ATOM 3417 C CA . SER B 1 87 ? 6.766 -28.219 -14.625 1 77.81 87 SER B CA 1
ATOM 3418 C C . SER B 1 87 ? 7.977 -29.062 -15.031 1 77.81 87 SER B C 1
ATOM 3420 O O . SER B 1 87 ? 8.031 -29.578 -16.141 1 77.81 87 SER B O 1
ATOM 3422 N N . SER B 1 88 ? 8.977 -29.125 -14.211 1 80.56 88 SER B N 1
ATOM 3423 C CA . SER B 1 88 ? 10.188 -29.922 -14.383 1 80.56 88 SER B CA 1
ATOM 3424 C C . SER B 1 88 ? 10.969 -29.469 -15.617 1 80.56 88 SER B C 1
ATOM 3426 O O . SER B 1 88 ? 11.734 -30.25 -16.188 1 80.56 88 SER B O 1
ATOM 3428 N N . GLU B 1 89 ? 10.617 -28.312 -15.992 1 83.62 89 GLU B N 1
ATOM 3429 C CA . GLU B 1 89 ? 11.336 -27.781 -17.141 1 83.62 89 GLU B CA 1
ATOM 3430 C C . GLU B 1 89 ? 12.773 -27.422 -16.781 1 83.62 89 GLU B C 1
ATOM 3432 O O . GLU B 1 89 ? 13.703 -27.688 -17.547 1 83.62 89 GLU B O 1
ATOM 3437 N N . LEU B 1 90 ? 12.914 -26.891 -15.68 1 79.5 90 LEU B N 1
ATOM 3438 C CA . LEU B 1 90 ? 14.25 -26.5 -15.242 1 79.5 90 LEU B CA 1
ATOM 3439 C C . LEU B 1 90 ? 15.102 -27.734 -14.945 1 79.5 90 LEU B C 1
ATOM 3441 O O . LEU B 1 90 ? 16.297 -27.75 -15.242 1 79.5 90 LEU B O 1
ATOM 3445 N N . VAL B 1 91 ? 14.461 -28.672 -14.398 1 77.75 91 VAL B N 1
ATOM 3446 C CA . VAL B 1 91 ? 15.141 -29.922 -14.086 1 77.75 91 VAL B CA 1
ATOM 3447 C C . VAL B 1 91 ? 15.578 -30.609 -15.375 1 77.75 91 VAL B C 1
ATOM 3449 O O . VAL B 1 91 ? 16.688 -31.141 -15.461 1 77.75 91 VAL B O 1
ATOM 3452 N N . ALA B 1 92 ? 14.664 -30.594 -16.359 1 85.25 92 ALA B N 1
ATOM 3453 C CA . ALA B 1 92 ? 14.969 -31.188 -17.656 1 85.25 92 ALA B CA 1
ATOM 3454 C C . ALA B 1 92 ? 16.125 -30.469 -18.328 1 85.25 92 ALA B C 1
ATOM 3456 O O . ALA B 1 92 ? 16.984 -31.109 -18.953 1 85.25 92 ALA B O 1
ATOM 3457 N N . MET B 1 93 ? 16.156 -29.219 -18.172 1 83.5 93 MET B N 1
ATOM 3458 C CA . MET B 1 93 ? 17.234 -28.422 -18.781 1 83.5 93 MET B CA 1
ATOM 3459 C C . MET B 1 93 ? 18.562 -28.703 -18.109 1 83.5 93 MET B C 1
ATOM 3461 O O . MET B 1 93 ? 19.594 -28.859 -18.781 1 83.5 93 MET B O 1
ATOM 3465 N N . ARG B 1 94 ? 18.516 -28.781 -16.844 1 80.5 94 ARG B N 1
ATOM 3466 C CA . ARG B 1 94 ? 19.734 -29.062 -16.109 1 80.5 94 ARG B CA 1
ATOM 3467 C C . ARG B 1 94 ? 20.234 -30.484 -16.375 1 80.5 94 ARG B C 1
ATOM 3469 O O . ARG B 1 94 ? 21.438 -30.719 -16.438 1 80.5 94 ARG B O 1
ATOM 3476 N N . ALA B 1 95 ? 19.328 -31.375 -16.516 1 83.38 95 ALA B N 1
ATOM 3477 C CA . ALA B 1 95 ? 19.672 -32.75 -16.828 1 83.38 95 ALA B CA 1
ATOM 3478 C C . ALA B 1 95 ? 20.297 -32.844 -18.219 1 83.38 95 ALA B C 1
ATOM 3480 O O . ALA B 1 95 ? 21.109 -33.75 -18.469 1 83.38 95 ALA B O 1
ATOM 3481 N N . ALA B 1 96 ? 19.875 -31.953 -19.062 1 87.94 96 ALA B N 1
ATOM 3482 C CA . ALA B 1 96 ? 20.422 -31.922 -20.422 1 87.94 96 ALA B CA 1
ATOM 3483 C C . ALA B 1 96 ? 21.797 -31.266 -20.453 1 87.94 96 ALA B C 1
ATOM 3485 O O . ALA B 1 96 ? 22.406 -31.109 -21.516 1 87.94 96 ALA B O 1
ATOM 3486 N N . GLY B 1 97 ? 22.312 -30.781 -19.297 1 82 97 GLY B N 1
ATOM 3487 C CA . GLY B 1 97 ? 23.656 -30.234 -19.172 1 82 97 GLY B CA 1
ATOM 3488 C C . GLY B 1 97 ? 23.703 -28.734 -19.312 1 82 97 GLY B C 1
ATOM 3489 O O . GLY B 1 97 ? 24.781 -28.156 -19.484 1 82 97 GLY B O 1
ATOM 3490 N N . ILE B 1 98 ? 22.594 -28.203 -19.281 1 83.38 98 ILE B N 1
ATOM 3491 C CA . ILE B 1 98 ? 22.562 -26.75 -19.438 1 83.38 98 ILE B CA 1
ATOM 3492 C C . ILE B 1 98 ? 22.812 -26.094 -18.078 1 83.38 98 ILE B C 1
ATOM 3494 O O . ILE B 1 98 ? 22.125 -26.406 -17.094 1 83.38 98 ILE B O 1
ATOM 3498 N N . SER B 1 99 ? 23.875 -25.188 -18.078 1 82.56 99 SER B N 1
ATOM 3499 C CA . SER B 1 99 ? 24.219 -24.484 -16.844 1 82.56 99 SER B CA 1
ATOM 3500 C C . SER B 1 99 ? 23.141 -23.484 -16.453 1 82.56 99 SER B C 1
ATOM 3502 O O . SER B 1 99 ? 22.5 -22.891 -17.328 1 82.56 99 SER B O 1
ATOM 3504 N N . ALA B 1 100 ? 22.891 -23.297 -15.156 1 83.69 100 ALA B N 1
ATOM 3505 C CA . ALA B 1 100 ? 21.906 -22.344 -14.641 1 83.69 100 ALA B CA 1
ATOM 3506 C C . ALA B 1 100 ? 22.266 -20.922 -15.031 1 83.69 100 ALA B C 1
ATOM 3508 O O . ALA B 1 100 ? 21.391 -20.062 -15.188 1 83.69 100 ALA B O 1
ATOM 3509 N N . TRP B 1 101 ? 23.516 -20.672 -15.297 1 85.5 101 TRP B N 1
ATOM 3510 C CA . TRP B 1 101 ? 24.016 -19.344 -15.648 1 85.5 101 TRP B CA 1
ATOM 3511 C C . TRP B 1 101 ? 23.453 -18.891 -17 1 85.5 101 TRP B C 1
ATOM 3513 O O . TRP B 1 101 ? 23.281 -17.688 -17.234 1 85.5 101 TRP B O 1
ATOM 3523 N N . ARG B 1 102 ? 23.172 -19.828 -17.75 1 85.06 102 ARG B N 1
ATOM 3524 C CA . ARG B 1 102 ? 22.719 -19.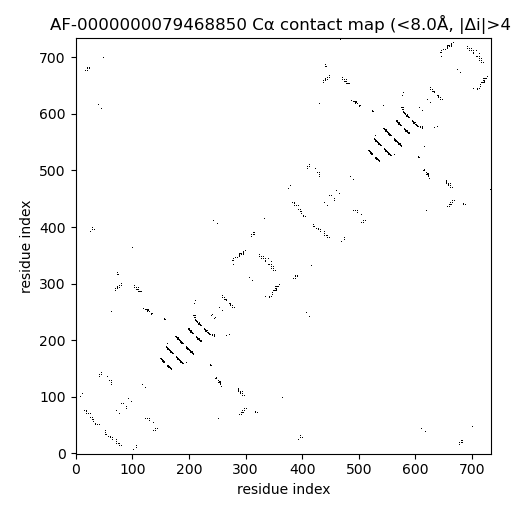531 -19.109 1 85.06 102 ARG B CA 1
ATOM 3525 C C . ARG B 1 102 ? 21.344 -18.906 -19.109 1 85.06 102 ARG B C 1
ATOM 3527 O O . ARG B 1 102 ? 21 -18.141 -20.016 1 85.06 102 ARG B O 1
ATOM 3534 N N . PHE B 1 103 ? 20.578 -19.156 -18.078 1 83.88 103 PHE B N 1
ATOM 3535 C CA . PHE B 1 103 ? 19.25 -18.578 -18.094 1 83.88 103 PHE B CA 1
ATOM 3536 C C . PHE B 1 103 ? 19.125 -17.484 -17.031 1 83.88 103 PHE B C 1
ATOM 3538 O O . PHE B 1 103 ? 18.297 -16.578 -17.172 1 83.88 103 PHE B O 1
ATOM 3545 N N . ILE B 1 104 ? 20 -17.5 -16.078 1 87.19 104 ILE B N 1
ATOM 3546 C CA . ILE B 1 104 ? 19.906 -16.516 -15 1 87.19 104 ILE B CA 1
ATOM 3547 C C . ILE B 1 104 ? 20.547 -15.203 -15.453 1 87.19 104 ILE B C 1
ATOM 3549 O O . ILE B 1 104 ? 20.031 -14.125 -15.164 1 87.19 104 ILE B O 1
ATOM 3553 N N . LEU B 1 105 ? 21.625 -15.273 -16.203 1 87.88 105 LEU B N 1
ATOM 3554 C CA . LEU B 1 105 ? 22.359 -14.078 -16.609 1 87.88 105 LEU B CA 1
ATOM 3555 C C . LEU B 1 105 ? 21.562 -13.25 -17.594 1 87.88 105 LEU B C 1
ATOM 3557 O O . LEU B 1 105 ? 21.5 -12.023 -17.484 1 87.88 105 LEU B O 1
ATOM 3561 N N . PRO B 1 106 ? 20.938 -13.953 -18.531 1 89.12 106 PRO B N 1
ATOM 3562 C CA . PRO B 1 106 ? 20.094 -13.148 -19.422 1 89.12 106 PRO B CA 1
ATOM 3563 C C . PRO B 1 106 ? 18.938 -12.477 -18.703 1 89.12 106 PRO B C 1
ATOM 3565 O O . PRO B 1 106 ? 18.562 -11.352 -19.047 1 89.12 106 PRO B O 1
ATOM 3568 N N . SER B 1 107 ? 18.375 -13.18 -17.812 1 91 107 SER B N 1
ATOM 3569 C CA . SER B 1 107 ? 17.297 -12.586 -17.016 1 91 107 SER B CA 1
ATOM 3570 C C . SER B 1 107 ? 17.797 -11.406 -16.203 1 91 107 SER B C 1
ATOM 3572 O O . SER B 1 107 ? 17.109 -10.391 -16.078 1 91 107 SER B O 1
ATOM 3574 N N . GLY B 1 108 ? 18.969 -11.523 -15.633 1 94.25 108 GLY B N 1
ATOM 3575 C CA . GLY B 1 108 ? 19.578 -10.43 -14.898 1 94.25 108 GLY B CA 1
ATOM 3576 C C . GLY B 1 108 ? 19.891 -9.227 -15.773 1 94.25 108 GLY B C 1
ATOM 3577 O O . GLY B 1 108 ? 19.672 -8.086 -15.375 1 94.25 108 GLY B O 1
ATOM 3578 N N . ALA B 1 109 ? 20.375 -9.516 -16.953 1 94.25 109 ALA B N 1
ATOM 3579 C CA . ALA B 1 109 ? 20.703 -8.453 -17.891 1 94.25 109 ALA B CA 1
ATOM 3580 C C . ALA B 1 109 ? 19.453 -7.719 -18.344 1 94.25 109 ALA B C 1
ATOM 3582 O O . ALA B 1 109 ? 19.453 -6.496 -18.516 1 94.25 109 ALA B O 1
ATOM 3583 N N . ALA B 1 110 ? 18.469 -8.508 -18.578 1 94.12 110 ALA B N 1
ATOM 3584 C CA . ALA B 1 110 ? 17.203 -7.898 -18.984 1 94.12 110 ALA B CA 1
ATOM 3585 C C . ALA B 1 110 ? 16.641 -7.02 -17.875 1 94.12 110 ALA B C 1
ATOM 3587 O O . ALA B 1 110 ? 16.109 -5.938 -18.141 1 94.12 110 ALA B O 1
ATOM 3588 N N . ALA B 1 111 ? 16.75 -7.531 -16.672 1 96.12 111 ALA B N 1
ATOM 3589 C CA . ALA B 1 111 ? 16.297 -6.742 -15.539 1 96.12 111 ALA B CA 1
ATOM 3590 C C . ALA B 1 111 ? 17.094 -5.449 -15.414 1 96.12 111 ALA B C 1
ATOM 3592 O O . ALA B 1 111 ? 16.547 -4.398 -15.078 1 96.12 111 ALA B O 1
ATOM 3593 N N . PHE B 1 112 ? 18.375 -5.547 -15.695 1 96.88 112 PHE B N 1
ATOM 3594 C CA . PHE B 1 112 ? 19.25 -4.375 -15.68 1 96.88 112 PHE B CA 1
ATOM 3595 C C . PHE B 1 112 ? 18.781 -3.344 -16.703 1 96.88 112 PHE B C 1
ATOM 3597 O O . PHE B 1 112 ? 18.719 -2.15 -16.406 1 96.88 112 PHE B O 1
ATOM 3604 N N . LEU B 1 113 ? 18.438 -3.801 -17.828 1 96.56 113 LEU B N 1
ATOM 3605 C CA . LEU B 1 113 ? 17.984 -2.908 -18.891 1 96.56 113 LEU B CA 1
ATOM 3606 C C . LEU B 1 113 ? 16.672 -2.238 -18.516 1 96.56 113 LEU B C 1
ATOM 3608 O O . LEU B 1 113 ? 16.469 -1.057 -18.797 1 96.56 113 LEU B O 1
ATOM 3612 N N . VAL B 1 114 ? 15.789 -2.984 -17.922 1 96.19 114 VAL B N 1
ATOM 3613 C CA . VAL B 1 114 ? 14.531 -2.412 -17.453 1 96.19 114 VAL B CA 1
ATOM 3614 C C . VAL B 1 114 ? 14.812 -1.364 -16.375 1 96.19 114 VAL B C 1
ATOM 3616 O O . VAL B 1 114 ? 14.117 -0.349 -16.297 1 96.19 114 VAL B O 1
ATOM 3619 N N . GLY B 1 115 ? 15.789 -1.665 -15.562 1 96.75 115 GLY B N 1
ATOM 3620 C CA . GLY B 1 115 ? 16.188 -0.695 -14.562 1 96.75 115 GLY B CA 1
ATOM 3621 C C . GLY B 1 115 ? 16.656 0.623 -15.156 1 96.75 115 GLY B C 1
ATOM 3622 O O . GLY B 1 115 ? 16.297 1.692 -14.656 1 96.75 115 GLY B O 1
ATOM 3623 N N . VAL B 1 116 ? 17.422 0.484 -16.203 1 97 116 VAL B N 1
ATOM 3624 C CA . VAL B 1 116 ? 17.891 1.688 -16.875 1 97 116 VAL B CA 1
ATOM 3625 C C . VAL B 1 116 ? 16.703 2.467 -17.438 1 97 116 VAL B C 1
ATOM 3627 O O . VAL B 1 116 ? 16.641 3.691 -17.312 1 97 116 VAL B O 1
ATOM 3630 N N . LEU B 1 117 ? 15.789 1.803 -17.938 1 96.25 117 LEU B N 1
ATOM 3631 C CA . LEU B 1 117 ? 14.594 2.441 -18.484 1 96.25 117 LEU B CA 1
ATOM 3632 C C . LEU B 1 117 ? 13.75 3.047 -17.359 1 96.25 117 LEU B C 1
ATOM 3634 O O . LEU B 1 117 ? 13.141 4.105 -17.547 1 96.25 117 LEU B O 1
ATOM 3638 N N . ALA B 1 118 ? 13.711 2.361 -16.281 1 95.75 118 ALA B N 1
ATOM 3639 C CA . ALA B 1 118 ? 12.938 2.842 -15.148 1 95.75 118 ALA B CA 1
ATOM 3640 C C . ALA B 1 118 ? 13.492 4.164 -14.625 1 95.75 118 ALA B C 1
ATOM 3642 O O . ALA B 1 118 ? 12.734 5.082 -14.312 1 95.75 118 ALA B O 1
ATOM 3643 N N . VAL B 1 119 ? 14.797 4.293 -14.617 1 95.19 119 VAL B N 1
ATOM 3644 C CA . VAL B 1 119 ? 15.438 5.484 -14.07 1 95.19 119 VAL B CA 1
ATOM 3645 C C . VAL B 1 119 ? 15.375 6.621 -15.094 1 95.19 119 VAL B C 1
ATOM 3647 O O . VAL B 1 119 ? 15.117 7.773 -14.734 1 95.19 119 VAL B O 1
ATOM 3650 N N . THR B 1 120 ? 15.5 6.312 -16.359 1 95.19 120 THR B N 1
ATOM 3651 C CA . THR B 1 120 ? 15.656 7.355 -17.375 1 95.19 120 THR B CA 1
ATOM 3652 C C . THR B 1 120 ? 14.297 7.77 -17.938 1 95.19 120 THR B C 1
ATOM 3654 O O . THR B 1 120 ? 14.133 8.898 -18.406 1 95.19 120 THR B O 1
ATOM 3657 N N . ALA B 1 121 ? 13.336 6.934 -17.875 1 94.31 121 ALA B N 1
ATOM 3658 C CA . ALA B 1 121 ? 12.055 7.242 -18.5 1 94.31 121 ALA B CA 1
ATOM 3659 C C . ALA B 1 121 ? 10.922 7.23 -17.484 1 94.31 121 ALA B C 1
ATOM 3661 O O . ALA B 1 121 ? 10.18 8.211 -17.359 1 94.31 121 ALA B O 1
ATOM 3662 N N . PHE B 1 122 ? 10.914 6.238 -16.734 1 93.62 122 PHE B N 1
ATOM 3663 C CA . PHE B 1 122 ? 9.797 6.09 -15.805 1 93.62 122 PHE B CA 1
ATOM 3664 C C . PHE B 1 122 ? 9.922 7.066 -14.641 1 93.62 122 PHE B C 1
ATOM 3666 O O . PHE B 1 122 ? 8.922 7.613 -14.172 1 93.62 122 PHE B O 1
ATOM 3673 N N . ASN B 1 123 ? 11.109 7.254 -14.195 1 93.44 123 ASN B N 1
ATOM 3674 C CA . ASN B 1 123 ? 11.312 8.148 -13.062 1 93.44 123 ASN B CA 1
ATOM 3675 C C . ASN B 1 123 ? 10.898 9.578 -13.391 1 93.44 123 ASN B C 1
ATOM 3677 O O . ASN B 1 123 ? 10.172 10.211 -12.617 1 93.44 123 ASN B O 1
ATOM 3681 N N . PRO B 1 124 ? 11.328 10.141 -14.531 1 92.25 124 PRO B N 1
ATOM 3682 C CA . PRO B 1 124 ? 10.891 11.5 -14.852 1 92.25 124 PRO B CA 1
ATOM 3683 C C . PRO B 1 124 ? 9.375 11.625 -14.945 1 92.25 124 PRO B C 1
ATOM 3685 O O . PRO B 1 124 ? 8.805 12.641 -14.531 1 92.25 124 PRO B O 1
ATOM 3688 N N . LEU B 1 125 ? 8.766 10.633 -15.438 1 93 125 LEU B N 1
ATOM 3689 C CA . LEU B 1 125 ? 7.312 10.633 -15.508 1 93 125 LEU B CA 1
ATOM 3690 C C . LEU B 1 125 ? 6.703 10.602 -14.109 1 93 125 LEU B C 1
ATOM 3692 O O . LEU B 1 125 ? 5.773 11.359 -13.812 1 93 125 LEU B O 1
ATOM 3696 N N . ALA B 1 126 ? 7.191 9.742 -13.312 1 93.19 126 ALA B N 1
ATOM 3697 C CA . ALA B 1 126 ? 6.699 9.609 -11.945 1 93.19 126 ALA B CA 1
ATOM 3698 C C . ALA B 1 126 ? 6.906 10.898 -11.156 1 93.19 126 ALA B C 1
ATOM 3700 O O . ALA B 1 126 ? 6.047 11.289 -10.367 1 93.19 126 ALA B O 1
ATOM 3701 N N . SER B 1 127 ? 8.023 11.523 -11.375 1 89.94 127 SER B N 1
ATOM 3702 C CA . SER B 1 127 ? 8.32 12.766 -10.672 1 89.94 127 SER B CA 1
ATOM 3703 C C . SER B 1 127 ? 7.387 13.891 -11.109 1 89.94 127 SER B C 1
ATOM 3705 O O . SER B 1 127 ? 6.941 14.688 -10.281 1 89.94 127 SER B O 1
ATOM 3707 N N . MET B 1 128 ? 7.109 13.898 -12.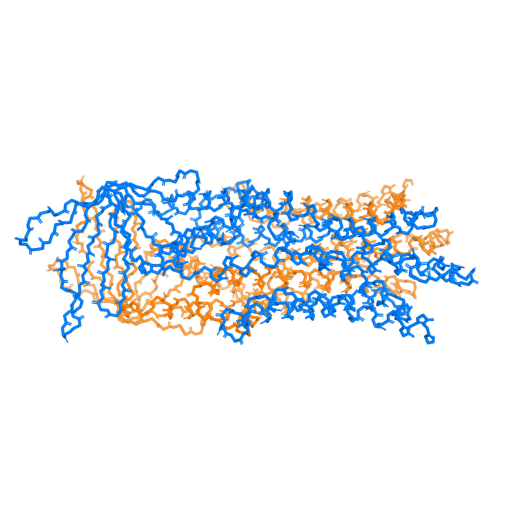352 1 89.75 128 MET B N 1
ATOM 3708 C CA . MET B 1 128 ? 6.184 14.906 -12.867 1 89.75 128 MET B CA 1
ATOM 3709 C C . MET B 1 128 ? 4.789 14.711 -12.281 1 89.75 128 MET B C 1
ATOM 3711 O O . MET B 1 128 ? 4.125 15.68 -11.906 1 89.75 128 MET B O 1
ATOM 3715 N N . LEU B 1 129 ? 4.406 13.531 -12.234 1 91.88 129 LEU B N 1
ATOM 3716 C CA . LEU B 1 129 ? 3.092 13.227 -11.68 1 91.88 129 LEU B CA 1
ATOM 3717 C C . LEU B 1 129 ? 3.057 13.516 -10.18 1 91.88 129 LEU B C 1
ATOM 3719 O O . LEU B 1 129 ? 2.041 13.984 -9.664 1 91.88 129 LEU B O 1
ATOM 3723 N N . SER B 1 130 ? 4.121 13.219 -9.539 1 88.06 130 SER B N 1
ATOM 3724 C CA . SER B 1 130 ? 4.211 13.516 -8.117 1 88.06 130 SER B CA 1
ATOM 3725 C C . SER B 1 130 ? 4.148 15.016 -7.852 1 88.06 130 SER B C 1
ATOM 3727 O O . SER B 1 130 ? 3.537 15.453 -6.875 1 88.06 130 SER B O 1
ATOM 3729 N N . ALA B 1 131 ? 4.793 15.773 -8.68 1 82.5 131 ALA B N 1
ATOM 3730 C CA . ALA B 1 131 ? 4.742 17.219 -8.555 1 82.5 131 ALA B CA 1
ATOM 3731 C C . ALA B 1 131 ? 3.316 17.734 -8.727 1 82.5 131 ALA B C 1
ATOM 3733 O O . ALA B 1 131 ? 2.877 18.625 -7.984 1 82.5 131 ALA B O 1
ATOM 3734 N N . ARG B 1 132 ? 2.658 17.188 -9.641 1 84.75 132 ARG B N 1
ATOM 3735 C CA . ARG B 1 132 ? 1.266 17.562 -9.852 1 84.75 132 ARG B CA 1
ATOM 3736 C C . ARG B 1 132 ? 0.404 17.172 -8.656 1 84.75 132 ARG B C 1
ATOM 3738 O O . ARG B 1 132 ? -0.525 17.891 -8.289 1 84.75 132 ARG B O 1
ATOM 3745 N N . PHE B 1 133 ? 0.665 16.062 -8.141 1 86.69 133 PHE B N 1
ATOM 3746 C CA . PHE B 1 133 ? -0.03 15.602 -6.949 1 86.69 133 PHE B CA 1
ATOM 3747 C C . PHE B 1 133 ? 0.133 16.594 -5.805 1 86.69 133 PHE B C 1
ATOM 3749 O O . PHE B 1 133 ? -0.842 16.953 -5.137 1 86.69 133 PHE B O 1
ATOM 3756 N N . GLU B 1 134 ? 1.326 16.922 -5.656 1 77.19 134 GLU B N 1
ATOM 3757 C CA . GLU B 1 134 ? 1.604 17.859 -4.566 1 77.19 134 GLU B CA 1
ATOM 3758 C C . GLU B 1 134 ? 0.917 19.203 -4.797 1 77.19 134 GLU B C 1
ATOM 3760 O O . GLU B 1 134 ? 0.404 19.812 -3.859 1 77.19 134 GLU B O 1
ATOM 3765 N N . ALA B 1 135 ? 0.942 19.578 -5.98 1 75.62 135 ALA B N 1
ATOM 3766 C CA . ALA B 1 135 ? 0.281 20.844 -6.32 1 75.62 135 ALA B CA 1
ATOM 3767 C C . ALA B 1 135 ? -1.226 20.75 -6.094 1 75.62 135 ALA B C 1
ATOM 3769 O O . ALA B 1 135 ? -1.83 21.641 -5.508 1 75.62 135 ALA B O 1
ATOM 3770 N N . ASP B 1 136 ? -1.771 19.688 -6.551 1 81.06 136 ASP B N 1
ATOM 3771 C CA . ASP B 1 136 ? -3.209 19.484 -6.395 1 81.06 136 ASP B CA 1
ATOM 3772 C C . ASP B 1 136 ? -3.586 19.328 -4.922 1 81.06 136 ASP B C 1
ATOM 3774 O O . ASP B 1 136 ? -4.613 19.844 -4.484 1 81.06 136 ASP B O 1
ATOM 3778 N N . ARG B 1 137 ? -2.826 18.609 -4.246 1 77.69 137 ARG B N 1
ATOM 3779 C CA . ARG B 1 137 ? -3.07 18.422 -2.818 1 77.69 137 ARG B CA 1
ATOM 3780 C C . ARG B 1 137 ? -2.996 19.734 -2.064 1 77.69 137 ARG B C 1
ATOM 3782 O O . ARG B 1 137 ? -3.832 20.016 -1.203 1 77.69 137 ARG B O 1
ATOM 3789 N N . ALA B 1 138 ? -2.051 20.5 -2.342 1 64.81 138 ALA B N 1
ATOM 3790 C CA . ALA B 1 138 ? -1.896 21.812 -1.716 1 64.81 138 ALA B CA 1
ATOM 3791 C C . ALA B 1 138 ? -3.084 22.719 -2.033 1 64.81 138 ALA B C 1
ATOM 3793 O O . ALA B 1 138 ? -3.562 23.453 -1.165 1 64.81 138 ALA B O 1
ATOM 3794 N N . GLY B 1 139 ? -3.391 22.594 -3.24 1 63.94 139 GLY B N 1
ATOM 3795 C CA . GLY B 1 139 ? -4.551 23.391 -3.629 1 63.94 139 GLY B CA 1
ATOM 3796 C C . GLY B 1 139 ? -5.812 23 -2.879 1 63.94 139 GLY B C 1
ATOM 3797 O O . GLY B 1 139 ? -6.582 23.859 -2.461 1 63.94 139 GLY B O 1
ATOM 3798 N N . LEU B 1 140 ? -5.988 21.844 -2.707 1 65.81 140 LEU B N 1
ATOM 3799 C CA . LEU B 1 140 ? -7.16 21.344 -1.999 1 65.81 140 LEU B CA 1
ATOM 3800 C C . LEU B 1 140 ? -7.102 21.703 -0.52 1 65.81 140 LEU B C 1
ATOM 3802 O O . LEU B 1 140 ? -8.125 22.031 0.086 1 65.81 140 LEU B O 1
ATOM 3806 N N . MET B 1 141 ? -5.918 21.594 0.014 1 58.91 141 MET B N 1
ATOM 3807 C CA . MET B 1 141 ? -5.746 21.906 1.432 1 58.91 141 MET B CA 1
ATOM 3808 C C . MET B 1 141 ? -5.863 23.406 1.685 1 58.91 141 MET B C 1
ATOM 3810 O O . MET B 1 141 ? -6.355 23.828 2.734 1 58.91 141 MET B O 1
ATOM 3814 N N . GLU B 1 142 ? -5.27 24.125 0.776 1 50.12 142 GLU B N 1
ATOM 3815 C CA . GLU B 1 142 ? -5.395 25.562 0.86 1 50.12 142 GLU B CA 1
ATOM 3816 C C . GLU B 1 142 ? -6.855 26 0.803 1 50.12 142 GLU B C 1
ATOM 3818 O O . GLU B 1 142 ? -7.27 26.906 1.521 1 50.12 142 GLU B O 1
ATOM 3823 N N . ASN B 1 143 ? -7.453 25.469 -0.15 1 46.38 143 ASN B N 1
ATOM 3824 C CA . ASN B 1 143 ? -8.875 25.781 -0.23 1 46.38 143 ASN B CA 1
ATOM 3825 C C . ASN B 1 143 ? -9.594 25.469 1.079 1 46.38 143 ASN B C 1
ATOM 3827 O O . ASN B 1 143 ? -10.531 26.188 1.46 1 46.38 143 ASN B O 1
ATOM 3831 N N . TYR B 1 144 ? -9.086 24.547 1.635 1 41.56 144 TYR B N 1
ATOM 3832 C CA . TYR B 1 144 ? -9.648 24.188 2.928 1 41.56 144 TYR B CA 1
ATOM 3833 C C . TYR B 1 144 ? -9.273 25.203 3.998 1 41.56 144 TYR B C 1
ATOM 3835 O O . TYR B 1 144 ? -10.094 25.547 4.848 1 41.56 144 TYR B O 1
ATOM 3843 N N . LEU B 1 145 ? -7.926 25.609 3.898 1 35.5 145 LEU B N 1
ATOM 3844 C CA . LEU B 1 145 ? -7.434 26.625 4.828 1 35.5 145 LEU B CA 1
ATOM 3845 C C . LEU B 1 145 ? -7.91 28.016 4.43 1 35.5 145 LEU B C 1
ATOM 3847 O O . LEU B 1 145 ? -7.953 28.922 5.258 1 35.5 145 LEU B O 1
ATOM 3851 N N . THR B 1 146 ? -7.973 28.266 3.143 1 35.38 146 THR B N 1
ATOM 3852 C CA . THR B 1 146 ? -8.344 29.594 2.68 1 35.38 146 THR B CA 1
ATOM 3853 C C . THR B 1 146 ? -9.719 30 3.213 1 35.38 146 THR B C 1
ATOM 3855 O O . THR B 1 146 ? -10.094 31.172 3.168 1 35.38 146 THR B O 1
ATOM 3858 N N . ASP B 1 147 ? -10.656 29.172 3.42 1 32.53 147 ASP B N 1
ATOM 3859 C CA . ASP B 1 147 ? -11.711 29.984 4.02 1 32.53 147 ASP B CA 1
ATOM 3860 C C . ASP B 1 147 ? -11.195 30.75 5.234 1 32.53 147 ASP B C 1
ATOM 3862 O O . ASP B 1 147 ? -11.969 31.391 5.945 1 32.53 147 ASP B O 1
ATOM 3866 N N . ALA B 1 148 ? -10.062 30.438 5.703 1 35.59 148 ALA B N 1
ATOM 3867 C CA . ALA B 1 148 ? -9.32 31.328 6.582 1 35.59 148 ALA B CA 1
ATOM 3868 C C . ALA B 1 148 ? -8.711 32.5 5.793 1 35.59 148 ALA B C 1
ATOM 3870 O O . ALA B 1 148 ? -8.453 32.375 4.594 1 35.59 148 ALA B O 1
ATOM 3871 N N . PRO B 1 149 ? -8.57 33.719 6.199 1 32.47 149 PRO B N 1
ATOM 3872 C CA . PRO B 1 149 ? -8.055 34.906 5.504 1 32.47 149 PRO B CA 1
ATOM 3873 C C . PRO B 1 149 ? -6.781 34.625 4.711 1 32.47 149 PRO B C 1
ATOM 3875 O O . PRO B 1 149 ? -6.039 33.688 5.047 1 32.47 149 PRO B O 1
ATOM 3878 N N . LYS B 1 150 ? -6.668 35.031 3.291 1 39.25 150 LYS B N 1
ATOM 3879 C CA . LYS B 1 150 ? -5.672 35.062 2.223 1 39.25 150 LYS B CA 1
ATOM 3880 C C . LYS B 1 150 ? -4.266 35.219 2.789 1 39.25 150 LYS B C 1
ATOM 3882 O O . LYS B 1 150 ? -3.279 35.094 2.062 1 39.25 150 LYS B O 1
ATOM 3887 N N . GLU B 1 151 ? -4.156 35.844 3.775 1 36.31 151 GLU B N 1
ATOM 3888 C CA . GLU B 1 151 ? -2.846 36.156 4.332 1 36.31 151 GLU B CA 1
ATOM 3889 C C . GLU B 1 151 ? -2.197 34.938 4.953 1 36.31 151 GLU B C 1
ATOM 3891 O O . GLU B 1 151 ? -2.857 34.156 5.66 1 36.31 151 GLU B O 1
ATOM 3896 N N . VAL B 1 152 ? -1.353 34.375 4.227 1 44.06 152 VAL B N 1
ATOM 3897 C CA . VAL B 1 152 ? -0.596 33.219 4.711 1 44.06 152 VAL B CA 1
ATOM 3898 C C . VAL B 1 152 ? 0.442 33.688 5.734 1 44.06 152 VAL B C 1
ATOM 3900 O O . VAL B 1 152 ? 1.244 34.562 5.457 1 44.06 152 VAL B O 1
ATOM 3903 N N . TRP B 1 153 ? 0.145 33.562 7.016 1 38.72 153 TRP B N 1
ATOM 3904 C CA . TRP B 1 153 ? 1.164 33.844 8.023 1 38.72 153 TRP B CA 1
ATOM 3905 C C . TRP B 1 153 ? 1.985 32.594 8.336 1 38.72 153 TRP B C 1
ATOM 3907 O O . TRP B 1 153 ? 1.43 31.547 8.68 1 38.72 153 TRP B O 1
ATOM 3917 N N . LEU B 1 154 ? 3.121 32.625 7.785 1 47.06 154 LEU B N 1
ATOM 3918 C CA . LEU B 1 154 ? 4.039 31.531 8.109 1 47.06 154 LEU B CA 1
ATOM 3919 C C . LEU B 1 154 ? 4.992 31.938 9.227 1 47.06 154 LEU B C 1
ATOM 3921 O O . LEU B 1 154 ? 5.469 33.094 9.258 1 47.06 154 LEU B O 1
ATOM 3925 N N . ARG B 1 155 ? 4.953 31.312 10.414 1 42.81 155 ARG B N 1
ATOM 3926 C CA . ARG B 1 155 ? 5.895 31.609 11.492 1 42.81 155 ARG B CA 1
ATOM 3927 C C . ARG B 1 155 ? 7.043 30.609 11.5 1 42.81 155 ARG B C 1
ATOM 3929 O O . ARG B 1 155 ? 6.824 29.391 11.383 1 42.81 155 ARG B O 1
ATOM 3936 N N . GLN B 1 156 ? 8.227 31.125 11.164 1 45.84 156 GLN B N 1
ATOM 3937 C CA . GLN B 1 156 ? 9.438 30.328 11.25 1 45.84 156 GLN B CA 1
ATOM 3938 C C . GLN B 1 156 ? 10.359 30.828 12.352 1 45.84 156 GLN B C 1
ATOM 3940 O O . GLN B 1 156 ? 10.391 32.031 12.648 1 45.84 156 GLN B O 1
ATOM 3945 N N . GLY B 1 157 ? 10.664 29.938 13.469 1 42.09 157 GLY B N 1
ATOM 3946 C CA . GLY B 1 157 ? 11.539 30.453 14.516 1 42.09 157 GLY B CA 1
ATOM 3947 C C . GLY B 1 157 ? 12.68 29.516 14.852 1 42.09 157 GLY B C 1
ATOM 3948 O O . GLY B 1 157 ? 12.578 28.297 14.641 1 42.09 157 GLY B O 1
ATOM 3949 N N . ASP B 1 158 ? 13.883 29.984 14.766 1 44.66 158 ASP B N 1
ATOM 3950 C CA . ASP B 1 158 ? 15.016 29.344 15.414 1 44.66 158 ASP B CA 1
ATOM 3951 C C . ASP B 1 158 ? 15.117 29.766 16.875 1 44.66 158 ASP B C 1
ATOM 3953 O O . ASP B 1 158 ? 14.32 30.562 17.359 1 44.66 158 ASP B O 1
ATOM 3957 N N . ASP B 1 159 ? 16.031 29.062 17.812 1 47.03 159 ASP B N 1
ATOM 3958 C CA . ASP B 1 159 ? 16.281 29.375 19.203 1 47.03 159 ASP B CA 1
ATOM 3959 C C . ASP B 1 159 ? 16.453 30.891 19.406 1 47.03 159 ASP B C 1
ATOM 3961 O O . ASP B 1 159 ? 16.234 31.406 20.5 1 47.03 159 ASP B O 1
ATOM 3965 N N . ARG B 1 160 ? 16.797 31.672 18.547 1 54.66 160 ARG B N 1
ATOM 3966 C CA . ARG B 1 160 ? 17.203 33.062 18.797 1 54.66 160 ARG B CA 1
ATOM 3967 C C . ARG B 1 160 ? 16.344 34.031 18 1 54.66 160 ARG B C 1
ATOM 3969 O O . ARG B 1 160 ? 16.203 35.188 18.359 1 54.66 160 ARG B O 1
ATOM 3976 N N . ASN B 1 161 ? 15.859 33.531 16.766 1 51.31 161 ASN B N 1
ATOM 3977 C CA . ASN B 1 161 ? 15.148 34.438 15.867 1 51.31 161 ASN B CA 1
ATOM 3978 C C . ASN B 1 161 ? 13.836 33.844 15.383 1 51.31 161 ASN B C 1
ATOM 3980 O O . ASN B 1 161 ? 13.758 32.625 15.125 1 51.31 161 ASN B O 1
ATOM 3984 N N . GLN B 1 162 ? 12.734 34.5 15.625 1 55.41 162 GLN B N 1
ATOM 3985 C CA . GLN B 1 162 ? 11.422 34.094 15.125 1 55.41 162 GLN B CA 1
ATOM 3986 C C . GLN B 1 162 ? 11.039 34.938 13.898 1 55.41 162 GLN B C 1
ATOM 3988 O O . GLN B 1 162 ? 11.172 36.156 13.891 1 55.41 162 GLN B O 1
ATOM 3993 N N . ILE B 1 163 ? 10.914 34.281 12.727 1 58.19 163 ILE B N 1
ATOM 3994 C CA . ILE B 1 163 ? 10.516 34.969 11.508 1 58.19 163 ILE B CA 1
ATOM 3995 C C . ILE B 1 163 ? 9.062 34.656 11.172 1 58.19 163 ILE B C 1
ATOM 3997 O O . ILE B 1 163 ? 8.68 33.469 11.125 1 58.19 163 ILE B O 1
ATOM 4001 N N . VAL B 1 164 ? 8.273 35.625 11.266 1 56.44 164 VAL B N 1
ATOM 4002 C CA . VAL B 1 164 ? 6.883 35.531 10.844 1 56.44 164 VAL B CA 1
ATOM 4003 C C . VAL B 1 164 ? 6.746 36 9.391 1 56.44 164 VAL B C 1
ATOM 4005 O O . VAL B 1 164 ? 7.137 37.094 9.055 1 56.44 164 VAL B O 1
ATOM 4008 N N . ILE B 1 165 ? 6.457 35.062 8.508 1 56.5 165 ILE B N 1
ATOM 4009 C CA . ILE B 1 165 ? 6.301 35.375 7.094 1 56.5 165 ILE B CA 1
ATOM 4010 C C . ILE B 1 165 ? 4.82 35.594 6.773 1 56.5 165 ILE B C 1
ATOM 4012 O O . ILE B 1 165 ? 3.986 34.719 7.074 1 56.5 165 ILE B O 1
ATOM 4016 N N . HIS B 1 166 ? 4.461 36.781 6.414 1 57.16 166 HIS B N 1
ATOM 4017 C CA . HIS B 1 166 ? 3.129 37.156 5.934 1 57.16 166 HIS B CA 1
ATOM 4018 C C . HIS B 1 166 ? 3.115 37.312 4.418 1 57.16 166 HIS B C 1
ATOM 4020 O O . HIS B 1 166 ? 3.961 38.031 3.859 1 57.16 166 HIS B O 1
ATOM 4026 N N . ALA B 1 167 ? 2.398 36.406 3.762 1 58.22 167 ALA B N 1
ATOM 4027 C CA . ALA B 1 167 ? 2.256 36.594 2.32 1 58.22 167 ALA B CA 1
ATOM 4028 C C . ALA B 1 167 ? 0.818 36.938 1.951 1 58.22 167 ALA B C 1
ATOM 4030 O O . ALA B 1 167 ? -0.128 36.438 2.553 1 58.22 167 ALA B O 1
ATOM 4031 N N . ARG B 1 168 ? 0.67 38.031 1.163 1 56.66 168 ARG B N 1
ATOM 4032 C CA . ARG B 1 168 ? -0.644 38.5 0.738 1 56.66 168 ARG B CA 1
ATOM 4033 C C . ARG B 1 168 ? -1.328 37.469 -0.164 1 56.66 168 ARG B C 1
ATOM 4035 O O . ARG B 1 168 ? -2.551 37.312 -0.118 1 56.66 168 ARG B O 1
ATOM 4042 N N . SER B 1 169 ? -0.438 36.875 -1.084 1 55.34 169 SER B N 1
ATOM 4043 C CA . SER B 1 169 ? -1.013 35.938 -2.018 1 55.34 169 SER B CA 1
ATOM 4044 C C . SER B 1 169 ? -0.042 34.781 -2.303 1 55.34 169 SER B C 1
ATOM 4046 O O . SER B 1 169 ? 1.175 34.969 -2.23 1 55.34 169 SER B O 1
ATOM 4048 N N . ARG B 1 170 ? -0.579 33.594 -2.287 1 51.84 170 ARG B N 1
ATOM 4049 C CA . ARG B 1 170 ? 0.21 32.406 -2.635 1 51.84 170 ARG B CA 1
ATOM 4050 C C . ARG B 1 170 ? -0.156 31.891 -4.023 1 51.84 170 ARG B C 1
ATOM 4052 O O . ARG B 1 170 ? -1.336 31.719 -4.336 1 51.84 170 ARG B O 1
ATOM 4059 N N . ASP B 1 171 ? 0.819 31.984 -4.906 1 50.38 171 ASP B N 1
ATOM 4060 C CA . ASP B 1 171 ? 0.61 31.422 -6.238 1 50.38 171 ASP B CA 1
ATOM 4061 C C . ASP B 1 171 ? 1.489 30.188 -6.461 1 50.38 171 ASP B C 1
ATOM 4063 O O . ASP B 1 171 ? 2.584 30.094 -5.902 1 50.38 171 ASP B O 1
ATOM 4067 N N . THR B 1 172 ? 0.945 29.172 -6.812 1 46.25 172 THR B N 1
ATOM 4068 C CA . THR B 1 172 ? 1.717 28 -7.207 1 46.25 172 THR B CA 1
ATOM 4069 C C . THR B 1 172 ? 1.975 28 -8.711 1 46.25 172 THR B C 1
ATOM 4071 O O . THR B 1 172 ? 1.034 27.953 -9.508 1 46.25 172 THR B O 1
ATOM 4074 N N . VAL B 1 173 ? 3.023 28.406 -9.156 1 46.78 173 VAL B N 1
ATOM 4075 C CA . VAL B 1 173 ? 3.375 28.344 -10.57 1 46.78 173 VAL B CA 1
ATOM 4076 C C . VAL B 1 173 ? 4.379 27.234 -10.805 1 46.78 173 VAL B C 1
ATOM 4078 O O . VAL B 1 173 ? 5.449 27.203 -10.188 1 46.78 173 VAL B O 1
ATOM 4081 N N . ALA B 1 174 ? 4.172 26.5 -11.719 1 43.66 174 ALA B N 1
ATOM 4082 C CA . ALA B 1 174 ? 5.012 25.406 -12.219 1 43.66 174 ALA B CA 1
ATOM 4083 C C . ALA B 1 174 ? 5.504 24.531 -11.078 1 43.66 174 ALA B C 1
ATOM 4085 O O . ALA B 1 174 ? 6.676 24.141 -11.047 1 43.66 174 ALA B O 1
ATOM 4086 N N . GLY B 1 175 ? 4.734 24.391 -10.055 1 45.41 175 GLY B N 1
ATOM 4087 C CA . GLY B 1 175 ? 5.09 23.484 -8.984 1 45.41 175 GLY B CA 1
ATOM 4088 C C . GLY B 1 175 ? 5.828 24.156 -7.844 1 45.41 175 GLY B C 1
ATOM 4089 O O . GLY B 1 175 ? 6.293 23.5 -6.914 1 45.41 175 GLY B O 1
ATOM 4090 N N . ARG B 1 176 ? 6.172 25.391 -8.023 1 48.09 176 ARG B N 1
ATOM 4091 C CA . ARG B 1 176 ? 6.875 26.156 -7 1 48.09 176 ARG B CA 1
ATOM 4092 C C . ARG B 1 176 ? 5.934 27.141 -6.305 1 48.09 176 ARG B C 1
ATOM 4094 O O . ARG B 1 176 ? 5.07 27.734 -6.949 1 48.09 176 ARG B O 1
ATOM 4101 N N . VAL B 1 177 ? 5.91 27.047 -5.031 1 50.5 177 VAL B N 1
ATOM 4102 C CA . VAL B 1 177 ? 5.094 27.984 -4.281 1 50.5 177 VAL B CA 1
ATOM 4103 C C . VAL B 1 177 ? 5.723 29.375 -4.344 1 50.5 177 VAL B C 1
ATOM 4105 O O . VAL B 1 177 ? 6.898 29.547 -4.008 1 50.5 177 VAL B O 1
ATOM 4108 N N . ARG B 1 178 ? 5.137 30.25 -5.09 1 59.19 178 ARG B N 1
ATOM 4109 C CA . ARG B 1 178 ? 5.539 31.656 -5.168 1 59.19 178 ARG B CA 1
ATOM 4110 C C . ARG B 1 178 ? 4.613 32.531 -4.336 1 59.19 178 ARG B C 1
ATOM 4112 O O . ARG B 1 178 ? 3.389 32.438 -4.441 1 59.19 178 ARG B O 1
ATOM 4119 N N . LEU B 1 179 ? 5.141 33.125 -3.264 1 61.22 179 LEU B N 1
ATOM 4120 C CA . LEU B 1 179 ? 4.395 34.062 -2.441 1 61.22 179 LEU B CA 1
ATOM 4121 C C . LEU B 1 179 ? 4.547 35.469 -2.979 1 61.22 179 LEU B C 1
ATOM 4123 O O . LEU B 1 179 ? 5.625 35.875 -3.436 1 61.22 179 LEU B O 1
ATOM 4127 N N . LYS B 1 180 ? 3.422 36.094 -3.23 1 63.5 180 LYS B N 1
ATOM 4128 C CA . LYS B 1 180 ? 3.455 37.469 -3.641 1 63.5 180 LYS B CA 1
ATOM 4129 C C . LYS B 1 180 ? 3.152 38.406 -2.463 1 63.5 180 LYS B C 1
ATOM 4131 O O . LYS B 1 180 ? 2.297 38.094 -1.63 1 63.5 180 LYS B O 1
ATOM 4136 N N . GLY B 1 181 ? 3.855 39.625 -2.467 1 63.78 181 GLY B N 1
ATOM 4137 C CA . GLY B 1 181 ? 3.703 40.594 -1.385 1 63.78 181 GLY B CA 1
ATOM 4138 C C . GLY B 1 181 ? 4.012 40 -0.02 1 63.78 181 GLY B C 1
ATOM 4139 O O . GLY B 1 181 ? 3.156 40 0.869 1 63.78 181 GLY B O 1
ATOM 4140 N N . VAL B 1 182 ? 5.238 39.562 0.147 1 65.06 182 VAL B N 1
ATOM 4141 C CA . VAL B 1 182 ? 5.672 38.812 1.338 1 65.06 182 VAL B CA 1
ATOM 4142 C C . VAL B 1 182 ? 6.301 39.812 2.334 1 65.06 182 VAL B C 1
ATOM 4144 O O . VAL B 1 182 ? 7.102 40.656 1.954 1 65.06 182 VAL B O 1
ATOM 4147 N N . SER B 1 183 ? 5.719 39.812 3.455 1 66.31 183 SER B N 1
ATOM 4148 C CA . SER B 1 183 ? 6.316 40.531 4.559 1 66.31 183 SER B CA 1
ATOM 4149 C C . SER B 1 183 ? 6.91 39.594 5.602 1 66.31 183 SER B C 1
ATOM 4151 O O . SER B 1 183 ? 6.254 38.656 6.031 1 66.31 183 SER B O 1
ATOM 4153 N N . LEU B 1 184 ? 8.211 39.625 5.781 1 66.62 184 LEU B N 1
ATOM 4154 C CA . LEU B 1 184 ? 8.898 38.844 6.797 1 66.62 184 LEU B CA 1
ATOM 4155 C C . LEU B 1 184 ? 9.203 39.688 8.023 1 66.62 184 LEU B C 1
ATOM 4157 O O . LEU B 1 184 ? 9.797 40.75 7.91 1 66.62 184 LEU B O 1
ATOM 4161 N N . PHE B 1 185 ? 8.656 39.281 9.062 1 63.06 185 PHE B N 1
ATOM 4162 C CA . PHE B 1 185 ? 8.961 39.906 10.336 1 63.06 185 PHE B CA 1
ATOM 4163 C C . PHE B 1 185 ? 9.977 39.094 11.125 1 63.06 185 PHE B C 1
ATOM 4165 O O . PHE B 1 185 ? 9.711 37.938 11.477 1 63.06 185 PHE B O 1
ATOM 4172 N N . VAL B 1 186 ? 11.109 39.531 11.242 1 63.03 186 VAL B N 1
ATOM 4173 C CA . VAL B 1 186 ? 12.18 38.875 11.977 1 63.03 186 VAL B CA 1
ATOM 4174 C C . VAL B 1 186 ? 12.188 39.375 13.43 1 63.03 186 VAL B C 1
ATOM 4176 O O . VAL B 1 186 ? 12.297 40.562 13.68 1 63.03 186 VAL B O 1
ATOM 4179 N N . TYR B 1 187 ? 11.82 38.406 14.219 1 59.81 187 TYR B N 1
ATOM 4180 C CA . TYR B 1 187 ? 11.875 38.688 15.648 1 59.81 187 TYR B CA 1
ATOM 4181 C C . TYR B 1 187 ? 13.109 38.062 16.281 1 59.81 187 TYR B C 1
ATOM 4183 O O . TYR B 1 187 ? 13.531 36.969 15.883 1 59.81 187 TYR B O 1
ATOM 4191 N N . GLN B 1 188 ? 13.906 38.75 16.969 1 60.59 188 GLN B N 1
ATOM 4192 C CA . GLN B 1 188 ? 15.016 38.25 17.75 1 60.59 188 GLN B CA 1
ATOM 4193 C C . GLN B 1 188 ? 14.648 38.125 19.234 1 60.59 188 GLN B C 1
ATOM 4195 O O . GLN B 1 188 ? 13.961 39 19.766 1 60.59 188 GLN B O 1
ATOM 4200 N N . LYS B 1 189 ? 14.844 36.969 19.734 1 62.03 189 LYS B N 1
ATOM 4201 C CA . LYS B 1 189 ? 14.617 36.781 21.172 1 62.03 189 LYS B CA 1
ATOM 4202 C C . LYS B 1 189 ? 15.617 37.562 22 1 62.03 189 LYS B C 1
ATOM 4204 O O . LYS B 1 189 ? 16.828 37.5 21.75 1 62.03 189 LYS B O 1
ATOM 4209 N N . ASN B 1 190 ? 15.172 38.469 22.719 1 52.12 190 ASN B N 1
ATOM 4210 C CA . ASN B 1 190 ? 16.047 39.188 23.625 1 52.12 190 ASN B CA 1
ATOM 4211 C C . ASN B 1 190 ? 16.484 38.281 24.797 1 52.12 190 ASN B C 1
ATOM 4213 O O . ASN B 1 190 ? 15.969 37.188 24.969 1 52.12 190 ASN B O 1
ATOM 4217 N N . LYS B 1 191 ? 17.516 38.719 25.625 1 57.25 191 LYS B N 1
ATOM 4218 C CA . LYS B 1 191 ? 18.125 38 26.766 1 57.25 191 LYS B CA 1
ATOM 4219 C C . LYS B 1 191 ? 17.062 37.406 27.672 1 57.25 191 LYS B C 1
ATOM 4221 O O . LYS B 1 191 ? 17.328 36.469 28.406 1 57.25 191 LYS B O 1
ATOM 4226 N N . ASP B 1 192 ? 15.867 37.906 27.641 1 54.16 192 ASP B N 1
ATOM 4227 C CA . ASP B 1 192 ? 14.82 37.469 28.562 1 54.16 192 ASP B CA 1
ATOM 4228 C C . ASP B 1 192 ? 13.867 36.5 27.859 1 54.16 192 ASP B C 1
ATOM 4230 O O . ASP B 1 192 ? 12.844 36.125 28.422 1 54.16 192 ASP B O 1
ATOM 4234 N N . GLY B 1 193 ? 14.125 36.062 26.562 1 53.91 193 GLY B N 1
ATOM 4235 C CA . GLY B 1 193 ? 13.359 35.062 25.859 1 53.91 193 GLY B CA 1
ATOM 4236 C C . GLY B 1 193 ? 12.148 35.656 25.141 1 53.91 193 GLY B C 1
ATOM 4237 O O . GLY B 1 193 ? 11.297 34.906 24.641 1 53.91 193 GLY B O 1
ATOM 4238 N N . LEU B 1 194 ? 11.945 36.969 25.203 1 49.94 194 LEU B N 1
ATOM 4239 C CA . LEU B 1 194 ? 10.805 37.625 24.562 1 49.94 194 LEU B CA 1
ATOM 4240 C C . LEU B 1 194 ? 11.117 38 23.125 1 49.94 194 LEU B C 1
ATOM 4242 O O . LEU B 1 194 ? 12.219 38.469 22.828 1 49.94 194 LEU B O 1
ATOM 4246 N N . PRO B 1 195 ? 10.328 37.781 22.109 1 53.81 195 PRO B N 1
ATOM 4247 C CA . PRO B 1 195 ? 10.562 38.125 20.719 1 53.81 195 PRO B CA 1
ATOM 4248 C C . PRO B 1 195 ? 10.586 39.656 20.5 1 53.81 195 PRO B C 1
ATOM 4250 O O . PRO B 1 195 ? 9.656 40.344 20.922 1 53.81 195 PRO B O 1
ATOM 4253 N N . GLU B 1 196 ? 11.75 40.25 20.281 1 58.5 196 GLU B N 1
ATOM 4254 C CA . GLU B 1 196 ? 11.898 41.656 19.922 1 58.5 196 GLU B CA 1
ATOM 4255 C C . GLU B 1 196 ? 11.977 41.844 18.406 1 58.5 196 GLU B C 1
ATOM 4257 O O . GLU B 1 196 ? 12.719 41.125 17.719 1 58.5 196 GLU B O 1
ATOM 4262 N N . PHE B 1 197 ? 11.109 42.688 17.875 1 58.88 197 PHE B N 1
ATOM 4263 C CA . PHE B 1 197 ? 11.062 42.969 16.453 1 58.88 197 PHE B CA 1
ATOM 4264 C C . PHE B 1 197 ? 12.375 43.625 15.992 1 58.88 197 PHE B C 1
ATOM 4266 O O . PHE B 1 197 ? 12.812 44.625 16.547 1 58.88 197 PHE B O 1
ATOM 4273 N N . LYS B 1 198 ? 13.07 42.875 15.141 1 62.94 198 LYS B N 1
ATOM 4274 C CA . LYS B 1 198 ? 14.32 43.438 14.656 1 62.94 198 LYS B CA 1
ATOM 4275 C C . LYS B 1 198 ? 14.141 44.062 13.273 1 62.94 198 LYS B C 1
ATOM 4277 O O . LYS B 1 198 ? 14.539 45.219 13.062 1 62.94 198 LYS B O 1
ATOM 4282 N N . ARG B 1 199 ? 13.656 43.25 12.414 1 65.38 199 ARG B N 1
ATOM 4283 C CA . ARG B 1 199 ? 13.586 43.781 11.062 1 65.38 199 ARG B CA 1
ATOM 4284 C C . ARG B 1 199 ? 12.398 43.219 10.305 1 65.38 199 ARG B C 1
ATOM 4286 O O . ARG B 1 199 ? 11.945 42.094 10.586 1 65.38 199 ARG B O 1
ATOM 4293 N N . ARG B 1 200 ? 11.875 44.156 9.586 1 67.94 200 ARG B N 1
ATOM 4294 C CA . ARG B 1 200 ? 10.82 43.781 8.656 1 67.94 200 ARG B CA 1
ATOM 4295 C C . ARG B 1 200 ? 11.336 43.75 7.223 1 67.94 200 ARG B C 1
ATOM 4297 O O . ARG B 1 200 ? 11.953 44.719 6.754 1 67.94 200 ARG B O 1
ATOM 4304 N N . LEU B 1 201 ? 11.242 42.531 6.652 1 69.19 201 LEU B N 1
ATOM 4305 C CA . LEU B 1 201 ? 11.602 42.406 5.246 1 69.19 201 LEU B CA 1
ATOM 4306 C C . LEU B 1 201 ? 10.352 42.281 4.375 1 69.19 201 LEU B C 1
ATOM 4308 O O . LEU B 1 201 ? 9.414 41.562 4.711 1 69.19 201 LEU B O 1
ATOM 4312 N N . GLU B 1 202 ? 10.227 43.25 3.461 1 73.25 202 GLU B N 1
ATOM 4313 C CA . GLU B 1 202 ? 9.148 43.188 2.477 1 73.25 202 GLU B CA 1
ATOM 4314 C C . GLU B 1 202 ? 9.688 42.812 1.102 1 73.25 202 GLU B C 1
ATOM 4316 O O . GLU B 1 202 ? 10.672 43.375 0.631 1 73.25 202 GLU B O 1
ATOM 4321 N N . ALA B 1 203 ? 9.25 41.719 0.642 1 74.44 203 ALA B N 1
ATOM 4322 C CA . ALA B 1 203 ? 9.641 41.281 -0.696 1 74.44 203 ALA B CA 1
ATOM 4323 C C . ALA B 1 203 ? 8.438 41.219 -1.624 1 74.44 203 ALA B C 1
ATOM 4325 O O . ALA B 1 203 ? 7.32 40.938 -1.177 1 74.44 203 ALA B O 1
ATOM 4326 N N . ALA B 1 204 ? 8.656 41.625 -2.867 1 72.38 204 ALA B N 1
ATOM 4327 C CA . ALA B 1 204 ? 7.57 41.562 -3.846 1 72.38 204 ALA B CA 1
ATOM 4328 C C . ALA B 1 204 ? 7.172 40.094 -4.109 1 72.38 204 ALA B C 1
ATOM 4330 O O . ALA B 1 204 ? 5.984 39.781 -4.242 1 72.38 204 ALA B O 1
ATOM 4331 N N . GLN B 1 205 ? 8.281 39.312 -4.215 1 71.31 205 GLN B N 1
ATOM 4332 C CA . GLN B 1 205 ? 8.023 37.906 -4.492 1 71.31 205 GLN B CA 1
ATOM 4333 C C . GLN B 1 205 ? 8.945 37 -3.678 1 71.31 205 GLN B C 1
ATOM 4335 O O . GLN B 1 205 ? 10.094 37.375 -3.4 1 71.31 205 GLN B O 1
ATOM 4340 N N . ALA B 1 206 ? 8.312 35.906 -3.135 1 63.69 206 ALA B N 1
ATOM 4341 C CA . ALA B 1 206 ? 9.125 34.906 -2.467 1 63.69 206 ALA B CA 1
ATOM 4342 C C . ALA B 1 206 ? 8.875 33.531 -3.061 1 63.69 206 ALA B C 1
ATOM 4344 O O . ALA B 1 206 ? 7.723 33.125 -3.283 1 63.69 206 ALA B O 1
ATOM 4345 N N . GLU B 1 207 ? 9.883 32.969 -3.523 1 62.78 207 GLU B N 1
ATOM 4346 C CA . GLU B 1 207 ? 9.805 31.609 -4.047 1 62.78 207 GLU B CA 1
ATOM 4347 C C . GLU B 1 207 ? 10.391 30.609 -3.059 1 62.78 207 GLU B C 1
ATOM 4349 O O . GLU B 1 207 ? 11.477 30.828 -2.521 1 62.78 207 GLU B O 1
ATOM 4354 N N . LEU B 1 208 ? 9.438 29.75 -2.773 1 56.22 208 LEU B N 1
ATOM 4355 C CA . LEU B 1 208 ? 9.914 28.734 -1.85 1 56.22 208 LEU B CA 1
ATOM 4356 C C . LEU B 1 208 ? 10.719 27.672 -2.588 1 56.22 208 LEU B C 1
ATOM 4358 O O . LEU B 1 208 ? 10.195 27 -3.49 1 56.22 208 LEU B O 1
ATOM 4362 N N . LEU B 1 209 ? 11.867 27.797 -2.367 1 50.94 209 LEU B N 1
ATOM 4363 C CA . LEU B 1 209 ? 12.773 26.75 -2.826 1 50.94 209 LEU B CA 1
ATOM 4364 C C . LEU B 1 209 ? 13.117 25.781 -1.692 1 50.94 209 LEU B C 1
ATOM 4366 O O . LEU B 1 209 ? 12.812 26.062 -0.528 1 50.94 209 LEU B O 1
ATOM 4370 N N . PRO B 1 210 ? 13.461 24.625 -1.956 1 47.69 210 PRO B N 1
ATOM 4371 C CA . PRO B 1 210 ? 13.766 23.656 -0.889 1 47.69 210 PRO B CA 1
ATOM 4372 C C . PRO B 1 210 ? 14.734 24.234 0.152 1 47.69 210 PRO B C 1
ATOM 4374 O O . PRO B 1 210 ? 15.906 24.453 -0.145 1 47.69 210 PRO B O 1
ATOM 4377 N N . GLY B 1 211 ? 14.203 24.562 1.377 1 47.31 211 GLY B N 1
ATOM 4378 C CA . GLY B 1 211 ? 14.992 24.984 2.523 1 47.31 211 GLY B CA 1
ATOM 4379 C C . GLY B 1 211 ? 15.109 26.484 2.654 1 47.31 211 GLY B C 1
ATOM 4380 O O . GLY B 1 211 ? 15.625 27 3.652 1 47.31 211 GLY B O 1
ATOM 4381 N N . PHE B 1 212 ? 14.898 27.234 1.627 1 52.22 212 PHE B N 1
ATOM 4382 C CA . PHE B 1 212 ? 15.07 28.672 1.785 1 52.22 212 PHE B CA 1
ATOM 4383 C C . PHE B 1 212 ? 14.086 29.438 0.91 1 52.22 212 PHE B C 1
ATOM 4385 O O . PHE B 1 212 ? 13.602 28.906 -0.097 1 52.22 212 PHE B O 1
ATOM 4392 N N . TRP B 1 213 ? 13.641 30.5 1.448 1 60 213 TRP B N 1
ATOM 4393 C CA . TRP B 1 213 ? 12.859 31.453 0.672 1 60 213 TRP B CA 1
ATOM 4394 C C . TRP B 1 213 ? 13.781 32.344 -0.15 1 60 213 TRP B C 1
ATOM 4396 O O . TRP B 1 213 ? 14.734 32.938 0.378 1 60 213 TRP B O 1
ATOM 4406 N N . LYS B 1 214 ? 13.664 32.25 -1.394 1 63 214 LYS B N 1
ATOM 4407 C CA . LYS B 1 214 ? 14.32 33.25 -2.234 1 63 214 LYS B CA 1
ATOM 4408 C C . LYS B 1 214 ? 13.438 34.469 -2.424 1 63 214 LYS B C 1
ATOM 4410 O O . LYS B 1 214 ? 12.367 34.375 -3.029 1 63 214 LYS B O 1
ATOM 4415 N N . LEU B 1 215 ? 13.781 35.531 -1.769 1 65.19 215 LEU B N 1
ATOM 4416 C CA . LEU B 1 215 ? 13.039 36.781 -1.866 1 65.19 215 LEU B CA 1
ATOM 4417 C C . LEU B 1 215 ? 13.594 37.656 -2.996 1 65.19 215 LEU B C 1
ATOM 4419 O O . LEU B 1 215 ? 14.812 37.719 -3.184 1 65.19 215 LEU B O 1
ATOM 4423 N N . THR B 1 216 ? 12.719 37.938 -3.818 1 70.88 216 THR B N 1
ATOM 4424 C CA . THR B 1 216 ? 13.086 38.844 -4.887 1 70.88 216 THR B CA 1
ATOM 4425 C C . THR B 1 216 ? 12.547 40.25 -4.602 1 70.88 216 THR B C 1
ATOM 4427 O O . THR B 1 216 ? 11.414 40.406 -4.121 1 70.88 216 THR B O 1
ATOM 4430 N N . ASP B 1 217 ? 13.312 41.281 -4.941 1 67.69 217 ASP B N 1
ATOM 4431 C CA . ASP B 1 217 ? 12.984 42.688 -4.699 1 67.69 217 ASP B CA 1
ATOM 4432 C C . ASP B 1 217 ? 12.617 42.906 -3.234 1 67.69 217 ASP B C 1
ATOM 4434 O O . ASP B 1 217 ? 11.461 43.188 -2.914 1 67.69 217 ASP B O 1
ATOM 4438 N N . VAL B 1 218 ? 13.609 42.75 -2.391 1 66.94 218 VAL B N 1
ATOM 4439 C CA . VAL B 1 218 ? 13.43 42.781 -0.942 1 66.94 218 VAL B CA 1
ATOM 4440 C C . VAL B 1 218 ? 13.727 44.188 -0.432 1 66.94 218 VAL B C 1
ATOM 4442 O O . VAL B 1 218 ? 14.727 44.812 -0.819 1 66.94 218 VAL B O 1
ATOM 4445 N N . ARG B 1 219 ? 12.734 44.781 0.19 1 73.56 219 ARG B N 1
ATOM 4446 C CA . ARG B 1 219 ? 12.93 46.031 0.916 1 73.56 219 ARG B CA 1
ATOM 4447 C C . ARG B 1 219 ? 13.039 45.781 2.416 1 73.56 219 ARG B C 1
ATOM 4449 O O . ARG B 1 219 ? 12.164 45.156 3.012 1 73.56 219 ARG B O 1
ATOM 4456 N N . GLU B 1 220 ? 14.117 45.906 2.996 1 65.5 220 GLU B N 1
ATOM 4457 C CA . GLU B 1 220 ? 14.359 45.719 4.422 1 65.5 220 GLU B CA 1
ATOM 4458 C C . GLU B 1 220 ? 14.078 47 5.203 1 65.5 220 GLU B C 1
ATOM 4460 O O . GLU B 1 220 ? 14.594 48.062 4.863 1 65.5 220 GLU B O 1
ATOM 4465 N N . ALA B 1 221 ? 12.953 46.938 5.922 1 61.28 221 ALA B N 1
ATOM 4466 C CA . ALA B 1 221 ? 12.711 48.062 6.812 1 61.28 221 ALA B CA 1
ATOM 4467 C C . ALA B 1 221 ? 13.141 47.75 8.242 1 61.28 221 ALA B C 1
ATOM 4469 O O . ALA B 1 221 ? 12.648 46.781 8.836 1 61.28 221 ALA B O 1
ATOM 4470 N N . THR B 1 222 ? 14.305 48.031 8.633 1 56.5 222 THR B N 1
ATOM 4471 C CA . THR B 1 222 ? 14.789 47.906 10 1 56.5 222 THR B CA 1
ATOM 4472 C C . THR B 1 222 ? 14.195 49 10.891 1 56.5 222 THR B C 1
ATOM 4474 O O . THR B 1 222 ? 13.852 50.062 10.406 1 56.5 222 THR B O 1
ATOM 4477 N N . ALA B 1 223 ? 13.883 48.562 12.203 1 55.06 223 ALA B N 1
ATOM 4478 C CA . ALA B 1 223 ? 13.484 49.594 13.148 1 55.06 223 ALA B CA 1
ATOM 4479 C C . ALA B 1 223 ? 14.508 50.75 13.18 1 55.06 223 ALA B C 1
ATOM 4481 O O . ALA B 1 223 ? 15.664 50.531 13.562 1 55.06 223 ALA B O 1
ATOM 4482 N N . GLY B 1 224 ? 14.211 51.906 12.531 1 52.12 224 GLY B N 1
ATOM 4483 C CA . GLY B 1 224 ? 14.961 53.156 12.609 1 52.12 224 GLY B CA 1
ATOM 4484 C C . GLY B 1 224 ? 15.719 53.469 11.336 1 52.12 224 GLY B C 1
ATOM 4485 O O . GLY B 1 224 ? 16.203 54.594 11.156 1 52.12 224 GLY B O 1
ATOM 4486 N N . GLU B 1 225 ? 16.438 52.438 10.688 1 54.06 225 GLU B N 1
ATOM 4487 C CA . GLU B 1 225 ? 17.312 52.844 9.602 1 54.06 225 GLU B CA 1
ATOM 4488 C C . GLU B 1 225 ? 16.625 52.719 8.25 1 54.06 225 GLU B C 1
ATOM 4490 O O . GLU B 1 225 ? 15.578 52.094 8.141 1 54.06 225 GLU B O 1
ATOM 4495 N N . SER B 1 226 ? 17.109 53.406 7.164 1 53.25 226 SER B N 1
ATOM 4496 C CA . SER B 1 226 ? 16.672 53.531 5.781 1 53.25 226 SER B CA 1
ATOM 4497 C C . SER B 1 226 ? 16.531 52.156 5.125 1 53.25 226 SER B C 1
ATOM 4499 O O . SER B 1 226 ? 17.25 51.219 5.48 1 53.25 226 SER B O 1
ATOM 4501 N N . SER B 1 227 ? 15.398 51.938 4.516 1 57.59 227 SER B N 1
ATOM 4502 C CA . SER B 1 227 ? 15.023 50.75 3.764 1 57.59 227 SER B CA 1
ATOM 4503 C C . SER B 1 227 ? 16.125 50.344 2.777 1 57.59 227 SER B C 1
ATOM 4505 O O . SER B 1 227 ? 16.609 51.156 2.021 1 57.59 227 SER B O 1
ATOM 4507 N N . VAL B 1 228 ? 16.906 49.438 3.104 1 58.66 228 VAL B N 1
ATOM 4508 C CA . VAL B 1 228 ? 17.906 48.969 2.158 1 58.66 228 VAL B CA 1
ATOM 4509 C C . VAL B 1 228 ? 17.266 47.969 1.188 1 58.66 228 VAL B C 1
ATOM 4511 O O . VAL B 1 228 ? 16.531 47.062 1.603 1 58.66 228 VAL B O 1
ATOM 4514 N N . ARG B 1 229 ? 17.234 48.344 -0.092 1 61.84 229 ARG B N 1
ATOM 4515 C CA . ARG B 1 229 ? 16.703 47.531 -1.16 1 61.84 229 ARG B CA 1
ATOM 4516 C C . ARG B 1 229 ? 17.734 46.5 -1.632 1 61.84 229 ARG B C 1
ATOM 4518 O O . ARG B 1 229 ? 18.891 46.844 -1.873 1 61.84 229 ARG B O 1
ATOM 4525 N N . SER B 1 230 ? 17.562 45.312 -1.348 1 61.97 230 SER B N 1
ATOM 4526 C CA . SER B 1 230 ? 18.406 44.25 -1.916 1 61.97 230 SER B CA 1
ATOM 4527 C C . SER B 1 230 ? 17.656 43.469 -2.988 1 61.97 230 SER B C 1
ATOM 4529 O O . SER B 1 230 ? 16.438 43.281 -2.889 1 61.97 230 SER B O 1
ATOM 4531 N N . ASP B 1 231 ? 18.281 43.219 -4.117 1 58.28 231 ASP B N 1
ATOM 4532 C CA . ASP B 1 231 ? 17.656 42.562 -5.258 1 58.28 231 ASP B CA 1
ATOM 4533 C C . ASP B 1 231 ? 17.219 41.125 -4.887 1 58.28 231 ASP B C 1
ATOM 4535 O O . ASP B 1 231 ? 16.109 40.719 -5.254 1 58.28 231 ASP B O 1
ATOM 4539 N N . SER B 1 232 ? 18.062 40.406 -4.324 1 59.62 232 SER B N 1
ATOM 4540 C CA . SER B 1 232 ? 17.703 39.062 -3.961 1 59.62 232 SER B CA 1
ATOM 4541 C C . SER B 1 232 ? 18.281 38.688 -2.6 1 59.62 232 SER B C 1
ATOM 4543 O O . SER B 1 232 ? 19.422 39.031 -2.273 1 59.62 232 SER B O 1
ATOM 4545 N N . LEU B 1 233 ? 17.391 38.375 -1.587 1 57.41 233 LEU B N 1
ATOM 4546 C CA . LEU B 1 233 ? 17.828 37.875 -0.283 1 57.41 233 LEU B CA 1
ATOM 4547 C C . LEU B 1 233 ? 17.297 36.469 -0.025 1 57.41 233 LEU B C 1
ATOM 4549 O O . LEU B 1 233 ? 16.141 36.156 -0.333 1 57.41 233 LEU B O 1
ATOM 4553 N N . SER B 1 234 ? 18.25 35.688 0.222 1 56.38 234 SER B N 1
ATOM 4554 C CA . SER B 1 234 ? 17.859 34.344 0.603 1 56.38 234 SER B CA 1
ATOM 4555 C C . SER B 1 234 ? 17.797 34.188 2.119 1 56.38 234 SER B C 1
ATOM 4557 O O . SER B 1 234 ? 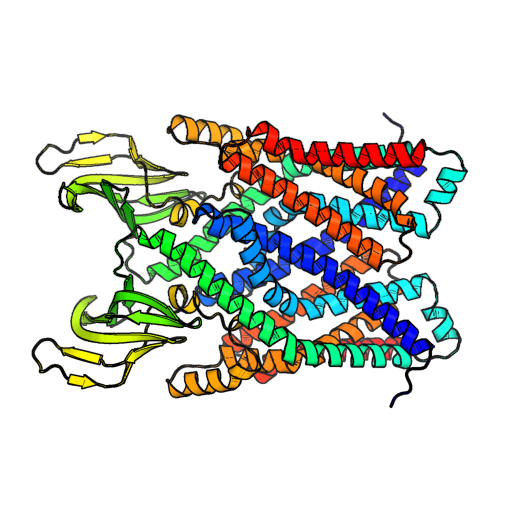18.719 34.594 2.822 1 56.38 234 SER B O 1
ATOM 4559 N N . ILE B 1 235 ? 16.641 34.094 2.709 1 53.16 235 ILE B N 1
ATOM 4560 C CA . ILE B 1 235 ? 16.5 33.875 4.145 1 53.16 235 ILE B CA 1
ATOM 4561 C C . ILE B 1 235 ? 16.219 32.406 4.422 1 53.16 235 ILE B C 1
ATOM 4563 O O . ILE B 1 235 ? 15.445 31.766 3.703 1 53.16 235 ILE B O 1
ATOM 4567 N N . ARG B 1 236 ? 17.125 32.156 5.41 1 45.78 236 ARG B N 1
ATOM 4568 C CA . ARG B 1 236 ? 16.891 30.766 5.812 1 45.78 236 ARG B CA 1
ATOM 4569 C C . ARG B 1 236 ? 15.461 30.578 6.32 1 45.78 236 ARG B C 1
ATOM 4571 O O . ARG B 1 236 ? 14.945 31.422 7.066 1 45.78 236 ARG B O 1
ATOM 4578 N N . SER B 1 237 ? 14.688 30.188 5.668 1 46.34 237 SER B N 1
ATOM 4579 C CA . SER B 1 237 ? 13.352 29.875 6.164 1 46.34 237 SER B CA 1
ATOM 4580 C C . SER B 1 237 ? 13.383 28.719 7.156 1 46.34 237 SER B C 1
ATOM 4582 O O . SER B 1 237 ? 13.945 27.656 6.867 1 46.34 237 SER B O 1
ATOM 4584 N N . THR B 1 238 ? 13.625 29.078 8.438 1 38.12 238 THR B N 1
ATOM 4585 C CA . THR B 1 238 ? 13.398 27.984 9.375 1 38.12 238 THR B CA 1
ATOM 4586 C C . THR B 1 238 ? 11.945 27.516 9.336 1 38.12 238 THR B C 1
ATOM 4588 O O . THR B 1 238 ? 11.453 26.906 10.289 1 38.12 238 THR B O 1
ATOM 4591 N N . LEU B 1 239 ? 11.219 28.422 8.766 1 38.84 239 LEU B N 1
ATOM 4592 C CA . LEU B 1 239 ? 9.906 27.812 8.555 1 38.84 239 LEU B CA 1
ATOM 4593 C C . LEU B 1 239 ? 9.992 26.297 8.547 1 38.84 239 LEU B C 1
ATOM 4595 O O . LEU B 1 239 ? 10.875 25.719 7.898 1 38.84 239 LEU B O 1
ATOM 4599 N N . ASP B 1 240 ? 9.984 25.875 9.727 1 32.53 240 ASP B N 1
ATOM 4600 C CA . ASP B 1 240 ? 10.023 24.422 9.742 1 32.53 240 ASP B CA 1
ATOM 4601 C C . ASP B 1 240 ? 9.734 23.844 8.359 1 32.53 240 ASP B C 1
ATOM 4603 O O . ASP B 1 240 ? 8.641 24.031 7.82 1 32.53 240 ASP B O 1
ATOM 4607 N N . SER B 1 241 ? 10.555 24.203 7.484 1 32.91 241 SER B N 1
ATOM 4608 C CA . SER B 1 241 ? 10.852 23.641 6.164 1 32.91 241 SER B CA 1
ATOM 4609 C C . SER B 1 241 ? 10.023 22.391 5.891 1 32.91 241 SER B C 1
ATOM 4611 O O . SER B 1 241 ? 9.75 22.062 4.734 1 32.91 241 SER B O 1
ATOM 4613 N N . GLU B 1 242 ? 10.133 21.656 6.836 1 32.41 242 GLU B N 1
ATOM 4614 C CA . GLU B 1 242 ? 9.648 20.281 6.797 1 32.41 242 GLU B CA 1
ATOM 4615 C C . GLU B 1 242 ? 8.141 20.234 6.582 1 32.41 242 GLU B C 1
ATOM 4617 O O . GLU B 1 242 ? 7.637 19.344 5.883 1 32.41 242 GLU B O 1
ATOM 4622 N N . SER B 1 243 ? 7.363 21.094 7.359 1 34.22 243 SER B N 1
ATOM 4623 C CA . SER B 1 243 ? 5.914 21.016 7.191 1 34.22 243 SER B CA 1
ATOM 4624 C C . SER B 1 243 ? 5.477 21.625 5.863 1 34.22 243 SER B C 1
ATOM 4626 O O . SER B 1 243 ? 4.648 21.062 5.156 1 34.22 243 SER B O 1
ATOM 4628 N N . ALA B 1 244 ? 5.738 23.078 5.746 1 34.47 244 ALA B N 1
ATOM 4629 C CA . ALA B 1 244 ? 5.32 23.719 4.5 1 34.47 244 ALA B CA 1
ATOM 4630 C C . ALA B 1 244 ? 6.141 23.203 3.318 1 34.47 244 ALA B C 1
ATOM 4632 O O . ALA B 1 244 ? 5.598 22.953 2.236 1 34.47 244 ALA B O 1
ATOM 4633 N N . MET B 1 245 ? 7.508 23.422 3.402 1 35.47 245 MET B N 1
ATOM 4634 C CA . MET B 1 245 ? 8.453 23.016 2.361 1 35.47 245 MET B CA 1
ATOM 4635 C C . MET B 1 245 ? 8.422 21.516 2.156 1 35.47 245 MET B C 1
ATOM 4637 O O . MET B 1 245 ? 8.625 21.031 1.04 1 35.47 245 MET B O 1
ATOM 4641 N N . GLU B 1 246 ? 8.508 20.812 3.273 1 37.72 246 GLU B N 1
ATOM 4642 C CA . GLU B 1 246 ? 8.367 19.359 3.252 1 37.72 246 GLU B CA 1
ATOM 4643 C C . GLU B 1 246 ? 7.031 18.953 2.648 1 37.72 246 GLU B C 1
ATOM 4645 O O . GLU B 1 246 ? 6.879 17.812 2.184 1 37.72 246 GLU B O 1
ATOM 4650 N N . ARG B 1 247 ? 6.133 19.875 2.996 1 38.91 247 ARG B N 1
ATOM 4651 C CA . ARG B 1 247 ? 4.855 19.703 2.312 1 38.91 247 ARG B CA 1
ATOM 4652 C C . ARG B 1 247 ? 5.031 19.766 0.799 1 38.91 247 ARG B C 1
ATOM 4654 O O . ARG B 1 247 ? 4.191 19.266 0.047 1 38.91 247 ARG B O 1
ATOM 4661 N N . PHE B 1 248 ? 5.957 20.812 0.365 1 37.91 248 PHE B N 1
ATOM 4662 C CA . PHE B 1 248 ? 6.004 20.922 -1.089 1 37.91 248 PHE B CA 1
ATOM 4663 C C . PHE B 1 248 ? 6.805 19.766 -1.689 1 37.91 248 PHE B C 1
ATOM 4665 O O . PHE B 1 248 ? 7.074 18.766 -1.014 1 37.91 248 PHE B O 1
ATOM 4672 N N . ALA B 1 249 ? 8.141 20.219 -2.428 1 45.62 249 ALA B N 1
ATOM 4673 C CA . ALA B 1 249 ? 8.586 19.266 -3.447 1 45.62 249 ALA B CA 1
ATOM 4674 C C . ALA B 1 249 ? 9.312 18.078 -2.814 1 45.62 249 ALA B C 1
ATOM 4676 O O . ALA B 1 249 ? 10.414 18.234 -2.279 1 45.62 249 ALA B O 1
ATOM 4677 N N . SER B 1 250 ? 8.68 17.188 -2.277 1 56.88 250 SER B N 1
ATOM 4678 C CA . SER B 1 250 ? 9.242 15.883 -1.95 1 56.88 250 SER B CA 1
ATOM 4679 C C . SER B 1 250 ? 10.336 15.492 -2.93 1 56.88 250 SER B C 1
ATOM 4681 O O . SER B 1 250 ? 10.266 15.82 -4.117 1 56.88 250 SER B O 1
ATOM 4683 N N . PRO B 1 251 ? 11.625 15.227 -2.346 1 63.09 251 PRO B N 1
ATOM 4684 C CA . PRO B 1 251 ? 12.656 14.75 -3.271 1 63.09 251 PRO B CA 1
ATOM 4685 C C . PRO B 1 251 ? 12.094 13.852 -4.371 1 63.09 251 PRO B C 1
ATOM 4687 O O . PRO B 1 251 ? 12.68 13.75 -5.453 1 63.09 251 PRO B O 1
ATOM 4690 N N . ASP B 1 252 ? 10.938 13.391 -4.137 1 71 252 ASP B N 1
ATOM 4691 C CA . ASP B 1 252 ? 10.344 12.484 -5.117 1 71 252 ASP B CA 1
ATOM 4692 C C . ASP B 1 252 ? 9.75 13.266 -6.289 1 71 252 ASP B C 1
ATOM 4694 O O . ASP B 1 252 ? 9.469 12.688 -7.344 1 71 252 ASP B O 1
ATOM 4698 N N . ALA B 1 253 ? 9.727 14.555 -6.07 1 75.69 253 ALA B N 1
ATOM 4699 C CA . ALA B 1 253 ? 9.102 15.375 -7.109 1 75.69 253 ALA B CA 1
ATOM 4700 C C . ALA B 1 253 ? 10.141 15.852 -8.117 1 75.69 253 ALA B C 1
ATOM 4702 O O . ALA B 1 253 ? 9.789 16.406 -9.164 1 75.69 253 ALA B O 1
ATOM 4703 N N . ILE B 1 254 ? 11.438 15.578 -7.844 1 79.62 254 ILE B N 1
ATOM 4704 C CA . ILE B 1 254 ? 12.5 16 -8.75 1 79.62 254 ILE B CA 1
ATOM 4705 C C . ILE B 1 254 ? 12.93 14.828 -9.625 1 79.62 254 ILE B C 1
ATOM 4707 O O . ILE B 1 254 ? 13.297 13.773 -9.117 1 79.62 254 ILE B O 1
ATOM 4711 N N . ALA B 1 255 ? 12.852 15.102 -10.891 1 87.5 255 ALA B N 1
ATOM 4712 C CA . ALA B 1 255 ? 13.188 14.062 -11.859 1 87.5 255 ALA B CA 1
ATOM 4713 C C . ALA B 1 255 ? 14.688 13.75 -11.82 1 87.5 255 ALA B C 1
ATOM 4715 O O . ALA B 1 255 ? 15.492 14.602 -11.445 1 87.5 255 ALA B O 1
ATOM 4716 N N . PHE B 1 256 ? 15.008 12.586 -12.289 1 90.81 256 PHE B N 1
ATOM 4717 C CA . PHE B 1 256 ? 16.391 12.102 -12.312 1 90.81 256 PHE B CA 1
ATOM 4718 C C . PHE B 1 256 ? 17.297 13.086 -13.047 1 90.81 256 PHE B C 1
ATOM 4720 O O . PHE B 1 256 ? 18.375 13.43 -12.555 1 90.81 256 PHE B O 1
ATOM 4727 N N . TRP B 1 257 ? 16.859 13.562 -14.156 1 88.12 257 TRP B N 1
ATOM 4728 C CA . TRP B 1 257 ? 17.672 14.406 -15.023 1 88.12 257 TRP B CA 1
ATOM 4729 C C . TRP B 1 257 ? 17.875 15.789 -14.406 1 88.12 257 TRP B C 1
ATOM 4731 O O . TRP B 1 257 ? 18.828 16.5 -14.742 1 88.12 257 TRP B O 1
ATOM 4741 N N . ARG B 1 258 ? 17.062 16.203 -13.461 1 88.06 258 ARG B N 1
ATOM 4742 C CA . ARG B 1 258 ? 17.125 17.531 -12.859 1 88.06 258 ARG B CA 1
ATOM 4743 C C . ARG B 1 258 ? 17.781 17.469 -11.484 1 88.06 258 ARG B C 1
ATOM 4745 O O . ARG B 1 258 ? 18.031 18.516 -10.867 1 88.06 258 ARG B O 1
ATOM 4752 N N . LEU B 1 259 ? 18.094 16.281 -11.055 1 89.06 259 LEU B N 1
ATOM 4753 C CA . LEU B 1 259 ? 18.625 16.109 -9.711 1 89.06 259 LEU B CA 1
ATOM 4754 C C . LEU B 1 259 ? 20.016 16.75 -9.586 1 89.06 259 LEU B C 1
ATOM 4756 O O . LEU B 1 259 ? 20.297 17.422 -8.594 1 89.06 259 LEU B O 1
ATOM 4760 N N . PRO B 1 260 ? 20.906 16.562 -10.594 1 89.56 260 PRO B N 1
ATOM 4761 C CA . PRO B 1 260 ? 22.219 17.203 -10.469 1 89.56 260 PRO B CA 1
ATOM 4762 C C . PRO B 1 260 ? 22.125 18.734 -10.391 1 89.56 260 PRO B C 1
ATOM 4764 O O . PRO B 1 260 ? 22.875 19.359 -9.625 1 89.56 260 PRO B O 1
ATOM 4767 N N . ALA B 1 261 ? 21.25 19.297 -11.07 1 86 261 ALA B N 1
ATOM 4768 C CA . ALA B 1 261 ? 21.047 20.734 -11.008 1 86 261 ALA B CA 1
ATOM 4769 C C . ALA B 1 261 ? 20.484 21.156 -9.656 1 86 261 ALA B C 1
ATOM 4771 O O . ALA B 1 261 ? 20.875 22.203 -9.117 1 86 261 ALA B O 1
ATOM 4772 N N . ALA B 1 262 ? 19.594 20.406 -9.203 1 80.5 262 ALA B N 1
ATOM 4773 C CA . ALA B 1 262 ? 19 20.703 -7.898 1 80.5 262 ALA B CA 1
ATOM 4774 C C . ALA B 1 262 ? 20.047 20.609 -6.789 1 80.5 262 ALA B C 1
ATOM 4776 O O . ALA B 1 262 ? 20.031 21.406 -5.848 1 80.5 262 ALA B O 1
ATOM 4777 N N . ILE B 1 263 ? 20.969 19.656 -6.93 1 85.56 263 ILE B N 1
ATOM 4778 C CA . ILE B 1 263 ? 22.031 19.469 -5.949 1 85.56 263 ILE B CA 1
ATOM 4779 C C . ILE B 1 263 ? 22.953 20.688 -5.965 1 85.56 263 ILE B C 1
ATOM 4781 O O . ILE B 1 263 ? 23.266 21.25 -4.918 1 85.56 263 ILE B O 1
ATOM 4785 N N . HIS B 1 264 ? 23.297 21.109 -7.109 1 83.19 264 HIS B N 1
ATOM 4786 C CA . HIS B 1 264 ? 24.188 22.25 -7.266 1 83.19 264 HIS B CA 1
ATOM 4787 C C . HIS B 1 264 ? 23.547 23.531 -6.742 1 83.19 264 HIS B C 1
ATOM 4789 O O . HIS B 1 264 ? 24.203 24.312 -6.039 1 83.19 264 HIS B O 1
ATOM 4795 N N . GLN B 1 265 ? 22.328 23.703 -7.035 1 74.69 265 GLN B N 1
ATOM 4796 C CA . GLN B 1 265 ? 21.609 24.906 -6.613 1 74.69 265 GLN B CA 1
ATOM 4797 C C . GLN B 1 265 ? 21.453 24.938 -5.094 1 74.69 265 GLN B C 1
ATOM 4799 O O . GLN B 1 265 ? 21.562 26 -4.48 1 74.69 265 GLN B O 1
ATOM 4804 N N . THR B 1 266 ? 21.203 23.844 -4.555 1 73.5 266 THR B N 1
ATOM 4805 C CA . THR B 1 266 ? 21.031 23.75 -3.107 1 73.5 266 THR B CA 1
ATOM 4806 C C . THR B 1 266 ? 22.359 24.016 -2.393 1 73.5 266 THR B C 1
ATOM 4808 O O . THR B 1 266 ? 22.391 24.703 -1.368 1 73.5 266 THR B O 1
ATOM 4811 N N . GLU B 1 267 ? 23.406 23.516 -2.971 1 75.19 267 GLU B N 1
ATOM 4812 C CA . GLU B 1 267 ? 24.719 23.734 -2.391 1 75.19 267 GLU B CA 1
ATOM 4813 C C . GLU B 1 267 ? 25.172 25.172 -2.543 1 75.19 267 GLU B C 1
ATOM 4815 O O . GLU B 1 267 ? 25.797 25.734 -1.645 1 75.19 267 GLU B O 1
ATOM 4820 N N . GLN B 1 268 ? 24.812 25.734 -3.57 1 68.06 268 GLN B N 1
ATOM 4821 C CA . GLN B 1 268 ? 25.156 27.125 -3.801 1 68.06 268 GLN B CA 1
ATOM 4822 C C . GLN B 1 268 ? 24.406 28.047 -2.832 1 68.06 268 GLN B C 1
ATOM 4824 O O . GLN B 1 268 ? 24.922 29.094 -2.439 1 68.06 268 GLN B O 1
ATOM 4829 N N . ALA B 1 269 ? 23.297 27.594 -2.525 1 59.19 269 ALA B N 1
ATOM 4830 C CA . ALA B 1 269 ? 22.5 28.359 -1.579 1 59.19 269 ALA B CA 1
ATOM 4831 C C . ALA B 1 269 ? 22.984 28.141 -0.148 1 59.19 269 ALA B C 1
ATOM 4833 O O . ALA B 1 269 ? 22.484 28.766 0.786 1 59.19 269 ALA B O 1
ATOM 4834 N N . GLY B 1 270 ? 23.938 27.219 0.078 1 59.72 270 GLY B N 1
ATOM 4835 C CA . GLY B 1 270 ? 24.547 27.016 1.381 1 59.72 270 GLY B CA 1
ATOM 4836 C C . GLY B 1 270 ? 23.875 25.922 2.197 1 59.72 270 GLY B C 1
ATOM 4837 O O . GLY B 1 270 ? 24.078 25.828 3.408 1 59.72 270 GLY B O 1
ATOM 4838 N N . PHE B 1 271 ? 22.984 25.219 1.564 1 59.03 271 PHE B N 1
ATOM 4839 C CA . PHE B 1 271 ? 22.266 24.141 2.27 1 59.03 271 PHE B CA 1
ATOM 4840 C C . PHE B 1 271 ? 22.859 22.781 1.925 1 59.03 271 PHE B C 1
ATOM 4842 O O . PHE B 1 271 ? 23.594 22.656 0.938 1 59.03 271 PHE B O 1
ATOM 4849 N N . SER B 1 272 ? 22.562 21.906 2.852 1 73.19 272 SER B N 1
ATOM 4850 C CA . SER B 1 272 ? 23 20.531 2.58 1 73.19 272 SER B CA 1
ATOM 4851 C C . SER B 1 272 ? 22.125 19.875 1.526 1 73.19 272 SER B C 1
ATOM 4853 O O . SER B 1 272 ? 20.891 19.938 1.609 1 73.19 272 SER B O 1
ATOM 4855 N N . ALA B 1 273 ? 22.75 19.328 0.51 1 78.31 273 ALA B N 1
ATOM 4856 C CA . ALA B 1 273 ? 22.031 18.641 -0.556 1 78.31 273 ALA B CA 1
ATOM 4857 C C . ALA B 1 273 ? 22.125 17.125 -0.396 1 78.31 273 ALA B C 1
ATOM 4859 O O . ALA B 1 273 ? 22.062 16.391 -1.381 1 78.31 273 ALA B O 1
ATOM 4860 N N . ASP B 1 274 ? 22.375 16.672 0.781 1 79.69 274 ASP B N 1
ATOM 4861 C CA . ASP B 1 274 ? 22.625 15.25 1.03 1 79.69 274 ASP B CA 1
ATOM 4862 C C . ASP B 1 274 ? 21.406 14.398 0.644 1 79.69 274 ASP B C 1
ATOM 4864 O O . ASP B 1 274 ? 21.562 13.305 0.1 1 79.69 274 ASP B O 1
ATOM 4868 N N . GLY B 1 275 ? 20.219 14.891 0.948 1 80.75 275 GLY B N 1
ATOM 4869 C CA . GLY B 1 275 ? 19.016 14.156 0.559 1 80.75 275 GLY B CA 1
ATOM 4870 C C . GLY B 1 275 ? 18.906 13.938 -0.939 1 80.75 275 GLY B C 1
ATOM 4871 O O . GLY B 1 275 ? 18.594 12.836 -1.392 1 80.75 275 GLY B O 1
ATOM 4872 N N . TYR B 1 276 ? 19.312 14.914 -1.717 1 84.12 276 TYR B N 1
ATOM 4873 C CA . TYR B 1 276 ? 19.266 14.828 -3.172 1 84.12 276 TYR B CA 1
ATOM 4874 C C . TYR B 1 276 ? 20.391 13.953 -3.705 1 84.12 276 TYR B C 1
ATOM 4876 O O . TYR B 1 276 ? 20.188 13.195 -4.66 1 84.12 276 TYR B O 1
ATOM 4884 N N . ARG B 1 277 ? 21.5 14.094 -3.064 1 89.25 277 ARG B N 1
ATOM 4885 C CA . ARG B 1 277 ? 22.656 13.297 -3.49 1 89.25 277 ARG B CA 1
ATOM 4886 C C . ARG B 1 277 ? 22.406 11.812 -3.254 1 89.25 277 ARG B C 1
ATOM 4888 O O . ARG B 1 277 ? 22.766 10.977 -4.086 1 89.25 277 ARG B O 1
ATOM 4895 N N . LEU B 1 278 ? 21.891 11.578 -2.104 1 88.31 278 LEU B N 1
ATOM 4896 C CA . LEU B 1 278 ? 21.578 10.18 -1.801 1 88.31 278 LEU B CA 1
ATOM 4897 C C . LEU B 1 278 ? 20.562 9.633 -2.793 1 88.31 278 LEU B C 1
ATOM 4899 O O . LEU B 1 278 ? 20.719 8.516 -3.291 1 88.31 278 LEU B O 1
ATOM 4903 N N . ARG B 1 279 ? 19.578 10.359 -3.064 1 88.19 279 ARG B N 1
ATOM 4904 C CA . ARG B 1 279 ? 18.562 9.93 -4.02 1 88.19 279 ARG B CA 1
ATOM 4905 C C . ARG B 1 279 ? 19.156 9.695 -5.398 1 88.19 279 ARG B C 1
ATOM 4907 O O . ARG B 1 279 ? 18.812 8.734 -6.082 1 88.19 279 ARG B O 1
ATOM 4914 N N . PHE B 1 280 ? 20.031 10.562 -5.812 1 91.94 280 PHE B N 1
ATOM 4915 C CA . PHE B 1 280 ? 20.688 10.43 -7.102 1 91.94 280 PHE B CA 1
ATOM 4916 C C . PHE B 1 280 ? 21.484 9.133 -7.172 1 91.94 280 PHE B C 1
ATOM 4918 O O . PHE B 1 280 ? 21.406 8.398 -8.156 1 91.94 280 PHE B O 1
ATOM 4925 N N . GLN B 1 281 ? 22.203 8.836 -6.125 1 92.94 281 GLN B N 1
ATOM 4926 C CA . GLN B 1 281 ? 23 7.613 -6.07 1 92.94 281 GLN B CA 1
ATOM 4927 C C . GLN B 1 281 ? 22.109 6.375 -6.043 1 92.94 281 GLN B C 1
ATOM 4929 O O . GLN B 1 281 ? 22.438 5.355 -6.656 1 92.94 281 GLN B O 1
ATOM 4934 N N . GLN B 1 282 ? 21.047 6.5 -5.359 1 91.88 282 GLN B N 1
ATOM 4935 C CA . GLN B 1 282 ? 20.125 5.375 -5.289 1 91.88 282 GLN B CA 1
ATOM 4936 C C . GLN B 1 282 ? 19.5 5.086 -6.652 1 91.88 282 GLN B C 1
ATOM 4938 O O . GLN B 1 282 ? 19.328 3.926 -7.027 1 91.88 282 GLN B O 1
ATOM 4943 N N . LEU B 1 283 ? 19.172 6.125 -7.344 1 94 283 LEU B N 1
ATOM 4944 C CA . LEU B 1 283 ? 18.609 5.953 -8.68 1 94 283 LEU B CA 1
ATOM 4945 C C . LEU B 1 283 ? 19.625 5.336 -9.625 1 94 283 LEU B C 1
ATOM 4947 O O . LEU B 1 283 ? 19.281 4.484 -10.453 1 94 283 LEU B O 1
ATOM 4951 N N . LEU B 1 284 ? 20.844 5.719 -9.484 1 95.25 284 LEU B N 1
ATOM 4952 C CA . LEU B 1 284 ? 21.906 5.164 -10.312 1 95.25 284 LEU B CA 1
ATOM 4953 C C . LEU B 1 284 ? 22.125 3.688 -10 1 95.25 284 LEU B C 1
ATOM 4955 O O . LEU B 1 284 ? 22.531 2.918 -10.875 1 95.25 284 LEU B O 1
ATOM 4959 N N . ALA B 1 285 ? 21.859 3.318 -8.82 1 95.94 285 ALA B N 1
ATOM 4960 C CA . ALA B 1 285 ? 22.078 1.942 -8.375 1 95.94 285 ALA B CA 1
ATOM 4961 C C . ALA B 1 285 ? 20.875 1.062 -8.703 1 95.94 285 ALA B C 1
ATOM 4963 O O . ALA B 1 285 ? 20.938 -0.163 -8.578 1 95.94 285 ALA B O 1
ATOM 4964 N N . THR B 1 286 ? 19.781 1.629 -9.148 1 95.12 286 THR B N 1
ATOM 4965 C CA . THR B 1 286 ? 18.516 0.938 -9.344 1 95.12 286 THR B CA 1
ATOM 4966 C C . THR B 1 286 ? 18.656 -0.17 -10.383 1 95.12 286 THR B C 1
ATOM 4968 O O . THR B 1 286 ? 18.172 -1.282 -10.188 1 95.12 286 THR B O 1
ATOM 4971 N N . PRO B 1 287 ? 19.375 0.071 -11.539 1 97 287 PRO B N 1
ATOM 4972 C CA . PRO B 1 287 ? 19.531 -1.014 -12.508 1 97 287 PRO B CA 1
ATOM 4973 C C . PRO B 1 287 ? 20.219 -2.244 -11.914 1 97 287 PRO B C 1
ATOM 4975 O O . PRO B 1 287 ? 19.797 -3.375 -12.18 1 97 287 PRO B O 1
ATOM 4978 N N . LEU B 1 288 ? 21.172 -1.954 -11.172 1 96.62 288 LEU B N 1
ATOM 4979 C CA . LEU B 1 288 ? 21.859 -3.064 -10.523 1 96.62 288 LEU B CA 1
ATOM 4980 C C . LEU B 1 288 ? 20.953 -3.756 -9.516 1 96.62 288 LEU B C 1
ATOM 4982 O O . LEU B 1 288 ? 21.031 -4.977 -9.344 1 96.62 288 LEU B O 1
ATOM 4986 N N . LEU B 1 289 ? 20.219 -2.977 -8.867 1 95.69 289 LEU B N 1
ATOM 4987 C CA . LEU B 1 289 ? 19.281 -3.52 -7.883 1 95.69 289 LEU B CA 1
ATOM 4988 C C . LEU B 1 289 ? 18.281 -4.461 -8.547 1 95.69 289 LEU B C 1
ATOM 4990 O O . LEU B 1 289 ? 17.969 -5.527 -8.008 1 95.69 289 LEU B O 1
ATOM 4994 N N . PHE B 1 290 ? 17.75 -4.062 -9.703 1 96.75 290 PHE B N 1
ATOM 4995 C CA . PHE B 1 290 ? 16.812 -4.918 -10.43 1 96.75 290 PHE B CA 1
ATOM 4996 C C . PHE B 1 290 ? 17.484 -6.219 -10.844 1 96.75 290 PHE B C 1
ATOM 4998 O O . PHE B 1 290 ? 16.906 -7.297 -10.703 1 96.75 290 PHE B O 1
ATOM 5005 N N . ALA B 1 291 ? 18.672 -6.105 -11.32 1 96.56 291 ALA B N 1
ATOM 5006 C CA . ALA B 1 291 ? 19.438 -7.293 -11.703 1 96.56 291 ALA B CA 1
ATOM 5007 C C . ALA B 1 291 ? 19.688 -8.203 -10.5 1 96.56 291 ALA B C 1
ATOM 5009 O O . ALA B 1 291 ? 19.531 -9.422 -10.594 1 96.56 291 ALA B O 1
ATOM 5010 N N . ALA B 1 292 ? 20.047 -7.578 -9.398 1 95.75 292 ALA B N 1
ATOM 5011 C CA . ALA B 1 292 ? 20.312 -8.32 -8.172 1 95.75 292 ALA B CA 1
ATOM 5012 C C . ALA B 1 292 ? 19.078 -9.078 -7.707 1 95.75 292 ALA B C 1
ATOM 5014 O O . ALA B 1 292 ? 19.156 -10.242 -7.305 1 95.75 292 ALA B O 1
ATOM 5015 N N . MET B 1 293 ? 17.969 -8.43 -7.762 1 94.06 293 MET B N 1
ATOM 5016 C CA . MET B 1 293 ? 16.734 -9.07 -7.336 1 94.06 293 MET B CA 1
ATOM 5017 C C . MET B 1 293 ? 16.375 -10.242 -8.25 1 94.06 293 MET B C 1
ATOM 5019 O O . MET B 1 293 ? 15.875 -11.266 -7.785 1 94.06 293 MET B O 1
ATOM 5023 N N . SER B 1 294 ? 16.609 -10.055 -9.508 1 94.12 294 SER B N 1
ATOM 5024 C CA . SER B 1 294 ? 16.344 -11.125 -10.461 1 94.12 294 SER B CA 1
ATOM 5025 C C . SER B 1 294 ? 17.234 -12.336 -10.195 1 94.12 294 SER B C 1
ATOM 5027 O O . SER B 1 294 ? 16.766 -13.477 -10.211 1 94.12 294 SER B O 1
ATOM 5029 N N . VAL B 1 295 ? 18.484 -12.078 -9.984 1 93.06 295 VAL B N 1
ATOM 5030 C CA . VAL B 1 295 ? 19.438 -13.141 -9.703 1 93.06 295 VAL B CA 1
ATOM 5031 C C . VAL B 1 295 ? 19.078 -13.82 -8.383 1 93.06 295 VAL B C 1
ATOM 5033 O O . VAL B 1 295 ? 19.125 -15.047 -8.273 1 93.06 295 VAL B O 1
ATOM 5036 N N . LEU B 1 296 ? 18.766 -13.016 -7.453 1 91.44 296 LEU B N 1
ATOM 5037 C CA . LEU B 1 296 ? 18.391 -13.539 -6.145 1 91.44 296 LEU B CA 1
ATOM 5038 C C . LEU B 1 296 ? 17.156 -14.422 -6.25 1 91.44 296 LEU B C 1
ATOM 5040 O O . LEU B 1 296 ? 17.062 -15.461 -5.586 1 91.44 296 LEU B O 1
ATOM 5044 N N . ALA B 1 297 ? 16.219 -13.977 -6.984 1 90.94 297 ALA B N 1
ATOM 5045 C CA . ALA B 1 297 ? 15.008 -14.758 -7.203 1 90.94 297 ALA B CA 1
ATOM 5046 C C . ALA B 1 297 ? 15.336 -16.125 -7.789 1 90.94 297 ALA B C 1
ATOM 5048 O O . ALA B 1 297 ? 14.789 -17.141 -7.355 1 90.94 297 ALA B O 1
ATOM 5049 N N . ALA B 1 298 ? 16.156 -16.156 -8.766 1 89.38 298 ALA B N 1
ATOM 5050 C CA . ALA B 1 298 ? 16.562 -17.406 -9.398 1 89.38 298 ALA B CA 1
ATOM 5051 C C . ALA B 1 298 ? 17.281 -18.312 -8.406 1 89.38 298 ALA B C 1
ATOM 5053 O O . ALA B 1 298 ? 17.016 -19.516 -8.328 1 89.38 298 ALA B O 1
ATOM 5054 N N . ALA B 1 299 ? 18.172 -17.688 -7.715 1 87 299 ALA B N 1
ATOM 5055 C CA . ALA B 1 299 ? 18.984 -18.453 -6.766 1 87 299 ALA B CA 1
ATOM 5056 C C . ALA B 1 299 ? 18.109 -19.078 -5.68 1 87 299 ALA B C 1
ATOM 5058 O O . ALA B 1 299 ? 18.281 -20.25 -5.332 1 87 299 ALA B O 1
ATOM 5059 N N . PHE B 1 300 ? 17.25 -18.328 -5.191 1 83.44 300 PHE B N 1
ATOM 5060 C CA . PHE B 1 300 ? 16.375 -18.812 -4.117 1 83.44 300 PHE B CA 1
ATOM 5061 C C . PHE B 1 300 ? 15.414 -19.875 -4.633 1 83.44 300 PHE B C 1
ATOM 5063 O O . PHE B 1 300 ? 15.078 -20.812 -3.91 1 83.44 300 PHE B O 1
ATOM 5070 N N . SER B 1 301 ? 14.953 -19.688 -5.801 1 82.56 301 SER B N 1
ATOM 5071 C CA . SER B 1 301 ? 13.992 -20.625 -6.367 1 82.56 301 SER B CA 1
ATOM 5072 C C . SER B 1 301 ? 14.633 -21.984 -6.629 1 82.56 301 SER B C 1
ATOM 5074 O O . SER B 1 301 ? 13.977 -23.016 -6.52 1 82.56 301 SER B O 1
ATOM 5076 N N . LEU B 1 302 ? 15.805 -21.969 -6.992 1 77.94 302 LEU B N 1
ATOM 5077 C CA . LEU B 1 302 ? 16.5 -23.219 -7.277 1 77.94 302 LEU B CA 1
ATOM 5078 C C . LEU B 1 302 ? 16.828 -23.969 -5.988 1 77.94 302 LEU B C 1
ATOM 5080 O O . LEU B 1 302 ? 16.906 -25.188 -5.984 1 77.94 302 LEU B O 1
ATOM 5084 N N . ARG B 1 303 ? 16.969 -23.125 -4.973 1 73.56 303 ARG B N 1
ATOM 5085 C CA . ARG B 1 303 ? 17.281 -23.75 -3.693 1 73.56 303 ARG B CA 1
ATOM 5086 C C . ARG B 1 303 ? 16.016 -24.234 -2.99 1 73.56 303 ARG B C 1
ATOM 5088 O O . ARG B 1 303 ? 16.047 -25.234 -2.279 1 73.56 303 ARG B O 1
ATOM 5095 N N . LEU B 1 304 ? 14.977 -23.344 -3.012 1 64.25 304 LEU B N 1
ATOM 5096 C CA . LEU B 1 304 ? 13.773 -23.625 -2.23 1 64.25 304 LEU B CA 1
ATOM 5097 C C . LEU B 1 304 ? 12.836 -24.562 -2.984 1 64.25 304 LEU B C 1
ATOM 5099 O O . LEU B 1 304 ? 11.75 -24.891 -2.498 1 64.25 304 LEU B O 1
ATOM 5103 N N . ALA B 1 305 ? 13.164 -24.859 -4.168 1 57 305 ALA B N 1
ATOM 5104 C CA . ALA B 1 305 ? 12.359 -25.812 -4.926 1 57 305 ALA B CA 1
ATOM 5105 C C . ALA B 1 305 ? 11.922 -26.984 -4.047 1 57 305 ALA B C 1
ATOM 5107 O O . ALA B 1 305 ? 10.906 -27.625 -4.32 1 57 305 ALA B O 1
ATOM 5108 N N . ARG B 1 306 ? 12.688 -26.906 -2.996 1 57.44 306 ARG B N 1
ATOM 5109 C CA . ARG B 1 306 ? 12.297 -28.031 -2.148 1 57.44 306 ARG B CA 1
ATOM 5110 C C . ARG B 1 306 ? 11.227 -27.609 -1.148 1 57.44 306 ARG B C 1
ATOM 5112 O O . ARG B 1 306 ? 10.633 -28.469 -0.477 1 57.44 306 ARG B O 1
ATOM 5119 N N . LEU B 1 307 ? 11.164 -26.359 -1.167 1 56.5 307 LEU B N 1
ATOM 5120 C CA . LEU B 1 307 ? 10.188 -25.922 -0.176 1 56.5 307 LEU B CA 1
ATOM 5121 C C . LEU B 1 307 ? 8.766 -26.141 -0.682 1 56.5 307 LEU B C 1
ATOM 5123 O O . LEU B 1 307 ? 8.469 -25.859 -1.845 1 56.5 307 LEU B O 1
ATOM 5127 N N . GLY B 1 308 ? 8.398 -27.422 -0.834 1 54.59 308 GLY B N 1
ATOM 5128 C CA . GLY B 1 308 ? 7.184 -28.109 -1.226 1 54.59 308 GLY B CA 1
ATOM 5129 C C . GLY B 1 308 ? 6.07 -27.172 -1.648 1 54.59 308 GLY B C 1
ATOM 5130 O O . GLY B 1 308 ? 5.383 -27.422 -2.643 1 54.59 308 GLY B O 1
ATOM 5131 N N . GLY B 1 309 ? 5.562 -26.125 -0.793 1 59.84 309 GLY B N 1
ATOM 5132 C CA . GLY B 1 309 ? 4.242 -25.578 -1.076 1 59.84 309 GLY B CA 1
ATOM 5133 C C . GLY B 1 309 ? 4.258 -24.094 -1.392 1 59.84 309 GLY B C 1
ATOM 5134 O O . GLY B 1 309 ? 5.262 -23.422 -1.158 1 59.84 309 GLY B O 1
ATOM 5135 N N . LEU B 1 310 ? 3.383 -23.656 -2.344 1 62.91 310 LEU B N 1
ATOM 5136 C CA . LEU B 1 310 ? 3.172 -22.281 -2.779 1 62.91 310 LEU B CA 1
ATOM 5137 C C . LEU B 1 310 ? 3.25 -21.328 -1.6 1 62.91 310 LEU B C 1
ATOM 5139 O O . LEU B 1 310 ? 3.82 -20.234 -1.718 1 62.91 310 LEU B O 1
ATOM 5143 N N . ALA B 1 311 ? 2.857 -21.844 -0.476 1 64.38 311 ALA B N 1
ATOM 5144 C CA . ALA B 1 311 ? 2.855 -20.984 0.701 1 64.38 311 ALA B CA 1
ATOM 5145 C C . ALA B 1 311 ? 4.273 -20.734 1.2 1 64.38 311 ALA B C 1
ATOM 5147 O O . ALA B 1 311 ? 4.605 -19.609 1.617 1 64.38 311 ALA B O 1
ATOM 5148 N N . GLY B 1 312 ? 5.039 -21.75 1.18 1 70.31 312 GLY B N 1
ATOM 5149 C CA . GLY B 1 312 ? 6.426 -21.609 1.597 1 70.31 312 GLY B CA 1
ATOM 5150 C C . GLY B 1 312 ? 7.215 -20.656 0.712 1 70.31 312 GLY B C 1
ATOM 5151 O O . GLY B 1 312 ? 7.977 -19.828 1.21 1 70.31 312 GLY B O 1
ATOM 5152 N N . LEU B 1 313 ? 6.859 -20.797 -0.472 1 70.5 313 LEU B N 1
ATOM 5153 C CA . LEU B 1 313 ? 7.539 -19.953 -1.446 1 70.5 313 LEU B CA 1
ATOM 5154 C C . LEU B 1 313 ? 7.125 -18.5 -1.284 1 70.5 313 LEU B C 1
ATOM 5156 O O . LEU B 1 313 ? 7.969 -17.594 -1.324 1 70.5 313 LEU B O 1
ATOM 5160 N N . ALA B 1 314 ? 5.879 -18.281 -1.138 1 73.56 314 ALA B N 1
ATOM 5161 C CA . ALA B 1 314 ? 5.391 -16.922 -0.912 1 73.56 314 ALA B CA 1
ATOM 5162 C C . ALA B 1 314 ? 5.992 -16.328 0.357 1 73.56 314 ALA B C 1
ATOM 5164 O O . ALA B 1 314 ? 6.395 -15.164 0.373 1 73.56 314 ALA B O 1
ATOM 5165 N N . GLY B 1 315 ? 6.07 -17.172 1.314 1 76 315 GLY B N 1
ATOM 5166 C CA . GLY B 1 315 ? 6.656 -16.719 2.568 1 76 315 GLY B CA 1
ATOM 5167 C C . GLY B 1 315 ? 8.125 -16.344 2.445 1 76 315 GLY B C 1
ATOM 5168 O O . GLY B 1 315 ? 8.562 -15.336 2.992 1 76 315 GLY B O 1
ATOM 5169 N N . ALA B 1 316 ? 8.781 -17.141 1.734 1 76.56 316 ALA B N 1
ATOM 5170 C CA . ALA B 1 316 ? 10.203 -16.891 1.539 1 76.56 316 ALA B CA 1
ATOM 5171 C C . ALA B 1 316 ? 10.43 -15.609 0.736 1 76.56 316 ALA B C 1
ATOM 5173 O O . ALA B 1 316 ? 11.32 -14.82 1.055 1 76.56 316 ALA B O 1
ATOM 5174 N N . GLY B 1 317 ? 9.711 -15.5 -0.303 1 80.31 317 GLY B N 1
ATOM 5175 C CA . GLY B 1 317 ? 9.812 -14.289 -1.095 1 80.31 317 GLY B CA 1
ATOM 5176 C C . GLY B 1 317 ? 9.539 -13.023 -0.293 1 80.31 317 GLY B C 1
ATOM 5177 O O . GLY B 1 317 ? 10.273 -12.047 -0.396 1 80.31 317 GLY B O 1
ATOM 5178 N N . VAL B 1 318 ? 8.555 -13.109 0.525 1 85.69 318 VAL B N 1
ATOM 5179 C CA . VAL B 1 318 ? 8.188 -11.977 1.367 1 85.69 318 VAL B CA 1
ATOM 5180 C C . VAL B 1 318 ? 9.289 -11.703 2.385 1 85.69 318 VAL B C 1
ATOM 5182 O O . VAL B 1 318 ? 9.688 -10.555 2.592 1 85.69 318 VAL B O 1
ATOM 5185 N N . ALA B 1 319 ? 9.797 -12.773 2.918 1 86.81 319 ALA B N 1
ATOM 5186 C CA . ALA B 1 319 ? 10.859 -12.633 3.918 1 86.81 319 ALA B CA 1
ATOM 5187 C C . ALA B 1 319 ? 12.094 -11.984 3.318 1 86.81 319 ALA B C 1
ATOM 5189 O O . ALA B 1 319 ? 12.648 -11.039 3.891 1 86.81 319 ALA B O 1
ATOM 5190 N N . ILE B 1 320 ? 12.492 -12.453 2.186 1 87.69 320 ILE B N 1
ATOM 5191 C CA . ILE B 1 320 ? 13.672 -11.906 1.521 1 87.69 320 ILE B CA 1
ATOM 5192 C C . ILE B 1 320 ? 13.414 -10.453 1.131 1 87.69 320 ILE B C 1
ATOM 5194 O O . ILE B 1 320 ? 14.289 -9.594 1.281 1 87.69 320 ILE B O 1
ATOM 5198 N N . GLY B 1 321 ? 12.234 -10.234 0.643 1 86.25 321 GLY B N 1
ATOM 5199 C CA . GLY B 1 321 ? 11.859 -8.867 0.307 1 86.25 321 GLY B CA 1
ATOM 5200 C C . GLY B 1 321 ? 11.922 -7.922 1.492 1 86.25 321 GLY B C 1
ATOM 5201 O O . GLY B 1 321 ? 12.438 -6.809 1.378 1 86.25 321 GLY B O 1
ATOM 5202 N N . PHE B 1 322 ? 11.469 -8.375 2.617 1 86.5 322 PHE B N 1
ATOM 5203 C CA . PHE B 1 322 ? 11.477 -7.562 3.828 1 86.5 322 PHE B CA 1
ATOM 5204 C C . PHE B 1 322 ? 12.898 -7.328 4.316 1 86.5 322 PHE B C 1
ATOM 5206 O O . PHE B 1 322 ? 13.242 -6.223 4.734 1 86.5 322 PHE B O 1
ATOM 5213 N N . ILE B 1 323 ? 13.633 -8.352 4.305 1 88 323 ILE B N 1
ATOM 5214 C CA . ILE B 1 323 ? 15.016 -8.234 4.75 1 88 323 ILE B CA 1
ATOM 5215 C C . ILE B 1 323 ? 15.742 -7.203 3.891 1 88 323 ILE B C 1
ATOM 5217 O O . ILE B 1 323 ? 16.438 -6.328 4.418 1 88 323 ILE B O 1
ATOM 5221 N N . PHE B 1 324 ? 15.539 -7.324 2.711 1 87.56 324 PHE B N 1
ATOM 5222 C CA . PHE B 1 324 ? 16.203 -6.395 1.805 1 87.56 324 PHE B CA 1
ATOM 5223 C C . PHE B 1 324 ? 15.648 -4.984 1.973 1 87.56 324 PHE B C 1
ATOM 5225 O O . PHE B 1 324 ? 16.391 -4.008 1.914 1 87.56 324 PHE B O 1
ATOM 5232 N N . PHE B 1 325 ? 14.43 -4.922 2.043 1 86.38 325 PHE B N 1
ATOM 5233 C CA . PHE B 1 325 ? 13.812 -3.613 2.225 1 86.38 325 PHE B CA 1
ATOM 5234 C C . PHE B 1 325 ? 14.367 -2.916 3.459 1 86.38 325 PHE B C 1
ATOM 5236 O O . PHE B 1 325 ? 14.727 -1.737 3.404 1 86.38 325 PHE B O 1
ATOM 5243 N N . PHE B 1 326 ? 14.406 -3.617 4.492 1 85.25 326 PHE B N 1
ATOM 5244 C CA . PHE B 1 326 ? 14.883 -3.031 5.738 1 85.25 326 PHE B CA 1
ATOM 5245 C C . PHE B 1 326 ? 16.375 -2.727 5.656 1 85.25 326 PHE B C 1
ATOM 5247 O O . PHE B 1 326 ? 16.844 -1.746 6.238 1 85.25 326 PHE B O 1
ATOM 5254 N N . PHE B 1 327 ? 17.062 -3.562 5.004 1 89.69 327 PHE B N 1
ATOM 5255 C CA . PHE B 1 327 ? 18.484 -3.283 4.789 1 89.69 327 PHE B CA 1
ATOM 5256 C C . PHE B 1 327 ? 18.672 -1.994 4 1 89.69 327 PHE B C 1
ATOM 5258 O O . PHE B 1 327 ? 19.516 -1.17 4.336 1 89.69 327 PHE B O 1
ATOM 5265 N N . ASN B 1 328 ? 17.859 -1.893 3.02 1 87.81 328 ASN B N 1
ATOM 5266 C CA . ASN B 1 328 ? 17.922 -0.694 2.189 1 87.81 328 ASN B CA 1
ATOM 5267 C C . ASN B 1 328 ? 17.531 0.553 2.977 1 87.81 328 ASN B C 1
ATOM 5269 O O . ASN B 1 328 ? 18.188 1.586 2.881 1 87.81 328 ASN B O 1
ATOM 5273 N N . GLU B 1 329 ? 16.516 0.431 3.748 1 82.88 329 GLU B N 1
ATOM 5274 C CA . GLU B 1 329 ? 16.031 1.563 4.535 1 82.88 329 GLU B CA 1
ATOM 5275 C C . GLU B 1 329 ? 17.016 1.928 5.637 1 82.88 329 GLU B C 1
ATOM 5277 O O . GLU B 1 329 ? 17.219 3.107 5.934 1 82.88 329 GLU B O 1
ATOM 5282 N N . PHE B 1 330 ? 17.594 0.906 6.191 1 85.62 330 PHE B N 1
ATOM 5283 C CA . PHE B 1 330 ? 18.578 1.128 7.238 1 85.62 330 PHE B CA 1
ATOM 5284 C C . PHE B 1 330 ? 19.828 1.812 6.676 1 85.62 330 PHE B C 1
ATOM 5286 O O . PHE B 1 330 ? 20.391 2.693 7.32 1 85.62 330 PHE B O 1
ATOM 5293 N N . SER B 1 331 ? 20.234 1.426 5.582 1 89.94 331 SER B N 1
ATOM 5294 C CA . SER B 1 331 ? 21.375 2.064 4.926 1 89.94 331 SER B CA 1
ATOM 5295 C C . SER B 1 331 ? 21.094 3.537 4.641 1 89.94 331 SER B C 1
ATOM 5297 O O . SER B 1 331 ? 21.953 4.391 4.836 1 89.94 331 SER B O 1
ATOM 5299 N N . GLY B 1 332 ? 19.906 3.822 4.207 1 86.25 332 GLY B N 1
ATOM 5300 C CA . GLY B 1 332 ? 19.516 5.203 3.975 1 86.25 332 GLY B CA 1
ATOM 5301 C C . GLY B 1 332 ? 19.484 6.035 5.242 1 86.25 332 GLY B C 1
ATOM 5302 O O . GLY B 1 332 ? 19.938 7.184 5.246 1 86.25 332 GLY B O 1
ATOM 5303 N N . ALA B 1 333 ? 19.031 5.441 6.293 1 81 333 ALA B N 1
ATOM 5304 C CA . ALA B 1 333 ? 18.953 6.125 7.578 1 81 333 ALA B CA 1
ATOM 5305 C C . ALA B 1 333 ? 20.344 6.43 8.125 1 81 333 ALA B C 1
ATOM 5307 O O . ALA B 1 333 ? 20.578 7.484 8.727 1 81 333 ALA B O 1
ATOM 5308 N N . LEU B 1 334 ? 21.203 5.523 7.914 1 86 334 LEU B N 1
ATOM 5309 C CA . LEU B 1 334 ? 22.578 5.715 8.367 1 86 334 LEU B CA 1
ATOM 5310 C C . LEU B 1 334 ? 23.25 6.852 7.605 1 86 334 LEU B C 1
ATOM 5312 O O . LEU B 1 334 ? 24.062 7.582 8.164 1 86 334 LEU B O 1
ATOM 5316 N N . ALA B 1 335 ? 22.891 6.945 6.387 1 86.81 335 ALA B N 1
ATOM 5317 C CA . ALA B 1 335 ? 23.438 8.039 5.59 1 86.81 335 ALA B CA 1
ATOM 5318 C C . ALA B 1 335 ? 22.859 9.383 6.039 1 86.81 335 ALA B C 1
ATOM 5320 O O . ALA B 1 335 ? 23.594 10.375 6.113 1 86.81 335 ALA B O 1
ATOM 5321 N N . ASP B 1 336 ? 21.594 9.383 6.336 1 76.06 336 ASP B N 1
ATOM 5322 C CA . ASP B 1 336 ? 20.953 10.594 6.828 1 76.06 336 ASP B CA 1
ATOM 5323 C C . ASP B 1 336 ? 21.562 11.039 8.156 1 76.06 336 ASP B C 1
ATOM 5325 O O . ASP B 1 336 ? 21.656 12.242 8.422 1 76.06 336 ASP B O 1
ATOM 5329 N N . ALA B 1 337 ? 21.938 10.078 8.93 1 77 337 ALA B N 1
ATOM 5330 C CA . ALA B 1 337 ? 22.562 10.359 10.219 1 77 337 ALA B CA 1
ATOM 5331 C C . ALA B 1 337 ? 24.062 10.641 10.047 1 77 337 ALA B C 1
ATOM 5333 O O . ALA B 1 337 ? 24.766 10.867 11.023 1 77 337 ALA B O 1
ATOM 5334 N N . GLU B 1 338 ? 24.547 10.539 8.812 1 83.94 338 GLU B N 1
ATOM 5335 C CA . GLU B 1 338 ? 25.922 10.82 8.445 1 83.94 338 GLU B CA 1
ATOM 5336 C C . GLU B 1 338 ? 26.875 9.805 9.062 1 83.94 338 GLU B C 1
ATOM 5338 O O . GLU B 1 338 ? 28 10.148 9.461 1 83.94 338 GLU B O 1
ATOM 5343 N N . ILE B 1 339 ? 26.391 8.68 9.281 1 86.19 339 ILE B N 1
ATOM 5344 C CA . ILE B 1 339 ? 27.203 7.605 9.828 1 86.19 339 ILE B CA 1
ATOM 5345 C C . ILE B 1 339 ? 28 6.934 8.703 1 86.19 339 ILE B C 1
ATOM 5347 O O . ILE B 1 339 ? 29.156 6.578 8.891 1 86.19 339 ILE B O 1
ATOM 5351 N N . ILE B 1 340 ? 27.422 6.809 7.543 1 91.94 340 ILE B N 1
ATOM 5352 C CA . ILE B 1 340 ? 28.078 6.238 6.375 1 91.94 340 ILE B CA 1
ATOM 5353 C C . ILE B 1 340 ? 27.953 7.203 5.195 1 91.94 340 ILE B C 1
ATOM 5355 O O . ILE B 1 340 ? 27 7.98 5.113 1 91.94 340 ILE B O 1
ATOM 5359 N N . PRO B 1 341 ? 28.969 7.074 4.344 1 93.19 341 PRO B N 1
ATOM 5360 C CA . PRO B 1 341 ? 28.891 7.957 3.178 1 93.19 341 PRO B CA 1
ATOM 5361 C C . PRO B 1 341 ? 27.703 7.648 2.277 1 93.19 341 PRO B C 1
ATOM 5363 O O . PRO B 1 341 ? 27.25 6.504 2.225 1 93.19 341 PRO B O 1
ATOM 5366 N N . LEU B 1 342 ? 27.281 8.633 1.522 1 92.25 342 LEU B N 1
ATOM 5367 C CA . LEU B 1 342 ? 26.094 8.562 0.684 1 92.25 342 LEU B CA 1
ATOM 5368 C C . LEU B 1 342 ? 26.25 7.484 -0.388 1 92.25 342 LEU B C 1
ATOM 5370 O O . LEU B 1 342 ? 25.297 6.742 -0.668 1 92.25 342 LEU B O 1
ATOM 5374 N N . TYR B 1 343 ? 27.5 7.328 -0.914 1 93.75 343 TYR B N 1
ATOM 5375 C CA . TYR B 1 343 ? 27.75 6.352 -1.967 1 93.75 343 TYR B CA 1
ATOM 5376 C C . TYR B 1 343 ? 27.625 4.93 -1.434 1 93.75 343 TYR B C 1
ATOM 5378 O O . TYR B 1 343 ? 27.062 4.059 -2.094 1 93.75 343 TYR B O 1
ATOM 5386 N N . ALA B 1 344 ? 28.047 4.742 -0.285 1 94.56 344 ALA B N 1
ATOM 5387 C CA . ALA B 1 344 ? 28 3.416 0.321 1 94.56 344 ALA B CA 1
ATOM 5388 C C . ALA B 1 344 ? 26.562 3.02 0.652 1 94.56 344 ALA B C 1
ATOM 5390 O O . ALA B 1 344 ? 26.172 1.862 0.479 1 94.56 344 ALA B O 1
ATOM 5391 N N . ALA B 1 345 ? 25.859 3.963 1.117 1 93.25 345 ALA B N 1
ATOM 5392 C CA . ALA B 1 345 ? 24.484 3.689 1.5 1 93.25 345 ALA B CA 1
ATOM 5393 C C . ALA B 1 345 ? 23.641 3.305 0.286 1 93.25 345 ALA B C 1
ATOM 5395 O O . ALA B 1 345 ? 22.781 2.428 0.372 1 93.25 345 ALA B O 1
ATOM 5396 N N . ALA B 1 346 ? 23.859 3.916 -0.861 1 93.75 346 ALA B N 1
ATOM 5397 C CA . ALA B 1 346 ? 23.062 3.693 -2.064 1 93.75 346 ALA B CA 1
ATOM 5398 C C . ALA B 1 346 ? 23.469 2.391 -2.752 1 93.75 346 ALA B C 1
ATOM 5400 O O . ALA B 1 346 ? 22.609 1.673 -3.277 1 93.75 346 ALA B O 1
ATOM 5401 N N . TRP B 1 347 ? 24.766 1.98 -2.648 1 95.88 347 TRP B N 1
ATOM 5402 C CA . TRP B 1 347 ? 25.266 0.883 -3.475 1 95.88 347 TRP B CA 1
ATOM 5403 C C . TRP B 1 347 ? 25.406 -0.394 -2.652 1 95.88 347 TRP B C 1
ATOM 5405 O O . TRP B 1 347 ? 25.469 -1.492 -3.209 1 95.88 347 TRP B O 1
ATOM 5415 N N . ALA B 1 348 ? 25.438 -0.265 -1.4 1 95.56 348 ALA B N 1
ATOM 5416 C CA . ALA B 1 348 ? 25.656 -1.435 -0.551 1 95.56 348 ALA B CA 1
ATOM 5417 C C . ALA B 1 348 ? 24.516 -2.432 -0.696 1 95.56 348 ALA B C 1
ATOM 5419 O O . ALA B 1 348 ? 24.734 -3.623 -0.914 1 95.56 348 ALA B O 1
ATOM 5420 N N . PRO B 1 349 ? 23.328 -1.968 -0.611 1 93.88 349 PRO B N 1
ATOM 5421 C CA . PRO B 1 349 ? 22.234 -2.936 -0.667 1 93.88 349 PRO B CA 1
ATOM 5422 C C . PRO B 1 349 ? 22.188 -3.709 -1.982 1 93.88 349 PRO B C 1
ATOM 5424 O O . PRO B 1 349 ? 22.156 -4.941 -1.977 1 93.88 349 PRO B O 1
ATOM 5427 N N . PRO B 1 350 ? 22.234 -3.088 -3.172 1 95.5 350 PRO B N 1
ATOM 5428 C CA . PRO B 1 350 ? 22.219 -3.854 -4.422 1 95.5 350 PRO B CA 1
ATOM 5429 C C . PRO B 1 350 ? 23.422 -4.781 -4.555 1 95.5 350 PRO B C 1
ATOM 5431 O O . PRO B 1 350 ? 23.297 -5.895 -5.07 1 95.5 350 PRO B O 1
ATOM 5434 N N . LEU B 1 351 ? 24.516 -4.348 -4.094 1 96.31 351 LEU B N 1
ATOM 5435 C CA . LEU B 1 351 ? 25.719 -5.164 -4.199 1 96.31 351 LEU B CA 1
ATOM 5436 C C . LEU B 1 351 ? 25.641 -6.387 -3.295 1 96.31 351 LEU B C 1
ATOM 5438 O O . LEU B 1 351 ? 26.016 -7.492 -3.697 1 96.31 351 LEU B O 1
ATOM 5442 N N . VAL B 1 352 ? 25.203 -6.156 -2.117 1 95.38 352 VAL B N 1
ATOM 5443 C CA . VAL B 1 352 ? 25.047 -7.262 -1.182 1 95.38 352 VAL B CA 1
ATOM 5444 C C . VAL B 1 352 ? 24.016 -8.258 -1.725 1 95.38 352 VAL B C 1
ATOM 5446 O O . VAL B 1 352 ? 24.234 -9.477 -1.646 1 95.38 352 VAL B O 1
ATOM 5449 N N . ALA B 1 353 ? 22.969 -7.75 -2.246 1 93.62 353 ALA B N 1
ATOM 5450 C CA . ALA B 1 353 ? 21.953 -8.617 -2.82 1 93.62 353 ALA B CA 1
ATOM 5451 C C . ALA B 1 353 ? 22.5 -9.414 -3.998 1 93.62 353 ALA B C 1
ATOM 5453 O O . ALA B 1 353 ? 22.266 -10.617 -4.102 1 93.62 353 ALA B O 1
ATOM 5454 N N . LEU B 1 354 ? 23.188 -8.75 -4.863 1 94.81 354 LEU B N 1
ATOM 5455 C CA . LEU B 1 354 ? 23.75 -9.406 -6.035 1 94.81 354 LEU B CA 1
ATOM 5456 C C . LEU B 1 354 ? 24.766 -10.469 -5.621 1 94.81 354 LEU B C 1
ATOM 5458 O O . LEU B 1 354 ? 24.734 -11.594 -6.137 1 94.81 354 LEU B O 1
ATOM 5462 N N . LEU B 1 355 ? 25.594 -10.086 -4.707 1 94.88 355 LEU B N 1
ATOM 5463 C CA . LEU B 1 355 ? 26.625 -11.016 -4.254 1 94.88 355 LEU B CA 1
ATOM 5464 C C . LEU B 1 355 ? 26 -12.211 -3.533 1 94.88 355 LEU B C 1
ATOM 5466 O O . LEU B 1 355 ? 26.484 -13.336 -3.67 1 94.88 355 LEU B O 1
ATOM 5470 N N . SER B 1 356 ? 25 -11.969 -2.736 1 92.19 356 SER B N 1
ATOM 5471 C CA . SER B 1 356 ? 24.312 -13.055 -2.062 1 92.19 356 SER B CA 1
ATOM 5472 C C . SER B 1 356 ? 23.672 -14.016 -3.068 1 92.19 356 SER B C 1
ATOM 5474 O O . SER B 1 356 ? 23.766 -15.234 -2.914 1 92.19 356 SER B O 1
ATOM 5476 N N . GLY B 1 357 ? 23.047 -13.477 -4.07 1 89.94 357 GLY B N 1
ATOM 5477 C CA . GLY B 1 357 ? 22.453 -14.305 -5.113 1 89.94 357 GLY B CA 1
ATOM 5478 C C . GLY B 1 357 ? 23.484 -15.109 -5.883 1 89.94 357 GLY B C 1
ATOM 5479 O O . GLY B 1 357 ? 23.281 -16.297 -6.129 1 89.94 357 GLY B O 1
ATOM 5480 N N . LEU B 1 358 ? 24.578 -14.492 -6.188 1 90.38 358 LEU B N 1
ATOM 5481 C CA . LEU B 1 358 ? 25.641 -15.156 -6.938 1 90.38 358 LEU B CA 1
ATOM 5482 C C . LEU B 1 358 ? 26.281 -16.266 -6.102 1 90.38 358 LEU B C 1
ATOM 5484 O O . LEU B 1 358 ? 26.578 -17.344 -6.617 1 90.38 358 LEU B O 1
ATOM 5488 N N . THR B 1 359 ? 26.453 -15.945 -4.898 1 89.38 359 THR B N 1
ATOM 5489 C CA . THR B 1 359 ? 27.047 -16.922 -4.008 1 89.38 359 THR B CA 1
ATOM 5490 C C . THR B 1 359 ? 26.156 -18.156 -3.859 1 89.38 359 THR B C 1
ATOM 5492 O O . THR B 1 359 ? 26.625 -19.281 -3.9 1 89.38 359 THR B O 1
ATOM 5495 N N . LEU B 1 360 ? 24.953 -17.891 -3.744 1 84.75 360 LEU B N 1
ATOM 5496 C CA . LEU B 1 360 ? 24 -19 -3.615 1 84.75 360 LEU B CA 1
ATOM 5497 C C . LEU B 1 360 ? 23.953 -19.828 -4.895 1 84.75 360 LEU B C 1
ATOM 5499 O O . LEU B 1 360 ? 23.859 -21.047 -4.836 1 84.75 360 LEU B O 1
ATOM 5503 N N . LEU B 1 361 ? 24.016 -19.188 -5.957 1 83.81 361 LEU B N 1
ATOM 5504 C CA . LEU B 1 361 ? 23.984 -19.891 -7.242 1 83.81 361 LEU B CA 1
ATOM 5505 C C . LEU B 1 361 ? 25.25 -20.719 -7.438 1 83.81 361 LEU B C 1
ATOM 5507 O O . LEU B 1 361 ? 25.188 -21.844 -7.949 1 83.81 361 LEU B O 1
ATOM 5511 N N . CYS B 1 362 ? 26.359 -20.156 -7.043 1 84.25 362 CYS B N 1
ATOM 5512 C CA . CYS B 1 362 ? 27.625 -20.875 -7.18 1 84.25 362 CYS B CA 1
ATOM 5513 C C . CYS B 1 362 ? 27.656 -22.109 -6.289 1 84.25 362 CYS B C 1
ATOM 5515 O O . CYS B 1 362 ? 28.203 -23.141 -6.676 1 84.25 362 CYS B O 1
ATOM 5517 N N . TYR B 1 363 ? 27.062 -21.953 -5.203 1 79.19 363 TYR B N 1
ATOM 5518 C CA . TYR B 1 363 ? 27.047 -23.094 -4.281 1 79.19 363 TYR B CA 1
ATOM 5519 C C . TYR B 1 363 ? 26.094 -24.172 -4.773 1 79.19 363 TYR B C 1
ATOM 5521 O O . TYR B 1 363 ? 26.359 -25.359 -4.605 1 79.19 363 TYR B O 1
ATOM 5529 N N . THR B 1 364 ? 25.031 -23.812 -5.332 1 71.94 364 THR B N 1
ATOM 5530 C CA . THR B 1 364 ? 24.062 -24.781 -5.801 1 71.94 364 THR B CA 1
ATOM 5531 C C . THR B 1 364 ? 24.516 -25.422 -7.105 1 71.94 364 THR B C 1
ATOM 5533 O O . THR B 1 364 ? 24.281 -26.609 -7.34 1 71.94 364 THR B O 1
ATOM 5536 N N . GLU B 1 365 ? 24.938 -24.703 -8.016 1 67.94 365 GLU B N 1
ATOM 5537 C CA . GLU B 1 365 ? 25.359 -25.25 -9.297 1 67.94 365 GLU B CA 1
ATOM 5538 C C . GLU B 1 365 ? 26.688 -26 -9.172 1 67.94 365 GLU B C 1
ATOM 5540 O O . GLU B 1 365 ? 26.859 -27.062 -9.773 1 67.94 365 GLU B O 1
ATOM 5545 N N . ASP B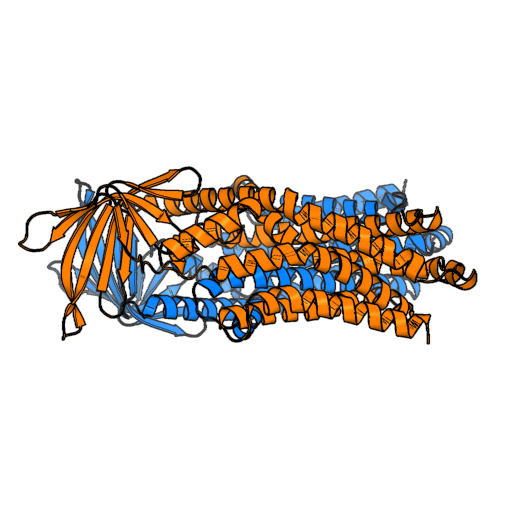 1 366 ? 27.703 -25.328 -8.453 1 57.41 366 ASP B N 1
ATOM 5546 C CA . ASP B 1 366 ? 29.016 -25.953 -8.484 1 57.41 366 ASP B CA 1
ATOM 5547 C C . ASP B 1 366 ? 29.188 -26.938 -7.336 1 57.41 366 ASP B C 1
ATOM 5549 O O . ASP B 1 366 ? 30.172 -27.688 -7.297 1 57.41 366 ASP B O 1
ATOM 5553 N N . GLY B 1 367 ? 28.266 -26.844 -6.34 1 49.78 367 GLY B N 1
ATOM 5554 C CA . GLY B 1 367 ? 28.438 -27.891 -5.344 1 49.78 367 GLY B CA 1
ATOM 5555 C C . GLY B 1 367 ? 27.531 -29.078 -5.57 1 49.78 367 GLY B C 1
ATOM 5556 O O . GLY B 1 367 ? 26.578 -29 -6.344 1 49.78 367 GLY B O 1
#

Secondary structure (DSSP, 8-state):
-----HHHHHHHHHHHHHHHHHHHHHHHHHHHHHHHHHIIIIITTS---HHHHHHHHHHHHHHHHHHHHHHHHHHHHHHHHHHHHHTTHHHHHHHTT--THHHHHHHHHHHHHHHHHIIIIIHHHHHHHHHHHHHHHHHHHHHHHHTS-S-EEEEEE-SSEEEEEEEEEEEEETTEEEEEEEEEEEEEEPTTS-EEEEEEEEEEEEEEETTEEEEEEEEEEESSS--EEEEEEEEE--S-TTTTTSSS--GGGS-GGGHHHHHHHHHHTT---HHHHHHHHHHHHHHHHHHHHHHHHHHHHHHHTTS-SHHHHHHHHHHHHHHHHHHHHHHHHHHHTTSS-HHHHHHHHHHHHHHHHHHHHHHHHH-/-----HHHHHHHHHHHHHHHHHHHHHHHHHHHHHHHHHIIIIITTS---HHHHHHHHHHHHHHHHHHHHHHHHHHHHHHHHHHHHHTTHHHHHHHTT--THHHHHHHHHHHHHHHHHIIIIIHHHHHHHHHHHHHHHHHHHHHHHHTS-S-EEEEEE-SSEEEEEEEEEEEEETTEEEEEEEEEEEEEE-TTS-EEEEEEEEEEEEEEETTEEEEEEEEEEESSS--EEEEEEEEE--S-TTTTTSSS--GGGS-GGGHHHHHHHHHHTT---HHHHHHHHHHHHHHHHHHHHHHHHHHHHHHHTTS-SHHHHHHHHHHHHHHHHHHHHHHHHHHHTTSS-HHHHHHHHHHHHHHHHHHHHHHHHH-

Radius of gyration: 29.09 Å; Cα contacts (8 Å, |Δi|>4): 1248; chains: 2; bounding box: 58×92×65 Å

Solvent-accessible surface area (backbone atoms only — not comparable to full-atom values): 35471 Å² total; per-residue (Å²): 124,86,71,68,45,74,66,33,47,49,50,39,51,44,31,48,42,23,25,51,27,32,41,50,49,53,47,48,49,48,48,50,53,45,35,53,51,44,47,61,63,42,37,62,54,24,96,55,52,71,67,56,47,48,52,44,32,61,26,46,40,47,49,54,46,63,71,45,40,42,50,23,32,24,49,4,23,28,54,25,46,38,52,35,46,72,70,41,48,50,55,51,41,44,72,73,67,47,61,69,62,64,50,42,50,56,40,18,50,50,31,25,52,50,23,49,44,39,42,72,50,48,34,37,53,20,6,52,31,30,32,50,31,46,48,51,50,48,51,45,49,39,58,55,50,45,81,39,77,65,54,45,72,44,69,13,54,57,102,49,36,35,31,37,34,34,20,57,36,80,43,72,55,97,73,32,49,31,28,33,51,24,35,33,36,33,18,33,42,44,101,83,70,49,75,37,84,49,35,36,36,37,16,53,31,28,37,55,45,93,61,28,32,41,25,34,54,24,37,32,40,39,82,88,50,80,63,48,74,40,63,67,44,74,42,76,40,46,29,61,30,39,63,66,45,47,53,39,75,44,78,64,31,54,24,61,89,48,42,67,56,50,33,52,54,32,44,71,72,70,42,87,34,58,72,52,50,34,48,51,42,33,52,69,31,36,18,52,27,25,17,13,24,29,33,28,14,46,31,47,27,70,64,41,64,66,52,79,43,73,43,51,49,43,49,48,48,45,49,53,45,49,52,49,48,50,49,42,51,48,31,46,49,35,28,75,70,64,73,42,57,49,66,53,31,31,42,44,48,31,49,50,41,30,49,51,16,49,50,47,37,49,49,62,72,75,89,124,85,72,68,44,75,66,33,48,48,51,40,52,42,31,49,43,24,24,50,29,33,41,49,48,53,47,48,49,48,49,51,52,46,36,52,52,42,46,62,62,43,37,64,53,24,94,54,53,71,68,56,47,49,53,44,32,62,25,47,41,47,49,54,46,62,71,44,41,44,50,22,33,24,48,3,24,28,53,26,46,41,50,35,45,74,68,41,48,50,55,51,41,44,73,72,65,48,61,69,62,64,50,44,49,55,39,17,51,51,31,25,52,50,23,48,44,40,42,71,50,47,35,38,52,22,6,51,31,31,33,49,31,43,46,50,50,47,49,44,50,39,58,55,50,46,81,39,76,63,56,44,72,43,70,13,56,57,100,51,37,36,32,37,33,35,20,57,36,80,42,73,54,95,72,31,49,31,27,31,51,25,35,33,38,34,18,34,42,43,102,84,70,48,75,38,83,49,35,36,35,36,18,53,31,29,34,54,43,93,59,28,32,43,25,33,54,23,37,31,41,37,82,89,52,78,63,48,73,40,65,66,46,75,41,77,40,46,30,60,31,40,63,65,44,46,54,41,75,43,79,64,32,55,26,60,88,50,41,67,58,51,31,51,53,32,43,72,72,71,42,86,32,60,72,53,51,33,50,51,40,33,52,68,31,36,18,51,27,25,17,14,24,29,34,28,14,46,29,48,27,69,64,40,65,68,50,79,46,74,41,52,49,42,49,48,48,44,49,53,46,48,52,48,49,49,49,41,51,48,30,47,50,35,28,75,70,64,72,41,57,49,67,54,32,32,42,44,47,32,48,51,41,30,51,52,16,49,50,48,38,48,49,59,71,75,89

Sequence (734 aa):
MIGTGRLERYVLLRTFTGVGAALAVISAVILLVQFVDLSRSVGVRADVGVAQLFGLTLLKAPALILLLLPFVFLAGGISAYVGLNRSSELVAMRAAGISAWRFILPSGAAAFLVGVLAVTAFNPLASMLSARFEADRAGLMENYLTDAPKEVWLRQGDDRNQIVIHARSRDTVAGRVRLKGVSLFVYQKNKDGLPEFKRRLEAAQAELLPGFWKLTDVREATAGESSVRSDSLSIRSTLDSESAMERFASPDAIAFWRLPAAIHQTEQAGFSADGYRLRFQQLLATPLLFAAMSVLAAAFSLRLARLGGLAGLAGAGVAIGFIFFFFNEFSGALADAEIIPLYAAAWAPPLVALLSGLTLLCYTEDGMIGTGRLERYVLLRTFTGVGAALAVISAVILLVQFVDLSRSVGVRADVGVAQLFGLTLLKAPALILLLLPFVFLAGGISAYVGLNRSSELVAMRAAGISAWRFILPSGAAAFLVGVLAVTAFNPLASMLSARFEADRAGLMENYLTDAPKEVWLRQGDDRNQIVIHARSRDTVAGRVRLKGVSLFVYQKNKDGLPEFKRRLEAAQAELLPGFWKLTDVREATAGESSVRSDSLSIRSTLDSESAMERFASPDAIAFWRLPAAIHQTEQAGFSADGYRLRFQQLLATPLLFAAMSVLAAAFSLRLARLGGLAGLAGAGVAIGFIFFFFNEFSGALADAEIIPLYAAAWAPPLVALLSGLTLLCYTEDG